Protein AF-0000000082831301 (afdb_homodimer)

Sequence (524 aa):
MPQLDLYQVDAFSAAPFGGNPAAVVPLDAWLPDATLQRIAEENNLSETAYVVRRGDLYDLRWFTPAVEVDLCGHATLATAWVLFEQLGARDEVLRFATRSGELQVRRAGDGLAMDFPAKQPVAEAVPPGLLQALGLAEARALYRTDDYLVVIDDEALIDGLKPDFAALAAFDVRGVAVTAPSARHDFVSRWFGPRVGVNEDPVTGSAHTSLAPYWAQRLGKTVLSAEQGGARKGQLRCEVRDNGRVIISGQAALYLRGAIFLMPQLDLYQVDAFSAAPFGGNPAAVVPLDAWLPDATLQRIAEENNLSETAYVVRRGDLYDLRWFTPAVEVDLCGHATLATAWVLFEQLGARDEVLRFATRSGELQVRRAGDGLAMDFPAKQPVAEAVPPGLLQALGLAEARALYRTDDYLVVIDDEALIDGLKPDFAALAAFDVRGVAVTAPSARHDFVSRWFGPRVGVNEDPVTGSAHTSLAPYWAQRLGKTVLSAEQGGARKGQLRCEVRDNGRVIISGQAALYLRGAIFL

Solvent-accessible surface area (backbone atoms only — not comparable to full-atom values): 26216 Å² total; per-residue (Å²): 114,61,71,41,54,36,34,32,22,11,16,21,12,82,42,53,84,24,13,26,55,19,36,31,33,66,37,90,61,90,70,59,67,70,56,56,40,48,52,15,38,66,54,41,40,72,29,28,27,39,37,29,73,52,90,87,32,27,41,46,50,40,22,26,47,86,45,75,53,60,76,58,51,39,42,47,52,31,42,50,48,41,37,44,77,73,67,62,53,79,65,69,59,48,41,30,46,38,84,74,42,79,42,47,39,28,76,46,91,89,25,36,30,33,66,40,68,44,43,76,60,39,78,46,82,77,57,89,62,53,44,63,21,41,67,41,94,74,63,79,47,28,28,37,70,67,33,37,38,39,32,35,77,58,49,81,54,60,65,69,55,64,56,39,52,74,61,49,40,70,49,97,44,56,30,41,32,42,33,19,51,38,93,91,34,57,28,36,32,39,39,34,19,41,64,75,76,33,63,63,48,34,43,56,52,70,57,46,27,35,50,44,50,52,48,24,64,74,68,73,41,47,68,42,41,35,37,25,29,60,97,35,41,16,42,38,38,35,35,54,46,95,84,48,33,25,37,45,27,31,28,62,13,65,29,34,47,34,37,33,39,90,114,61,72,39,53,36,33,32,23,12,14,21,13,83,41,53,83,23,13,27,54,19,34,33,32,67,37,89,62,87,69,59,67,70,57,55,41,48,51,14,37,67,53,41,40,72,29,28,27,38,38,29,74,51,90,88,33,27,41,44,50,40,20,26,48,86,46,76,52,60,76,60,50,38,42,48,52,31,42,49,47,42,38,44,75,73,68,63,52,78,64,71,60,48,42,30,46,37,86,72,43,76,43,46,38,29,77,46,91,90,24,36,31,33,66,41,69,46,44,76,62,39,81,46,81,78,58,88,63,52,44,63,20,41,66,41,93,74,64,78,45,29,29,37,69,68,31,36,38,39,32,35,78,56,49,82,54,62,66,67,54,65,56,39,51,75,61,50,38,71,49,99,44,55,29,41,31,41,32,17,50,38,94,90,33,58,28,37,32,39,40,32,19,43,63,72,75,33,63,62,48,35,43,54,52,70,56,45,26,34,50,42,49,53,47,24,64,74,69,74,43,47,69,43,42,35,37,26,29,59,98,37,41,19,43,38,40,33,34,53,46,93,84,48,34,26,37,46,27,29,27,62,13,66,31,33,48,34,36,34,40,90

pLDDT: mean 96.7, std 2.99, range [70.69, 98.94]

Foldseek 3Di:
DDKWKKFWKAFQDPAPPFHFIEIETEDQDDDDPVVLLCVQLVVQGQWYKYWHDDPQAIEIWIYHNVGTDQDADRNVQVNVCCCVPPVPDPDQKYWYQTSVGIWIWGDDVQWIKTKDFADEWAWDDDDPPQCVQFVHPDFPTWTDDLEIETEHADPVVAQVTDGNLVSNLPDPHQWYKYKYQDPVWRIEIWIAGVVVPGRTGQDGPVVCSHVVVVSCVVVVHQWTWYWYHHPHIGIWIWGHDPVRMIMIIRHMYTDDIDMDDD/DDKWKKFWKAFQDPAPPFHFIEIETEDQDDDPPVVLLCVQLVVQGQWYKYWHDDPQAIEIWIYHNVGTDQDADRNVQVNVCCCVPPVPDPDQKYWYQTSVGIKIWGDDVQWIKTKFFADEWAWDDDDPPQCVQFVHPDFPTWTDDLEIETEHADVVVAQVTDGNLVSNLPDPHQWYKYKYQDPVWRIEIWIAGVVVPGRTGQDGPVVCSHVQVVSCVVVVHQWTWYWYHHPHIGIWIWGHDPVRMIMIIRHMYTDDIDMDDD

InterPro domains:
  IPR003719 Phenazine biosynthesis PhzF-like [PF02567] (9-256)
  IPR003719 Phenazine biosynthesis PhzF-like [PIRSF016184] (2-261)
  IPR003719 Phenazine biosynthesis PhzF-like [PTHR13774] (6-260)
  IPR003719 Phenazine biosynthesis PhzF-like [TIGR00654] (5-258)

Nearest PDB structures (foldseek):
  1s7j-assembly2_B  TM=9.787E-01  e=2.850E-36  Enterococcus faecalis V583
  4dun-assembly1_A-2  TM=9.557E-01  e=3.043E-33  Clostridioides difficile 630
  5iwe-assembly1_A-2  TM=8.685E-01  e=7.719E-23  Pseudomonas fluorescens
  1xub-assembly1_A-2  TM=8.628E-01  e=3.159E-21  Pseudomonas fluorescens
  9f96-assembly1_A  TM=8.246E-01  e=1.904E-21  Pseudomonas fluorescens

Secondary structure (DSSP, 8-state):
--EEEEEEEEET-SSTTSSEEEEEEEESSPPPHHHHHHHHHHHTSSEEEEEEEETTEEEEEEE-SS-EES--HHHHHHHHHIIIIIS----SEEEEEETTEEEEEEEETTEEEEEEEPP--EEE---TTHHHHHT-S--SEEEESSEEEEE-S-GGGTTT----HHHHTTSSSSEEEEEEE-SSSSEEEEEEEGGGTEEEES--GGGHHHHHHHHHHHHT-SEEEEEEESSSEEEEEEEE-TTSEEEEEE-EEEEEEEEEE-/--EEEEEEEEET-SSTTSSEEEEEEEESSPPPHHHHHHHHHHHTSSEEEEEEEETTEEEEEEE-SS-EES--HHHHHHHHHIIIIIS----SEEEEEETTEEEEEEEETTEEEEEEEPP--EEE---TTHHHHHT-S--SEEEESSEEEEE-S-GGGTTT----HHHHTTSSSSEEEEEEE-SSSSEEEEEEEGGGTEEEES--GGGHHHHHHHHHHHHT-SEEEEEEESSSEEEEEEEE-TTSEEEEEE-EEEEEEEEEE-

Radius of gyration: 24.73 Å; Cα contacts (8 Å, |Δi|>4): 1357; chains: 2; bounding box: 54×76×59 Å

Structure (mmCIF, N/CA/C/O backbone):
data_AF-0000000082831301-model_v1
#
loop_
_entity.id
_entity.type
_entity.pdbx_description
1 polymer 'Putative isomerase YddE'
#
loop_
_atom_site.group_PDB
_atom_site.id
_atom_site.type_symbol
_atom_site.label_atom_id
_atom_site.label_alt_id
_atom_site.label_comp_id
_atom_site.label_asym_id
_atom_site.label_entity_id
_atom_site.label_seq_id
_atom_site.pdbx_PDB_ins_code
_atom_site.Cartn_x
_atom_site.Cartn_y
_atom_site.Cartn_z
_atom_site.occupancy
_atom_site.B_iso_or_equiv
_atom_site.auth_seq_id
_atom_site.auth_comp_id
_atom_site.auth_asym_id
_atom_site.auth_atom_id
_atom_site.pdbx_PDB_model_num
ATOM 1 N N . MET A 1 1 ? -5.406 16.125 -18.266 1 70.69 1 MET A N 1
ATOM 2 C CA . MET A 1 1 ? -4.508 15.164 -17.641 1 70.69 1 MET A CA 1
ATOM 3 C C . MET A 1 1 ? -4.75 13.766 -18.188 1 70.69 1 MET A C 1
ATOM 5 O O . MET A 1 1 ? -5.883 13.406 -18.5 1 70.69 1 MET A O 1
ATOM 9 N N . PRO A 1 2 ? -3.619 13.008 -18.516 1 88.81 2 PRO A N 1
ATOM 10 C CA . PRO A 1 2 ? -3.859 11.664 -19.031 1 88.81 2 PRO A CA 1
ATOM 11 C C . PRO A 1 2 ? -4.648 10.781 -18.062 1 88.81 2 PRO A C 1
ATOM 13 O O . PRO A 1 2 ? -4.473 10.883 -16.844 1 88.81 2 PRO A O 1
ATOM 16 N N . GLN A 1 3 ? -5.664 10.219 -18.656 1 96.44 3 GLN A N 1
ATOM 17 C CA . GLN A 1 3 ? -6.488 9.266 -17.906 1 96.44 3 GLN A CA 1
ATOM 18 C C . GLN A 1 3 ? -6.227 7.84 -18.375 1 96.44 3 GLN A C 1
ATOM 20 O O . GLN A 1 3 ? -6.152 7.57 -19.578 1 96.44 3 GLN A O 1
ATOM 25 N N . LEU A 1 4 ? -5.973 6.934 -17.422 1 98.5 4 LEU A N 1
ATOM 26 C CA . LEU A 1 4 ? -5.738 5.523 -17.719 1 98.5 4 LEU A CA 1
ATOM 27 C C . LEU A 1 4 ? -6.688 4.641 -16.922 1 98.5 4 LEU A C 1
ATOM 29 O O . LEU A 1 4 ? -6.961 4.91 -15.742 1 98.5 4 LEU A O 1
ATOM 33 N N . ASP A 1 5 ? -7.168 3.604 -17.562 1 98.69 5 ASP A N 1
ATOM 34 C CA . ASP A 1 5 ? -7.953 2.621 -16.812 1 98.69 5 ASP A CA 1
ATOM 35 C C . ASP A 1 5 ? -7.082 1.848 -15.828 1 98.69 5 ASP A C 1
ATOM 37 O O . ASP A 1 5 ? -5.914 1.569 -16.109 1 98.69 5 ASP A O 1
ATOM 41 N N . LEU A 1 6 ? -7.645 1.511 -14.703 1 98.88 6 LEU A N 1
ATOM 42 C CA . LEU A 1 6 ? -6.961 0.68 -13.719 1 98.88 6 LEU A CA 1
ATOM 43 C C . LEU A 1 6 ? -7.918 -0.342 -13.109 1 98.88 6 LEU A C 1
ATOM 45 O O . LEU A 1 6 ? -9.062 -0.013 -12.789 1 98.88 6 LEU A O 1
ATOM 49 N N . TYR A 1 7 ? -7.43 -1.555 -12.992 1 98.94 7 TYR A N 1
ATOM 50 C CA . TYR A 1 7 ? -8.102 -2.641 -12.289 1 98.94 7 TYR A CA 1
ATOM 51 C C . TYR A 1 7 ? -7.242 -3.166 -11.148 1 98.94 7 TYR A C 1
ATOM 53 O O . TYR A 1 7 ? -6.027 -3.326 -11.297 1 98.94 7 TYR A O 1
ATOM 61 N N . GLN A 1 8 ? -7.801 -3.334 -10.031 1 98.94 8 GLN A N 1
ATOM 62 C CA . GLN A 1 8 ? -7.145 -4.086 -8.961 1 98.94 8 GLN A CA 1
ATOM 63 C C . GLN A 1 8 ? -7.789 -5.457 -8.781 1 98.94 8 GLN A C 1
ATOM 65 O O . GLN A 1 8 ? -9 -5.555 -8.555 1 98.94 8 GLN A O 1
ATOM 70 N N . VAL A 1 9 ? -6.992 -6.492 -8.898 1 98.88 9 VAL A N 1
ATOM 71 C CA . VAL A 1 9 ? -7.469 -7.871 -8.93 1 98.88 9 VAL A CA 1
ATOM 72 C C . VAL A 1 9 ? -6.723 -8.703 -7.883 1 98.88 9 VAL A C 1
ATOM 74 O O . VAL A 1 9 ? -5.504 -8.578 -7.742 1 98.88 9 VAL A O 1
ATOM 77 N N . ASP A 1 10 ? -7.484 -9.461 -7.121 1 98.69 10 ASP A N 1
ATOM 78 C CA . ASP A 1 10 ? -6.898 -10.438 -6.211 1 98.69 10 ASP A CA 1
ATOM 79 C C . ASP A 1 10 ? -6.688 -11.781 -6.906 1 98.69 10 ASP A C 1
ATOM 81 O O . ASP A 1 10 ? -7.641 -12.547 -7.094 1 98.69 10 ASP A O 1
ATOM 85 N N . ALA A 1 11 ? -5.406 -12.047 -7.25 1 98.69 11 ALA A N 1
ATOM 86 C CA . ALA A 1 11 ? -5.055 -13.297 -7.918 1 98.69 11 ALA A CA 1
ATOM 87 C C . ALA A 1 11 ? -4.984 -14.453 -6.922 1 98.69 11 ALA A C 1
ATOM 89 O O . ALA A 1 11 ? -4.523 -14.273 -5.789 1 98.69 11 ALA A O 1
ATOM 90 N N . PHE A 1 12 ? -5.438 -15.641 -7.352 1 98.62 12 PHE A N 1
ATOM 91 C CA . PHE A 1 12 ? -5.441 -16.875 -6.574 1 98.62 12 PHE A CA 1
ATOM 92 C C . PHE A 1 12 ? -6.43 -16.781 -5.418 1 98.62 12 PHE A C 1
ATOM 94 O O . PHE A 1 12 ? -6.148 -17.25 -4.312 1 98.62 12 PHE A O 1
ATOM 101 N N . SER A 1 13 ? -7.531 -16.125 -5.66 1 98.31 13 SER A N 1
ATOM 102 C CA . SER A 1 13 ? -8.641 -16.062 -4.711 1 98.31 13 SER A CA 1
ATOM 103 C C . SER A 1 13 ? -9.984 -16 -5.43 1 98.31 13 SER A C 1
ATOM 105 O O . SER A 1 13 ? -10.117 -15.32 -6.449 1 98.31 13 SER A O 1
ATOM 107 N N . ALA A 1 14 ? -10.938 -16.688 -4.906 1 97.12 14 ALA A N 1
ATOM 108 C CA . ALA A 1 14 ? -12.266 -16.703 -5.508 1 97.12 14 ALA A CA 1
ATOM 109 C C . ALA A 1 14 ? -13.07 -15.469 -5.109 1 97.12 14 ALA A C 1
ATOM 111 O O . ALA A 1 14 ? -14.102 -15.172 -5.711 1 97.12 14 ALA A O 1
ATOM 112 N N . ALA A 1 15 ? -12.633 -14.781 -4.09 1 96.81 15 ALA A N 1
ATOM 113 C CA . ALA A 1 15 ? -13.312 -13.594 -3.576 1 96.81 15 ALA A CA 1
ATOM 114 C C . ALA A 1 15 ? -12.312 -12.5 -3.232 1 96.81 15 ALA A C 1
ATOM 116 O O . ALA A 1 15 ? -11.133 -12.773 -3.01 1 96.81 15 ALA A O 1
ATOM 117 N N . PRO A 1 16 ? -12.781 -11.219 -3.189 1 97.69 16 PRO A N 1
ATOM 118 C CA . PRO A 1 16 ? -11.875 -10.141 -2.787 1 97.69 16 PRO A CA 1
ATOM 119 C C . PRO A 1 16 ? -11.305 -10.336 -1.388 1 97.69 16 PRO A C 1
ATOM 121 O O . PRO A 1 16 ? -11.859 -11.094 -0.59 1 97.69 16 PRO A O 1
ATOM 124 N N . PHE A 1 17 ? -10.25 -9.695 -1.05 1 97.75 17 PHE A N 1
ATOM 125 C CA . PHE A 1 17 ? -9.586 -9.656 0.246 1 97.75 17 PHE A CA 1
ATOM 126 C C . PHE A 1 17 ? -8.75 -10.906 0.464 1 97.75 17 PHE A C 1
ATOM 128 O O . PHE A 1 17 ? -8.242 -11.141 1.563 1 97.75 17 PHE A O 1
ATOM 135 N N . GLY A 1 18 ? -8.648 -11.773 -0.544 1 97.88 18 GLY A N 1
ATOM 136 C CA . GLY A 1 18 ? -7.75 -12.914 -0.515 1 97.88 18 GLY A CA 1
ATOM 137 C C . GLY A 1 18 ? -6.68 -12.859 -1.59 1 97.88 18 GLY A C 1
ATOM 138 O O . GLY A 1 18 ? -6.52 -11.844 -2.264 1 97.88 18 GLY A O 1
ATOM 139 N N . GLY A 1 19 ? -5.922 -13.914 -1.668 1 98.25 19 GLY A N 1
ATOM 140 C CA . GLY A 1 19 ? -4.945 -14.031 -2.738 1 98.25 19 GLY A CA 1
ATOM 141 C C . GLY A 1 19 ? -3.871 -12.961 -2.686 1 98.25 19 GLY A C 1
ATOM 142 O O . GLY A 1 19 ? -3.441 -12.562 -1.602 1 98.25 19 GLY A O 1
ATOM 143 N N . ASN A 1 20 ? -3.359 -12.688 -3.814 1 98.44 20 ASN A N 1
ATOM 144 C CA . ASN A 1 20 ? -2.318 -11.68 -4 1 98.44 20 ASN A CA 1
ATOM 145 C C . ASN A 1 20 ? -2.791 -10.547 -4.902 1 98.44 20 ASN A C 1
ATOM 147 O O . ASN A 1 20 ? -3.076 -10.758 -6.082 1 98.44 20 ASN A O 1
ATOM 151 N N . PRO A 1 21 ? -2.898 -9.344 -4.336 1 98.44 21 PRO A N 1
ATOM 152 C CA . PRO A 1 21 ? -3.455 -8.234 -5.113 1 98.44 21 PRO A CA 1
ATOM 153 C C . PRO A 1 21 ? -2.473 -7.691 -6.152 1 98.44 21 PRO A C 1
ATOM 155 O O . PRO A 1 21 ? -1.268 -7.637 -5.898 1 98.44 21 PRO A O 1
ATOM 158 N N . ALA A 1 22 ? -2.994 -7.281 -7.273 1 98.62 22 ALA A N 1
ATOM 159 C CA . ALA A 1 22 ? -2.221 -6.609 -8.312 1 98.62 22 ALA A CA 1
ATOM 160 C C . ALA A 1 22 ? -3.057 -5.539 -9.016 1 98.62 22 ALA A C 1
ATOM 162 O O . ALA A 1 22 ? -4.242 -5.742 -9.281 1 98.62 22 ALA A O 1
ATOM 163 N N . ALA A 1 23 ? -2.434 -4.426 -9.258 1 98.88 23 ALA A N 1
ATOM 164 C CA . ALA A 1 23 ? -3.029 -3.451 -10.164 1 98.88 23 ALA A CA 1
ATOM 165 C C . ALA A 1 23 ? -2.686 -3.775 -11.617 1 98.88 23 ALA A C 1
ATOM 167 O O . ALA A 1 23 ? -1.561 -4.176 -11.922 1 98.88 23 ALA A O 1
ATOM 168 N N . VAL A 1 24 ? -3.637 -3.65 -12.453 1 98.94 24 VAL A N 1
ATOM 169 C CA . VAL A 1 24 ? -3.457 -3.859 -13.883 1 98.94 24 VAL A CA 1
ATOM 170 C C . VAL A 1 24 ? -3.855 -2.596 -14.641 1 98.94 24 VAL A C 1
ATOM 172 O O . VAL A 1 24 ? -4.98 -2.109 -14.508 1 98.94 24 VAL A O 1
ATOM 175 N N . VAL A 1 25 ? -2.947 -2.059 -15.414 1 98.94 25 VAL A N 1
ATOM 176 C CA . VAL A 1 25 ? -3.176 -0.859 -16.219 1 98.94 25 VAL A CA 1
ATOM 177 C C . VAL A 1 25 ? -2.971 -1.178 -17.703 1 98.94 25 VAL A C 1
ATOM 179 O O . VAL A 1 25 ? -1.838 -1.201 -18.188 1 98.94 25 VAL A O 1
ATOM 182 N N . PRO A 1 26 ? -4.051 -1.426 -18.422 1 98.81 26 PRO A N 1
ATOM 183 C CA . PRO A 1 26 ? -3.922 -1.562 -19.875 1 98.81 26 PRO A CA 1
ATOM 184 C C . PRO A 1 26 ? -3.52 -0.257 -20.562 1 98.81 26 PRO A C 1
ATOM 186 O O . PRO A 1 26 ? -4.039 0.808 -20.219 1 98.81 26 PRO A O 1
ATOM 189 N N . LEU A 1 27 ? -2.559 -0.349 -21.469 1 98.62 27 LEU A N 1
ATOM 190 C CA . LEU A 1 27 ? -2.051 0.821 -22.172 1 98.62 27 LEU A CA 1
ATOM 191 C C . LEU A 1 27 ? -2.176 0.639 -23.688 1 98.62 27 LEU A C 1
ATOM 193 O O . LEU A 1 27 ? -2.053 -0.478 -24.188 1 98.62 27 LEU A O 1
ATOM 197 N N . ASP A 1 28 ? -2.406 1.763 -24.391 1 97.25 28 ASP A N 1
ATOM 198 C CA . ASP A 1 28 ? -2.338 1.743 -25.844 1 97.25 28 ASP A CA 1
ATOM 199 C C . ASP A 1 28 ? -0.889 1.736 -26.328 1 97.25 28 ASP A C 1
ATOM 201 O O . ASP A 1 28 ? -0.577 1.149 -27.375 1 97.25 28 ASP A O 1
ATOM 205 N N . ALA A 1 29 ? -0.052 2.459 -25.641 1 97.5 29 ALA A N 1
ATOM 206 C CA . ALA A 1 29 ? 1.387 2.543 -25.875 1 97.5 29 ALA A CA 1
ATOM 207 C C . ALA A 1 29 ? 2.148 2.729 -24.562 1 97.5 29 ALA A C 1
ATOM 209 O O . ALA A 1 29 ? 1.577 3.172 -23.562 1 97.5 29 ALA A O 1
ATOM 210 N N . TRP A 1 30 ? 3.389 2.389 -24.641 1 98.06 30 TRP A N 1
ATOM 211 C CA . TRP A 1 30 ? 4.184 2.479 -23.406 1 98.06 30 TRP A CA 1
ATOM 212 C C . TRP A 1 30 ? 4.332 3.93 -22.969 1 98.06 30 TRP A C 1
ATOM 214 O O . TRP A 1 30 ? 4.5 4.828 -23.797 1 98.06 30 TRP A O 1
ATOM 224 N N . LEU A 1 31 ? 4.309 4.129 -21.672 1 98.19 31 LEU A N 1
ATOM 225 C CA . LEU A 1 31 ? 4.676 5.391 -21.047 1 98.19 31 LEU A CA 1
ATOM 226 C C . LEU A 1 31 ? 6.145 5.383 -20.625 1 98.19 31 LEU A C 1
ATOM 228 O O . LEU A 1 31 ? 6.773 4.324 -20.578 1 98.19 31 LEU A O 1
ATOM 232 N N . PRO A 1 32 ? 6.668 6.59 -20.359 1 97.94 32 PRO A N 1
ATOM 233 C CA . PRO A 1 32 ? 8.031 6.605 -19.828 1 97.94 32 PRO A CA 1
ATOM 234 C C . PRO A 1 32 ? 8.18 5.762 -18.562 1 97.94 32 PRO A C 1
ATOM 236 O O . PRO A 1 32 ? 7.277 5.734 -17.734 1 97.94 32 PRO A O 1
ATOM 239 N N . ASP A 1 33 ? 9.359 5.09 -18.438 1 98.38 33 ASP A N 1
ATOM 240 C CA . ASP A 1 33 ? 9.625 4.199 -17.297 1 98.38 33 ASP A CA 1
ATOM 241 C C . ASP A 1 33 ? 9.391 4.914 -15.977 1 98.38 33 ASP A C 1
ATOM 243 O O . ASP A 1 33 ? 8.867 4.328 -15.031 1 98.38 33 ASP A O 1
ATOM 247 N N . ALA A 1 34 ? 9.812 6.16 -15.914 1 97.5 34 ALA A N 1
ATOM 248 C CA . ALA A 1 34 ? 9.656 6.93 -14.68 1 97.5 34 ALA A CA 1
ATOM 249 C C . ALA A 1 34 ? 8.188 7.059 -14.297 1 97.5 34 ALA A C 1
ATOM 251 O O . ALA A 1 34 ? 7.836 7 -13.117 1 97.5 34 ALA A O 1
ATOM 252 N N . THR A 1 35 ? 7.332 7.223 -15.281 1 98 35 THR A N 1
ATOM 253 C CA . THR A 1 35 ? 5.898 7.336 -15.039 1 98 35 THR A CA 1
ATOM 254 C C . THR A 1 35 ? 5.324 6.004 -14.562 1 98 35 THR A C 1
ATOM 256 O O . THR A 1 35 ? 4.547 5.965 -13.609 1 98 35 THR A O 1
ATOM 259 N N . LEU A 1 36 ? 5.715 4.91 -15.211 1 98.75 36 LEU A N 1
ATOM 260 C CA . LEU A 1 36 ? 5.273 3.582 -14.805 1 98.75 36 LEU A CA 1
ATOM 261 C C . LEU A 1 36 ? 5.645 3.307 -13.352 1 98.75 36 LEU A C 1
ATOM 263 O O . LEU A 1 36 ? 4.828 2.795 -12.586 1 98.75 36 LEU A O 1
ATOM 267 N N . GLN A 1 37 ? 6.883 3.67 -13.008 1 98.25 37 GLN A N 1
ATOM 268 C CA . GLN A 1 37 ? 7.367 3.449 -11.648 1 98.25 37 GLN A CA 1
ATOM 269 C C . GLN A 1 37 ? 6.574 4.277 -10.641 1 98.25 37 GLN A C 1
ATOM 271 O O . GLN A 1 37 ? 6.234 3.795 -9.562 1 98.25 37 GLN A O 1
ATOM 276 N N . ARG A 1 38 ? 6.23 5.531 -10.969 1 97.62 38 ARG A N 1
ATOM 277 C CA . ARG A 1 38 ? 5.473 6.398 -10.07 1 97.62 38 ARG A CA 1
ATOM 278 C C . ARG A 1 38 ? 4.066 5.863 -9.844 1 97.62 38 ARG A C 1
ATOM 280 O O . ARG A 1 38 ? 3.535 5.938 -8.734 1 97.62 38 ARG A O 1
ATOM 287 N N . ILE A 1 39 ? 3.469 5.34 -10.875 1 98.56 39 ILE A N 1
ATOM 288 C CA . ILE A 1 39 ? 2.141 4.75 -10.758 1 98.56 39 ILE A CA 1
ATOM 289 C C . ILE A 1 39 ? 2.184 3.557 -9.812 1 98.56 39 ILE A C 1
ATOM 291 O O . ILE A 1 39 ? 1.323 3.418 -8.938 1 98.56 39 ILE A O 1
ATOM 295 N N . ALA A 1 40 ? 3.195 2.754 -9.961 1 98.44 40 ALA A N 1
ATOM 296 C CA . ALA A 1 40 ? 3.338 1.584 -9.102 1 98.44 40 ALA A CA 1
ATOM 297 C C . ALA A 1 40 ? 3.533 1.997 -7.645 1 98.44 40 ALA A C 1
ATOM 299 O O . ALA A 1 40 ? 2.945 1.401 -6.738 1 98.44 40 ALA A O 1
ATOM 300 N N . GLU A 1 41 ? 4.379 2.973 -7.426 1 96.88 41 GLU A N 1
ATOM 301 C CA . GLU A 1 41 ? 4.602 3.502 -6.082 1 96.88 41 GLU A CA 1
ATOM 302 C C . GLU A 1 41 ? 3.299 4.012 -5.469 1 96.88 41 GLU A C 1
ATOM 304 O O . GLU A 1 41 ? 3.004 3.727 -4.305 1 96.88 41 GLU A O 1
ATOM 309 N N . GLU A 1 42 ? 2.527 4.715 -6.277 1 98 42 GLU A N 1
ATOM 310 C CA . GLU A 1 42 ? 1.28 5.328 -5.828 1 98 42 GLU A CA 1
ATOM 311 C C . GLU A 1 42 ? 0.249 4.266 -5.453 1 98 42 GLU A C 1
ATOM 313 O O . GLU A 1 42 ? -0.486 4.426 -4.477 1 98 42 GLU A O 1
ATOM 318 N N . ASN A 1 43 ? 0.188 3.213 -6.234 1 98.25 43 ASN A N 1
ATOM 319 C CA . ASN A 1 43 ? -0.762 2.139 -5.969 1 98.25 43 ASN A CA 1
ATOM 320 C C . ASN A 1 43 ? -0.398 1.368 -4.703 1 98.25 43 ASN A C 1
ATOM 322 O O . ASN A 1 43 ? -1.277 0.855 -4.008 1 98.25 43 ASN A O 1
ATOM 326 N N . ASN A 1 44 ? 0.891 1.255 -4.488 1 95.88 44 ASN A N 1
ATOM 327 C CA . ASN A 1 44 ? 1.441 0.645 -3.283 1 95.88 44 ASN A CA 1
ATOM 328 C C . ASN A 1 44 ? 0.921 -0.776 -3.086 1 95.88 44 ASN A C 1
ATOM 330 O O . ASN A 1 44 ? 0.521 -1.148 -1.98 1 95.88 44 ASN A O 1
ATOM 334 N N . LEU A 1 45 ? 0.748 -1.532 -4.145 1 96.62 45 LEU A N 1
ATOM 335 C CA . LEU A 1 45 ? 0.453 -2.961 -4.129 1 96.62 45 LEU A CA 1
ATOM 336 C C . LEU A 1 45 ? 1.709 -3.779 -4.41 1 96.62 45 LEU A C 1
ATOM 338 O O . LEU A 1 45 ? 2.756 -3.219 -4.746 1 96.62 45 LEU A O 1
ATOM 342 N N . SER A 1 46 ? 1.651 -5.094 -4.23 1 93.94 46 SER A N 1
ATOM 343 C CA . SER A 1 46 ? 2.809 -5.938 -4.508 1 93.94 46 SER A CA 1
ATOM 344 C C . SER A 1 46 ? 3.373 -5.664 -5.898 1 93.94 46 SER A C 1
ATOM 346 O O . SER A 1 46 ? 4.578 -5.457 -6.055 1 93.94 46 SER A O 1
ATOM 348 N N . GLU A 1 47 ? 2.447 -5.648 -6.887 1 97.31 47 GLU A N 1
ATOM 349 C CA . GLU A 1 47 ? 2.871 -5.293 -8.234 1 97.31 47 GLU A CA 1
ATOM 350 C C . GLU A 1 47 ? 1.791 -4.496 -8.961 1 97.31 47 GLU A C 1
ATOM 352 O O . GLU A 1 47 ? 0.603 -4.645 -8.672 1 97.31 47 GLU A O 1
ATOM 357 N N . THR A 1 48 ? 2.207 -3.682 -9.797 1 98.81 48 THR A N 1
ATOM 358 C CA . THR A 1 48 ? 1.409 -3.104 -10.875 1 98.81 48 THR A CA 1
ATOM 359 C C . THR A 1 48 ? 1.857 -3.643 -12.227 1 98.81 48 THR A C 1
ATOM 361 O O . THR A 1 48 ? 3.045 -3.6 -12.555 1 98.81 48 THR A O 1
ATOM 364 N N . ALA A 1 49 ? 0.924 -4.184 -12.914 1 98.88 49 ALA A N 1
ATOM 365 C CA . ALA A 1 49 ? 1.198 -4.723 -14.242 1 98.88 49 ALA A CA 1
ATOM 366 C C . ALA A 1 49 ? 0.71 -3.773 -15.336 1 98.88 49 ALA A C 1
ATOM 368 O O . ALA A 1 49 ? -0.381 -3.209 -15.234 1 98.88 49 ALA A O 1
ATOM 369 N N . TYR A 1 50 ? 1.55 -3.564 -16.312 1 98.94 50 TYR A N 1
ATOM 370 C CA . TYR A 1 50 ? 1.202 -2.805 -17.516 1 98.94 50 TYR A CA 1
ATOM 371 C C . TYR A 1 50 ? 1.187 -3.701 -18.734 1 98.94 50 TYR A C 1
ATOM 373 O O . TYR A 1 50 ? 2.109 -4.492 -18.953 1 98.94 50 TYR A O 1
ATOM 381 N N . VAL A 1 51 ? 0.14 -3.545 -19.562 1 98.88 51 VAL A N 1
ATOM 382 C CA . VAL A 1 51 ? 0.007 -4.445 -20.703 1 98.88 51 VAL A CA 1
ATOM 383 C C . VAL A 1 51 ? -0.317 -3.641 -21.953 1 98.88 51 VAL A C 1
ATOM 385 O O . VAL A 1 51 ? -1.152 -2.734 -21.922 1 98.88 51 VAL A O 1
ATOM 388 N N . VAL A 1 52 ? 0.396 -3.891 -23.031 1 98.69 52 VAL A N 1
ATOM 389 C CA . VAL A 1 52 ? 0.188 -3.277 -24.344 1 98.69 52 VAL A CA 1
ATOM 390 C C . VAL A 1 52 ? -0.072 -4.359 -25.391 1 98.69 52 VAL A C 1
ATOM 392 O O . VAL A 1 52 ? 0.722 -5.293 -25.531 1 98.69 52 VAL A O 1
ATOM 395 N N . ARG A 1 53 ? -1.138 -4.254 -26.078 1 97.38 53 ARG A N 1
ATOM 396 C CA . ARG A 1 53 ? -1.434 -5.223 -27.125 1 97.38 53 ARG A CA 1
ATOM 397 C C . ARG A 1 53 ? -0.558 -4.988 -28.344 1 97.38 53 ARG A C 1
ATOM 399 O O . ARG A 1 53 ? -0.406 -3.85 -28.797 1 97.38 53 ARG A O 1
ATOM 406 N N . ARG A 1 54 ? 0.071 -5.98 -28.828 1 95.69 54 ARG A N 1
ATOM 407 C CA . ARG A 1 54 ? 0.857 -5.992 -30.047 1 95.69 54 ARG A CA 1
ATOM 408 C C . ARG A 1 54 ? 0.434 -7.145 -30.953 1 95.69 54 ARG A C 1
ATOM 410 O O . ARG A 1 54 ? 1.038 -8.219 -30.938 1 95.69 54 ARG A O 1
ATOM 417 N N . GLY A 1 55 ? -0.525 -6.871 -31.875 1 92.5 55 GLY A N 1
ATOM 418 C CA . GLY A 1 55 ? -1.062 -7.949 -32.688 1 92.5 55 GLY A CA 1
ATOM 419 C C . GLY A 1 55 ? -1.699 -9.055 -31.875 1 92.5 55 GLY A C 1
ATOM 420 O O . GLY A 1 55 ? -2.631 -8.805 -31.094 1 92.5 55 GLY A O 1
ATOM 421 N N . ASP A 1 56 ? -1.104 -10.211 -31.984 1 91.88 56 ASP A N 1
ATOM 422 C CA . ASP A 1 56 ? -1.642 -11.367 -31.266 1 91.88 56 ASP A CA 1
ATOM 423 C C . ASP A 1 56 ? -0.893 -11.594 -29.953 1 91.88 56 ASP A C 1
ATOM 425 O O . ASP A 1 56 ? -1.156 -12.562 -29.25 1 91.88 56 ASP A O 1
ATOM 429 N N . LEU A 1 57 ? -0.036 -10.719 -29.688 1 95.69 57 LEU A N 1
ATOM 430 C CA . LEU A 1 57 ? 0.781 -10.773 -28.484 1 95.69 57 LEU A CA 1
ATOM 431 C C . LEU A 1 57 ? 0.522 -9.57 -27.594 1 95.69 57 LEU A C 1
ATOM 433 O O . LEU A 1 57 ? 0.087 -8.516 -28.062 1 95.69 57 LEU A O 1
ATOM 437 N N . TYR A 1 58 ? 0.721 -9.82 -26.375 1 98.19 58 TYR A N 1
ATOM 438 C CA . TYR A 1 58 ? 0.701 -8.719 -25.422 1 98.19 58 TYR A CA 1
ATOM 439 C C . TYR A 1 58 ? 2.084 -8.492 -24.812 1 98.19 58 TYR A C 1
ATOM 441 O O . TYR A 1 58 ? 2.727 -9.438 -24.344 1 98.19 58 TYR A O 1
ATOM 449 N N . ASP A 1 59 ? 2.555 -7.258 -24.828 1 98.69 59 ASP A N 1
ATOM 450 C CA . ASP A 1 59 ? 3.705 -6.902 -24 1 98.69 59 ASP A CA 1
ATOM 451 C C . ASP A 1 59 ? 3.295 -6.699 -22.547 1 98.69 59 ASP A C 1
ATOM 453 O O . ASP A 1 59 ? 2.285 -6.051 -22.266 1 98.69 59 ASP A O 1
ATOM 457 N N . LEU A 1 60 ? 4.07 -7.305 -21.656 1 98.75 60 LEU A N 1
ATOM 458 C CA . LEU A 1 60 ? 3.705 -7.254 -20.25 1 98.75 60 LEU A CA 1
ATOM 459 C C . LEU A 1 60 ? 4.914 -6.898 -19.391 1 98.75 60 LEU A C 1
ATOM 461 O O . LEU A 1 60 ? 5.98 -7.496 -19.531 1 98.75 60 LEU A O 1
ATOM 465 N N . ARG A 1 61 ? 4.77 -5.855 -18.547 1 98.75 61 ARG A N 1
ATOM 466 C CA . ARG A 1 61 ? 5.789 -5.426 -17.594 1 98.75 61 ARG A CA 1
ATOM 467 C C . ARG A 1 61 ? 5.207 -5.312 -16.188 1 98.75 61 ARG A C 1
ATOM 469 O O . ARG A 1 61 ? 4.031 -4.984 -16.031 1 98.75 61 ARG A O 1
ATOM 476 N N . TRP A 1 62 ? 6.012 -5.602 -15.203 1 98.44 62 TRP A N 1
ATOM 477 C CA . TRP A 1 62 ? 5.582 -5.523 -13.805 1 98.44 62 TRP A CA 1
ATOM 478 C C . TRP A 1 62 ? 6.5 -4.605 -13.008 1 98.44 62 TRP A C 1
ATOM 480 O O . TRP A 1 62 ? 7.723 -4.633 -13.18 1 98.44 62 TRP A O 1
ATOM 490 N N . PHE A 1 63 ? 5.895 -3.82 -12.125 1 98.31 63 PHE A N 1
ATOM 491 C CA . PHE A 1 63 ? 6.625 -2.926 -11.234 1 98.31 63 PHE A CA 1
ATOM 492 C C . PHE A 1 63 ? 6.16 -3.098 -9.797 1 98.31 63 PHE A C 1
ATOM 494 O O . PHE A 1 63 ? 4.957 -3.092 -9.523 1 98.31 63 PHE A O 1
ATOM 501 N N . THR A 1 64 ? 7.113 -3.371 -8.844 1 96.31 64 THR A N 1
ATOM 502 C CA . THR A 1 64 ? 6.852 -3.107 -7.43 1 96.31 64 THR A CA 1
ATOM 503 C C . THR A 1 64 ? 6.875 -1.607 -7.148 1 96.31 64 THR A C 1
ATOM 505 O O . THR A 1 64 ? 7.199 -0.809 -8.031 1 96.31 64 THR A O 1
ATOM 508 N N . PRO A 1 65 ? 6.496 -1.184 -5.91 1 95.19 65 PRO A N 1
ATOM 509 C CA . PRO A 1 65 ? 6.609 0.244 -5.602 1 95.19 65 PRO A CA 1
ATOM 510 C C . PRO A 1 65 ? 8.039 0.765 -5.738 1 95.19 65 PRO A C 1
ATOM 512 O O . PRO A 1 65 ? 8.242 1.964 -5.941 1 95.19 65 PRO A O 1
ATOM 515 N N . ALA A 1 66 ? 9.047 -0.187 -5.793 1 93 66 ALA A N 1
ATOM 516 C CA . ALA A 1 66 ? 10.438 0.253 -5.746 1 93 66 ALA A CA 1
ATOM 517 C C . ALA A 1 66 ? 11.117 0.09 -7.105 1 93 66 ALA A C 1
ATOM 519 O O . ALA A 1 66 ? 12 0.867 -7.461 1 93 66 ALA A O 1
ATOM 520 N N . VAL A 1 67 ? 10.688 -0.96 -7.871 1 95.38 67 VAL A N 1
ATOM 521 C CA . VAL A 1 67 ? 11.469 -1.254 -9.07 1 95.38 67 VAL A CA 1
ATOM 522 C C . VAL A 1 67 ? 10.648 -2.137 -10.016 1 95.38 67 VAL A C 1
ATOM 524 O O . VAL A 1 67 ? 9.688 -2.779 -9.594 1 95.38 67 VAL A O 1
ATOM 527 N N . GLU A 1 68 ? 11.109 -2.17 -11.297 1 97.44 68 GLU A N 1
ATOM 528 C CA . GLU A 1 68 ? 10.602 -3.15 -12.25 1 97.44 68 GLU A CA 1
ATOM 529 C C . GLU A 1 68 ? 11.18 -4.535 -11.984 1 97.44 68 GLU A C 1
ATOM 531 O O . GLU A 1 68 ? 12.367 -4.668 -11.656 1 97.44 68 GLU A O 1
ATOM 536 N N . VAL A 1 69 ? 10.375 -5.562 -12.117 1 95 69 VAL A N 1
ATOM 537 C CA . VAL A 1 69 ? 10.852 -6.926 -11.914 1 95 69 VAL A CA 1
ATOM 538 C C . VAL A 1 69 ? 10.727 -7.719 -13.211 1 95 69 VAL A C 1
ATOM 540 O O . VAL A 1 69 ? 9.945 -7.352 -14.094 1 95 69 VAL A O 1
ATOM 543 N N . ASP A 1 70 ? 11.422 -8.789 -13.336 1 93.69 70 ASP A N 1
ATOM 544 C CA . ASP A 1 70 ? 11.523 -9.523 -14.586 1 93.69 70 ASP A CA 1
ATOM 545 C C . ASP A 1 70 ? 10.391 -10.547 -14.727 1 93.69 70 ASP A C 1
ATOM 547 O O . ASP A 1 70 ? 10.039 -10.938 -15.836 1 93.69 70 ASP A O 1
ATOM 551 N N . LEU A 1 71 ? 9.883 -10.992 -13.633 1 92.94 71 LEU A N 1
ATOM 552 C CA . LEU A 1 71 ? 8.859 -12.031 -13.625 1 92.94 71 LEU A CA 1
ATOM 553 C C . LEU A 1 71 ? 7.934 -11.875 -12.422 1 92.94 71 LEU A C 1
ATOM 555 O O . LEU A 1 71 ? 8.398 -11.641 -11.305 1 92.94 71 LEU A O 1
ATOM 559 N N . CYS A 1 72 ? 6.691 -12 -12.719 1 94.94 72 CYS A N 1
ATOM 560 C CA . CYS A 1 72 ? 5.684 -11.984 -11.664 1 94.94 72 CYS A CA 1
ATOM 561 C C . CYS A 1 72 ? 4.477 -12.836 -12.047 1 94.94 72 CYS A C 1
ATOM 563 O O . CYS A 1 72 ? 3.701 -12.453 -12.93 1 94.94 72 CYS A O 1
ATOM 565 N N . GLY A 1 73 ? 4.254 -13.906 -11.375 1 95.81 73 GLY A N 1
ATOM 566 C CA . GLY A 1 73 ? 3.191 -14.852 -11.703 1 95.81 73 GLY A CA 1
ATOM 567 C C . GLY A 1 73 ? 1.808 -14.32 -11.367 1 95.81 73 GLY A C 1
ATOM 568 O O . GLY A 1 73 ? 0.934 -14.273 -12.242 1 95.81 73 GLY A O 1
ATOM 569 N N . HIS A 1 74 ? 1.636 -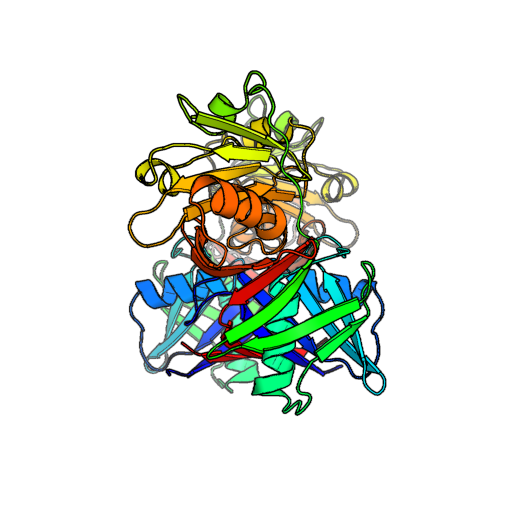13.82 -10.148 1 97.44 74 HIS A N 1
ATOM 570 C CA . HIS A 1 74 ? 0.296 -13.445 -9.719 1 97.44 74 HIS A CA 1
ATOM 571 C C . HIS A 1 74 ? -0.226 -12.258 -10.523 1 97.44 74 HIS A C 1
ATOM 573 O O . HIS A 1 74 ? -1.406 -12.211 -10.883 1 97.44 74 HIS A O 1
ATOM 579 N N . ALA A 1 75 ? 0.628 -11.312 -10.852 1 98.31 75 ALA A N 1
ATOM 580 C CA . ALA A 1 75 ? 0.183 -10.148 -11.625 1 98.31 75 ALA A CA 1
ATOM 581 C C . ALA A 1 75 ? -0.07 -10.523 -13.078 1 98.31 75 ALA A C 1
ATOM 583 O O . ALA A 1 75 ? -0.84 -9.859 -13.773 1 98.31 75 ALA A O 1
ATOM 584 N N . THR A 1 76 ? 0.647 -11.578 -13.57 1 98.38 76 THR A N 1
ATOM 585 C CA . THR A 1 76 ? 0.33 -12.117 -14.891 1 98.38 76 THR A CA 1
ATOM 586 C C . THR A 1 76 ? -1.074 -12.711 -14.906 1 98.38 76 THR A C 1
ATOM 588 O O . THR A 1 76 ? -1.856 -12.445 -15.82 1 98.38 76 THR A O 1
ATOM 591 N N . LEU A 1 77 ? -1.36 -13.484 -13.883 1 98.5 77 LEU A N 1
ATOM 592 C CA . LEU A 1 77 ? -2.691 -14.07 -13.773 1 98.5 77 LEU A CA 1
ATOM 593 C C . LEU A 1 77 ? -3.758 -12.977 -13.688 1 98.5 77 LEU A C 1
ATOM 595 O O . LEU A 1 77 ? -4.785 -13.055 -14.367 1 98.5 77 LEU A O 1
ATOM 599 N N . ALA A 1 78 ? -3.543 -11.984 -12.891 1 98.81 78 ALA A N 1
ATOM 600 C CA . ALA A 1 78 ? -4.461 -10.859 -12.758 1 98.81 78 ALA A CA 1
ATOM 601 C C . ALA A 1 78 ? -4.668 -10.156 -14.094 1 98.81 78 ALA A C 1
ATOM 603 O O . ALA A 1 78 ? -5.797 -9.82 -14.461 1 98.81 78 ALA A O 1
ATOM 604 N N . THR A 1 79 ? -3.551 -9.93 -14.828 1 98.88 79 THR A N 1
ATOM 605 C CA . THR A 1 79 ? -3.625 -9.273 -16.125 1 98.88 79 THR A CA 1
ATOM 606 C C . THR A 1 79 ? -4.469 -10.094 -17.094 1 98.88 79 THR A C 1
ATOM 608 O O . THR A 1 79 ? -5.332 -9.547 -17.797 1 98.88 79 THR A O 1
ATOM 611 N N . ALA A 1 80 ? -4.195 -11.383 -17.109 1 98.75 80 ALA A N 1
ATOM 612 C CA . ALA A 1 80 ? -4.973 -12.258 -17.969 1 98.75 80 ALA A CA 1
ATOM 613 C C . ALA A 1 80 ? -6.457 -12.195 -17.625 1 98.75 80 ALA A C 1
ATOM 615 O O . ALA A 1 80 ? -7.309 -12.141 -18.516 1 98.75 80 ALA A O 1
ATOM 616 N N . TRP A 1 81 ? -6.727 -12.227 -16.375 1 98.62 81 TRP A N 1
ATOM 617 C CA . TRP A 1 81 ? -8.117 -12.148 -15.945 1 98.62 81 TRP A CA 1
ATOM 618 C C . TRP A 1 81 ? -8.773 -10.867 -16.453 1 98.62 81 TRP A C 1
ATOM 620 O O . TRP A 1 81 ? -9.898 -10.891 -16.969 1 98.62 81 TRP A O 1
ATOM 630 N N . VAL A 1 82 ? -8.109 -9.742 -16.328 1 98.81 82 VAL A N 1
ATOM 631 C CA . VAL A 1 82 ? -8.641 -8.461 -16.781 1 98.81 82 VAL A CA 1
ATOM 632 C C . VAL A 1 82 ? -8.914 -8.523 -18.281 1 98.81 82 VAL A C 1
ATOM 634 O O . VAL A 1 82 ? -9.961 -8.078 -18.75 1 98.81 82 VAL A O 1
ATOM 637 N N . LEU A 1 83 ? -7.922 -9.039 -19.031 1 98.56 83 LEU A N 1
ATOM 638 C CA . LEU A 1 83 ? -8.078 -9.125 -20.469 1 98.56 83 LEU A CA 1
ATOM 639 C C . LEU A 1 83 ? -9.281 -9.977 -20.844 1 98.56 83 LEU A C 1
ATOM 641 O O . LEU A 1 83 ? -10.086 -9.586 -21.703 1 98.56 83 LEU A O 1
ATOM 645 N N . PHE A 1 84 ? -9.438 -11.109 -20.188 1 98 84 PHE A N 1
ATOM 646 C CA . PHE A 1 84 ? -10.531 -12.023 -20.5 1 98 84 PHE A CA 1
ATOM 647 C C . PHE A 1 84 ? -11.859 -11.453 -20.047 1 98 84 PHE A C 1
ATOM 649 O O . PHE A 1 84 ? -12.82 -11.398 -20.812 1 98 84 PHE A O 1
ATOM 656 N N . GLU A 1 85 ? -11.945 -10.977 -18.812 1 97.31 85 GLU A N 1
ATOM 657 C CA . GLU A 1 85 ? -13.227 -10.758 -18.141 1 97.31 85 GLU A CA 1
ATOM 658 C C . GLU A 1 85 ? -13.664 -9.297 -18.25 1 97.31 85 GLU A C 1
ATOM 660 O O . GLU A 1 85 ? -14.852 -8.992 -18.172 1 97.31 85 GLU A O 1
ATOM 665 N N . GLN A 1 86 ? -12.711 -8.422 -18.359 1 97.75 86 GLN A N 1
ATOM 666 C CA . GLN A 1 86 ? -13.062 -7.004 -18.344 1 97.75 86 GLN A CA 1
ATOM 667 C C . GLN A 1 86 ? -12.914 -6.391 -19.734 1 97.75 86 GLN A C 1
ATOM 669 O O . GLN A 1 86 ? -13.656 -5.477 -20.094 1 97.75 86 GLN A O 1
ATOM 674 N N . LEU A 1 87 ? -11.922 -6.883 -20.531 1 97.5 87 LEU A N 1
ATOM 675 C CA . LEU A 1 87 ? -11.617 -6.223 -21.797 1 97.5 87 LEU A CA 1
ATOM 676 C C . LEU A 1 87 ? -12.055 -7.082 -22.969 1 97.5 87 LEU A C 1
ATOM 678 O O . LEU A 1 87 ? -11.859 -6.695 -24.125 1 97.5 87 LEU A O 1
ATOM 682 N N . GLY A 1 88 ? -12.555 -8.297 -22.75 1 95.19 88 GLY A N 1
ATOM 683 C CA . GLY A 1 88 ? -13.266 -9.086 -23.734 1 95.19 88 GLY A CA 1
ATOM 684 C C . GLY A 1 88 ? -12.352 -9.844 -24.672 1 95.19 88 GLY A C 1
ATOM 685 O O . GLY A 1 88 ? -12.695 -10.094 -25.828 1 95.19 88 GLY A O 1
ATOM 686 N N . ALA A 1 89 ? -11.141 -10.133 -24.219 1 95.25 89 ALA A N 1
ATOM 687 C CA . ALA A 1 89 ? -10.258 -10.969 -25.031 1 95.25 89 ALA A CA 1
ATOM 688 C C . ALA A 1 89 ? -10.914 -12.312 -25.344 1 95.25 89 ALA A C 1
ATOM 690 O O . ALA A 1 89 ? -11.492 -12.945 -24.453 1 95.25 89 ALA A O 1
ATOM 691 N N . ARG A 1 90 ? -10.82 -12.836 -26.625 1 92.75 90 ARG A N 1
ATOM 692 C CA . ARG A 1 90 ? -11.492 -14.062 -27.047 1 92.75 90 ARG A CA 1
ATOM 693 C C . ARG A 1 90 ? -10.492 -15.172 -27.344 1 92.75 90 ARG A C 1
ATOM 695 O O . ARG A 1 90 ? -10.875 -16.297 -27.656 1 92.75 90 ARG A O 1
ATOM 702 N N . ASP A 1 91 ? -9.258 -14.797 -27.203 1 90.62 91 ASP A N 1
ATOM 703 C CA . ASP A 1 91 ? -8.211 -15.789 -27.438 1 90.62 91 ASP A CA 1
ATOM 704 C C . ASP A 1 91 ? -8.375 -16.984 -26.484 1 90.62 91 ASP A C 1
ATOM 706 O O . ASP A 1 91 ? -8.828 -16.828 -25.359 1 90.62 91 ASP A O 1
ATOM 710 N N . GLU A 1 92 ? -8.117 -18.094 -27 1 91.19 92 GLU A N 1
ATOM 711 C CA . GLU A 1 92 ? -8.078 -19.281 -26.141 1 91.19 92 GLU A CA 1
ATOM 712 C C . GLU A 1 92 ? -6.902 -19.203 -25.172 1 91.19 92 GLU A C 1
ATOM 714 O O . GLU A 1 92 ? -7.027 -19.594 -24 1 91.19 92 GLU A O 1
ATOM 719 N N . VAL A 1 93 ? -5.785 -18.797 -25.719 1 95.94 93 VAL A N 1
ATOM 720 C CA . VAL A 1 93 ? -4.555 -18.625 -24.969 1 95.94 93 VAL A CA 1
ATOM 721 C C . VAL A 1 93 ? -4.031 -17.203 -25.141 1 95.94 93 VAL A C 1
ATOM 723 O O . VAL A 1 93 ? -3.938 -16.703 -26.266 1 95.94 93 VAL A O 1
ATOM 726 N N . LEU A 1 94 ? -3.816 -16.578 -24.016 1 97.75 94 LEU A N 1
ATOM 727 C CA . LEU A 1 94 ? -3.117 -15.305 -24.047 1 97.75 94 LEU A CA 1
ATOM 728 C C . LEU A 1 94 ? -1.606 -15.508 -24.016 1 97.75 94 LEU A C 1
ATOM 730 O O . LEU A 1 94 ? -1.096 -16.281 -23.188 1 97.75 94 LEU A O 1
ATOM 734 N N . ARG A 1 95 ? -0.921 -14.852 -24.906 1 97.44 95 ARG A N 1
ATOM 735 C CA . ARG A 1 95 ? 0.536 -14.898 -24.953 1 97.44 95 ARG A CA 1
ATOM 736 C C . ARG A 1 95 ? 1.147 -13.555 -24.578 1 97.44 95 ARG A C 1
ATOM 738 O O . ARG A 1 95 ? 0.822 -12.531 -25.188 1 97.44 95 ARG A O 1
ATOM 745 N N . PHE A 1 96 ? 2.066 -13.609 -23.609 1 98 96 PHE A N 1
ATOM 746 C CA . PHE A 1 96 ? 2.686 -12.398 -23.094 1 98 96 PHE A CA 1
ATOM 747 C C . PHE A 1 96 ? 4.18 -12.383 -23.391 1 98 96 PHE A C 1
ATOM 749 O O . PHE A 1 96 ? 4.895 -13.328 -23.031 1 98 96 PHE A O 1
ATOM 756 N N . ALA A 1 97 ? 4.629 -11.336 -24.047 1 97.81 97 ALA A N 1
ATOM 757 C CA . ALA A 1 97 ? 6.059 -11.078 -24.172 1 97.81 97 ALA A CA 1
ATOM 758 C C . ALA A 1 97 ? 6.594 -10.328 -22.953 1 97.81 97 ALA A C 1
ATOM 760 O O . ALA A 1 97 ? 6.121 -9.242 -22.641 1 97.81 97 ALA A O 1
ATOM 761 N N . THR A 1 98 ? 7.57 -10.945 -22.266 1 96.69 98 THR A N 1
ATOM 762 C CA . THR A 1 98 ? 8.117 -10.359 -21.047 1 96.69 98 THR A CA 1
ATOM 763 C C . THR A 1 98 ? 9.648 -10.414 -21.062 1 96.69 98 THR A C 1
ATOM 765 O O . THR A 1 98 ? 10.242 -10.984 -21.969 1 96.69 98 THR A O 1
ATOM 768 N N . ARG A 1 99 ? 10.312 -9.766 -20.047 1 94.88 99 ARG A N 1
ATOM 769 C CA . ARG A 1 99 ? 11.766 -9.805 -19.922 1 94.88 99 ARG A CA 1
ATOM 770 C C . ARG A 1 99 ? 12.258 -11.219 -19.609 1 94.88 99 ARG A C 1
ATOM 772 O O . ARG A 1 99 ? 13.422 -11.539 -19.844 1 94.88 99 ARG A O 1
ATOM 779 N N . SER A 1 100 ? 11.352 -12.07 -19.141 1 92.44 100 SER A N 1
ATOM 780 C CA . SER A 1 100 ? 11.719 -13.445 -18.797 1 92.44 100 SER A CA 1
ATOM 781 C C . SER A 1 100 ? 11.266 -14.422 -19.875 1 92.44 100 SER A C 1
ATOM 783 O O . SER A 1 100 ? 11.258 -15.633 -19.656 1 92.44 100 SER A O 1
ATOM 785 N N . GLY A 1 101 ? 10.898 -13.883 -21.047 1 94.06 101 GLY A N 1
ATOM 786 C CA . GLY A 1 101 ? 10.406 -14.719 -22.125 1 94.06 101 GLY A CA 1
ATOM 787 C C . GLY A 1 101 ? 8.898 -14.719 -22.25 1 94.06 101 GLY A C 1
ATOM 788 O O . GLY A 1 101 ? 8.219 -13.906 -21.609 1 94.06 101 GLY A O 1
ATOM 789 N N . GLU A 1 102 ? 8.414 -15.586 -23.078 1 95.5 102 GLU A N 1
ATOM 790 C CA . GLU A 1 102 ? 6.977 -15.656 -23.312 1 95.5 102 GLU A CA 1
ATOM 791 C C . GLU A 1 102 ? 6.273 -16.406 -22.188 1 95.5 102 GLU A C 1
ATOM 793 O O . GLU A 1 102 ? 6.742 -17.469 -21.766 1 95.5 102 GLU A O 1
ATOM 798 N N . LEU A 1 103 ? 5.227 -15.898 -21.719 1 95.56 103 LEU A N 1
ATOM 799 C CA . LEU A 1 103 ? 4.324 -16.562 -20.781 1 95.56 103 LEU A CA 1
ATOM 800 C C . LEU A 1 103 ? 2.955 -16.781 -21.406 1 95.56 103 LEU A C 1
ATOM 802 O O . LEU A 1 103 ? 2.475 -15.953 -22.188 1 95.56 103 LEU A O 1
ATOM 806 N N . GLN A 1 104 ? 2.365 -17.891 -21.047 1 96.19 104 GLN A N 1
ATOM 807 C CA . GLN A 1 104 ? 1.046 -18.219 -21.578 1 96.19 104 GLN A CA 1
ATOM 808 C C . GLN A 1 104 ? 0.04 -18.438 -20.453 1 96.19 104 GLN A C 1
ATOM 810 O O . GLN A 1 104 ? 0.374 -19.031 -19.422 1 96.19 104 GLN A O 1
ATOM 815 N N . VAL A 1 105 ? -1.09 -17.922 -20.688 1 97.94 105 VAL A N 1
ATOM 816 C CA . VAL A 1 105 ? -2.191 -18.125 -19.766 1 97.94 105 VAL A CA 1
ATOM 817 C C . VAL A 1 105 ? -3.432 -18.594 -20.516 1 97.94 105 VAL A C 1
ATOM 819 O O . VAL A 1 105 ? -3.773 -18.031 -21.562 1 97.94 105 VAL A O 1
ATOM 822 N N . ARG A 1 106 ? -4.082 -19.547 -20.031 1 97.5 106 ARG A N 1
ATOM 823 C CA . ARG A 1 106 ? -5.324 -20.031 -20.625 1 97.5 106 ARG A CA 1
ATOM 824 C C . ARG A 1 106 ? -6.414 -20.188 -19.578 1 97.5 106 ARG A C 1
ATOM 826 O O . ARG A 1 106 ? -6.125 -20.219 -18.375 1 97.5 106 ARG A O 1
ATOM 833 N N . ARG A 1 107 ? -7.633 -20.234 -20.078 1 96 107 ARG A N 1
ATOM 834 C CA . ARG A 1 107 ? -8.742 -20.547 -19.188 1 96 107 ARG A CA 1
ATOM 835 C C . ARG A 1 107 ? -8.664 -22 -18.719 1 96 107 ARG A C 1
ATOM 837 O O . ARG A 1 107 ? -8.289 -22.891 -19.484 1 96 107 ARG A O 1
ATOM 844 N N . ALA A 1 108 ? -8.953 -22.234 -17.469 1 93.62 108 ALA A N 1
ATOM 845 C CA . ALA A 1 108 ? -8.953 -23.562 -16.844 1 93.62 108 ALA A CA 1
ATOM 846 C C . ALA A 1 108 ? -10.078 -23.688 -15.82 1 93.62 108 ALA A C 1
ATOM 848 O O . ALA A 1 108 ? -9.891 -23.359 -14.648 1 93.62 108 ALA A O 1
ATOM 849 N N . GLY A 1 109 ? -11.234 -24.297 -16.266 1 91 109 GLY A N 1
ATOM 850 C CA . GLY A 1 109 ? -12.383 -24.344 -15.375 1 91 109 GLY A CA 1
ATOM 851 C C . GLY A 1 109 ? -12.891 -22.969 -14.969 1 91 109 GLY A C 1
ATOM 852 O O . GLY A 1 109 ? -13.188 -22.141 -15.828 1 91 109 GLY A O 1
ATOM 853 N N . ASP A 1 110 ? -12.844 -22.812 -13.586 1 92 110 ASP A N 1
ATOM 854 C CA . ASP A 1 110 ? -13.344 -21.547 -13.062 1 92 110 ASP A CA 1
ATOM 855 C C . ASP A 1 110 ? -12.203 -20.547 -12.867 1 92 110 ASP A C 1
ATOM 857 O O . ASP A 1 110 ? -12.414 -19.469 -12.32 1 92 110 ASP A O 1
ATOM 861 N N . GLY A 1 111 ? -11.062 -21 -13.359 1 96.62 111 GLY A N 1
ATOM 862 C CA . GLY A 1 111 ? -9.922 -20.109 -13.172 1 96.62 111 GLY A CA 1
ATOM 863 C C . GLY A 1 111 ? -9.031 -20.016 -14.398 1 96.62 111 GLY A C 1
ATOM 864 O O . GLY A 1 111 ? -9.508 -20.141 -15.523 1 96.62 111 GLY A O 1
ATOM 865 N N . LEU A 1 112 ? -7.797 -19.578 -14.172 1 98.38 112 LEU A N 1
ATOM 866 C CA . LEU A 1 112 ? -6.785 -19.438 -15.211 1 98.38 112 LEU A CA 1
ATOM 867 C C . LEU A 1 112 ? -5.562 -20.297 -14.906 1 98.38 112 LEU A C 1
ATOM 869 O O . LEU A 1 112 ? -5.234 -20.516 -13.742 1 98.38 112 LEU A O 1
ATOM 873 N N . ALA A 1 113 ? -4.941 -20.719 -15.961 1 98.44 113 ALA A N 1
ATOM 874 C CA . ALA A 1 113 ? -3.771 -21.578 -15.82 1 98.44 113 ALA A CA 1
ATOM 875 C C . ALA A 1 113 ? -2.549 -20.953 -16.5 1 98.44 113 ALA A C 1
ATOM 877 O O . ALA A 1 113 ? -2.648 -20.422 -17.594 1 98.44 113 ALA A O 1
ATOM 878 N N . MET A 1 114 ? -1.471 -21.062 -15.781 1 97.81 114 MET A N 1
ATOM 879 C CA . MET A 1 114 ? -0.172 -20.641 -16.297 1 97.81 114 MET A CA 1
ATOM 880 C C . MET A 1 114 ? 0.784 -21.812 -16.406 1 97.81 114 MET A C 1
ATOM 882 O O . MET A 1 114 ? 0.694 -22.766 -15.633 1 97.81 114 MET A O 1
ATOM 886 N N . ASP A 1 115 ? 1.657 -21.672 -17.375 1 95 115 ASP A N 1
ATOM 887 C CA . ASP A 1 115 ? 2.596 -22.75 -17.688 1 95 115 ASP A CA 1
ATOM 888 C C . ASP A 1 115 ? 4.035 -22.312 -17.406 1 95 115 ASP A C 1
ATOM 890 O O . ASP A 1 115 ? 4.559 -21.406 -18.047 1 95 115 ASP A O 1
ATOM 894 N N . PHE A 1 116 ? 4.703 -23.047 -16.453 1 94.75 116 PHE A N 1
ATOM 895 C CA . PHE A 1 116 ? 6.055 -22.688 -16.047 1 94.75 116 PHE A CA 1
ATOM 896 C C . PHE A 1 116 ? 6.977 -23.891 -16.094 1 94.75 116 PHE A C 1
ATOM 898 O O . PHE A 1 116 ? 6.516 -25.031 -16 1 94.75 116 PHE A O 1
ATOM 905 N N . PRO A 1 117 ? 8.242 -23.625 -16.281 1 94.69 117 PRO A N 1
ATOM 906 C CA . PRO A 1 117 ? 9.18 -24.734 -16.062 1 94.69 117 PRO A CA 1
ATOM 907 C C . PRO A 1 117 ? 9.242 -25.172 -14.602 1 94.69 117 PRO A C 1
ATOM 909 O O . PRO A 1 117 ? 9.258 -24.344 -13.695 1 94.69 117 PRO A O 1
ATOM 912 N N . ALA A 1 118 ? 9.227 -26.484 -14.438 1 96.94 118 ALA A N 1
ATOM 913 C CA . ALA A 1 118 ? 9.406 -27.031 -13.094 1 96.94 118 ALA A CA 1
ATOM 914 C C . ALA A 1 118 ? 10.852 -26.875 -12.625 1 96.94 118 ALA A C 1
ATOM 916 O O . ALA A 1 118 ? 11.781 -27.031 -13.414 1 96.94 118 ALA A O 1
ATOM 917 N N . LYS A 1 119 ? 10.945 -26.562 -11.398 1 96.62 119 LYS A N 1
ATOM 918 C CA . LYS A 1 119 ? 12.266 -26.594 -10.773 1 96.62 119 LYS A CA 1
ATOM 919 C C . LYS A 1 119 ? 12.477 -27.891 -9.992 1 96.62 119 LYS A C 1
ATOM 921 O O . LYS A 1 119 ? 11.508 -28.562 -9.625 1 96.62 119 LYS A O 1
ATOM 926 N N . GLN A 1 120 ? 13.719 -28.203 -9.82 1 95.25 120 GLN A N 1
ATOM 927 C CA . GLN A 1 120 ? 14.07 -29.422 -9.102 1 95.25 120 GLN A CA 1
ATOM 928 C C . GLN A 1 120 ? 14.75 -29.109 -7.773 1 95.25 120 GLN A C 1
ATOM 930 O O . GLN A 1 120 ? 15.961 -28.875 -7.727 1 95.25 120 GLN A O 1
ATOM 935 N N . PRO A 1 121 ? 13.922 -29.188 -6.699 1 97.38 121 PRO A N 1
ATOM 936 C CA . PRO A 1 121 ? 14.539 -28.906 -5.402 1 97.38 121 PRO A CA 1
ATOM 937 C C . PRO A 1 121 ? 15.602 -29.922 -5.008 1 97.38 121 PRO A C 1
ATOM 939 O O . PRO A 1 121 ? 15.414 -31.125 -5.215 1 97.38 121 PRO A O 1
ATOM 942 N N . VAL A 1 122 ? 16.703 -29.422 -4.445 1 97.88 122 VAL A N 1
ATOM 943 C CA . VAL A 1 122 ? 17.797 -30.281 -4.008 1 97.88 122 VAL A CA 1
ATOM 944 C C . VAL A 1 122 ? 17.922 -30.219 -2.488 1 97.88 122 VAL A C 1
ATOM 946 O O . VAL A 1 122 ? 17.953 -29.125 -1.902 1 97.88 122 VAL A O 1
ATOM 949 N N . ALA A 1 123 ? 18.047 -31.391 -1.889 1 98 123 ALA A N 1
ATOM 950 C CA . ALA A 1 123 ? 18.156 -31.453 -0.433 1 98 123 ALA A CA 1
ATOM 951 C C . ALA A 1 123 ? 19.453 -30.828 0.055 1 98 123 ALA A C 1
ATOM 953 O O . ALA A 1 123 ? 20.5 -30.984 -0.564 1 98 123 ALA A O 1
ATOM 954 N N . GLU A 1 124 ? 19.281 -30.094 1.104 1 97.31 124 GLU A N 1
ATOM 955 C CA . GLU A 1 124 ? 20.422 -29.469 1.757 1 97.31 124 GLU A CA 1
ATOM 956 C C . GLU A 1 124 ? 20.297 -29.547 3.275 1 97.31 124 GLU A C 1
ATOM 958 O O . GLU A 1 124 ? 19.203 -29.703 3.809 1 97.31 124 GLU A O 1
ATOM 963 N N . ALA A 1 125 ? 21.516 -29.484 3.922 1 97.56 125 ALA A N 1
ATOM 964 C CA . ALA A 1 125 ? 21.5 -29.375 5.379 1 97.56 125 ALA A CA 1
ATOM 965 C C . ALA A 1 125 ? 20.953 -28.031 5.82 1 97.56 125 ALA A C 1
ATOM 967 O O . ALA A 1 125 ? 21.203 -27 5.188 1 97.56 125 ALA A O 1
ATOM 968 N N . VAL A 1 126 ? 20.219 -28.047 6.887 1 97.88 126 VAL A N 1
ATOM 969 C CA . VAL A 1 126 ? 19.688 -26.812 7.434 1 97.88 126 VAL A CA 1
ATOM 970 C C . VAL A 1 126 ? 20.828 -25.953 7.984 1 97.88 126 VAL A C 1
ATOM 972 O O . VAL A 1 126 ? 21.5 -26.344 8.938 1 97.88 126 VAL A O 1
ATOM 975 N N . PRO A 1 127 ? 21.062 -24.828 7.406 1 97.44 127 PRO A N 1
ATOM 976 C CA . PRO A 1 127 ? 22.156 -24 7.922 1 97.44 127 PRO A CA 1
ATOM 977 C C . PRO A 1 127 ? 21.875 -23.453 9.312 1 97.44 127 PRO A C 1
ATOM 979 O O . PRO A 1 127 ? 20.703 -23.203 9.664 1 97.44 127 PRO A O 1
ATOM 982 N N . PRO A 1 128 ? 22.953 -23.172 10.031 1 97.06 128 PRO A N 1
ATOM 983 C CA . PRO A 1 128 ? 22.766 -22.609 11.367 1 97.06 128 PRO A CA 1
ATOM 984 C C . PRO A 1 128 ? 22.016 -21.281 11.352 1 97.06 128 PRO A C 1
ATOM 986 O O . PRO A 1 128 ? 22.25 -20.453 10.469 1 97.06 128 PRO A O 1
ATOM 989 N N . GLY A 1 129 ? 21.047 -21.188 12.242 1 97.94 129 GLY A N 1
ATOM 990 C CA . GLY A 1 129 ? 20.375 -19.922 12.422 1 97.94 129 GLY A CA 1
ATOM 991 C C . GLY A 1 129 ? 19.078 -19.812 11.641 1 97.94 129 GLY A C 1
ATOM 992 O O . GLY A 1 129 ? 18.234 -18.953 11.914 1 97.94 129 GLY A O 1
ATOM 993 N N . LEU A 1 130 ? 18.875 -20.656 10.633 1 98.25 130 LEU A N 1
ATOM 994 C CA . LEU A 1 130 ? 17.703 -20.547 9.773 1 98.25 130 LEU A CA 1
ATOM 995 C C . LEU A 1 130 ? 16.422 -20.812 10.555 1 98.25 130 LEU A C 1
ATOM 997 O O . LEU A 1 130 ? 15.469 -20.031 10.484 1 98.25 130 LEU A O 1
ATOM 1001 N N . LEU A 1 131 ? 16.422 -21.891 11.289 1 98.5 131 LEU A N 1
ATOM 1002 C CA . LEU A 1 131 ? 15.219 -22.25 12.031 1 98.5 131 LEU A CA 1
ATOM 1003 C C . LEU A 1 131 ? 14.93 -21.234 13.125 1 98.5 131 LEU A C 1
ATOM 1005 O O . LEU A 1 131 ? 13.773 -20.906 13.383 1 98.5 131 LEU A O 1
ATOM 1009 N N . GLN A 1 132 ? 15.961 -20.75 13.734 1 97.88 132 GLN A N 1
ATOM 1010 C CA . GLN A 1 132 ? 15.797 -19.688 14.727 1 97.88 132 GLN A CA 1
ATOM 1011 C C . GLN A 1 132 ? 15.18 -18.438 14.102 1 97.88 132 GLN A C 1
ATOM 1013 O O . GLN A 1 132 ? 14.281 -17.828 14.688 1 97.88 132 GLN A O 1
ATOM 1018 N N . ALA A 1 133 ? 15.625 -18.094 12.93 1 97.88 133 ALA A N 1
ATOM 1019 C CA . ALA A 1 133 ? 15.094 -16.938 12.219 1 97.88 133 ALA A CA 1
ATOM 1020 C C . ALA A 1 133 ? 13.617 -17.125 11.883 1 97.88 133 ALA A C 1
ATOM 1022 O O . ALA A 1 133 ? 12.859 -16.156 11.82 1 97.88 133 ALA A O 1
ATOM 1023 N N . LEU A 1 134 ? 13.227 -18.344 11.75 1 98.31 134 LEU A N 1
ATOM 1024 C CA . LEU A 1 134 ? 11.859 -18.656 11.367 1 98.31 134 LEU A CA 1
ATOM 1025 C C . LEU A 1 134 ? 10.984 -18.859 12.594 1 98.31 134 LEU A C 1
ATOM 1027 O O . LEU A 1 134 ? 9.758 -18.969 12.484 1 98.31 134 LEU A O 1
ATOM 1031 N N . GLY A 1 135 ? 11.586 -18.984 13.766 1 97.56 135 GLY A N 1
ATOM 1032 C CA . GLY A 1 135 ? 10.859 -19.312 14.977 1 97.56 135 GLY A CA 1
ATOM 1033 C C . GLY A 1 135 ? 10.453 -20.766 15.047 1 97.56 135 GLY A C 1
ATOM 1034 O O . GLY A 1 135 ? 9.398 -21.109 15.586 1 97.56 135 GLY A O 1
ATOM 1035 N N . LEU A 1 136 ? 11.203 -21.625 14.406 1 98.06 136 LEU A N 1
ATOM 1036 C CA . LEU A 1 136 ? 10.906 -23.047 14.375 1 98.06 136 LEU A CA 1
ATOM 1037 C C . LEU A 1 136 ? 11.898 -23.828 15.219 1 98.06 136 LEU A C 1
ATOM 1039 O O . LEU A 1 136 ? 13.094 -23.531 15.219 1 98.06 136 LEU A O 1
ATOM 1043 N N . ALA A 1 137 ? 11.438 -24.812 15.883 1 96.56 137 ALA A N 1
ATOM 1044 C CA . ALA A 1 137 ? 12.297 -25.672 16.688 1 96.56 137 ALA A CA 1
ATOM 1045 C C . ALA A 1 137 ? 12.969 -26.734 15.836 1 96.56 137 ALA A C 1
ATOM 1047 O O . ALA A 1 137 ? 14.109 -27.125 16.109 1 96.56 137 ALA A O 1
ATOM 1048 N N . GLU A 1 138 ? 12.281 -27.297 14.852 1 96.38 138 GLU A N 1
ATOM 1049 C CA . GLU A 1 138 ? 12.773 -28.375 14 1 96.38 138 GLU A CA 1
ATOM 1050 C C . GLU A 1 138 ? 12.148 -28.297 12.609 1 96.38 138 GLU A C 1
ATOM 1052 O O . GLU A 1 138 ? 11.133 -27.641 12.414 1 96.38 138 GLU A O 1
ATOM 1057 N N . ALA A 1 139 ? 12.805 -28.859 11.711 1 98.06 139 ALA A N 1
ATOM 1058 C CA . ALA A 1 139 ? 12.312 -29.078 10.352 1 98.06 139 ALA A CA 1
ATOM 1059 C C . ALA A 1 139 ? 12.586 -30.516 9.898 1 98.06 139 ALA A C 1
ATOM 1061 O O . ALA A 1 139 ? 13.562 -31.125 10.328 1 98.06 139 ALA A O 1
ATOM 1062 N N . ARG A 1 140 ? 11.719 -31.031 9.148 1 97.88 140 ARG A N 1
ATOM 1063 C CA . ARG A 1 140 ? 11.914 -32.375 8.594 1 97.88 140 ARG A CA 1
ATOM 1064 C C . ARG A 1 140 ? 13.07 -32.375 7.594 1 97.88 140 ARG A C 1
ATOM 1066 O O . ARG A 1 140 ? 13.867 -33.312 7.562 1 97.88 140 ARG A O 1
ATOM 1073 N N . ALA A 1 141 ? 13.109 -31.359 6.723 1 98.31 141 ALA A N 1
ATOM 1074 C CA . ALA A 1 141 ? 14.117 -31.281 5.668 1 98.31 141 ALA A CA 1
ATOM 1075 C C . ALA A 1 141 ? 14.211 -29.875 5.098 1 98.31 141 ALA A C 1
ATOM 1077 O O . ALA A 1 141 ? 13.328 -29.047 5.328 1 98.31 141 ALA A O 1
ATOM 1078 N N . LEU A 1 142 ? 15.25 -29.641 4.453 1 98.62 142 LEU A N 1
ATOM 1079 C CA . LEU A 1 142 ? 15.469 -28.422 3.686 1 98.62 142 LEU A CA 1
ATOM 1080 C C . LEU A 1 142 ? 15.844 -28.734 2.244 1 98.62 142 LEU A C 1
ATOM 1082 O O . LEU A 1 142 ? 16.672 -29.625 1.997 1 98.62 142 LEU A O 1
ATOM 1086 N N . TYR A 1 143 ? 15.195 -28.094 1.354 1 98.56 143 TYR A N 1
ATOM 1087 C CA . TYR A 1 143 ? 15.555 -28.172 -0.059 1 98.56 143 TYR A CA 1
ATOM 1088 C C . TYR A 1 143 ? 15.883 -26.781 -0.604 1 98.56 143 TYR A C 1
ATOM 1090 O O . TYR A 1 143 ? 15.586 -25.766 0.039 1 98.56 143 TYR A O 1
ATOM 1098 N N . ARG A 1 144 ? 16.531 -26.734 -1.764 1 97.75 144 ARG A N 1
ATOM 1099 C CA . ARG A 1 144 ? 16.906 -25.438 -2.332 1 97.75 144 ARG A CA 1
ATOM 1100 C C . ARG A 1 144 ? 16.688 -25.422 -3.842 1 97.75 144 ARG A C 1
ATOM 1102 O O . ARG A 1 144 ? 16.984 -26.406 -4.527 1 97.75 144 ARG A O 1
ATOM 1109 N N . THR A 1 145 ? 16.125 -24.391 -4.359 1 96.06 145 THR A N 1
ATOM 1110 C CA . THR A 1 145 ? 16.172 -23.891 -5.727 1 96.06 145 THR A CA 1
ATOM 1111 C C . THR A 1 145 ? 16.625 -22.438 -5.754 1 96.06 145 THR A C 1
ATOM 1113 O O . THR A 1 145 ? 17.766 -22.125 -5.418 1 96.06 145 THR A O 1
ATOM 1116 N N . ASP A 1 146 ? 15.758 -21.484 -6.207 1 92.56 146 ASP A N 1
ATOM 1117 C CA . ASP A 1 146 ? 15.961 -20.047 -5.996 1 92.56 146 ASP A CA 1
ATOM 1118 C C . ASP A 1 146 ? 15.562 -19.641 -4.578 1 92.56 146 ASP A C 1
ATOM 1120 O O . ASP A 1 146 ? 16.094 -18.672 -4.039 1 92.56 146 ASP A O 1
ATOM 1124 N N . ASP A 1 147 ? 14.711 -20.547 -4.062 1 96.44 147 ASP A N 1
ATOM 1125 C CA . ASP A 1 147 ? 14.219 -20.391 -2.695 1 96.44 147 ASP A CA 1
ATOM 1126 C C . ASP A 1 147 ? 14.672 -21.547 -1.812 1 96.44 147 ASP A C 1
ATOM 1128 O O . ASP A 1 147 ? 14.984 -22.641 -2.311 1 96.44 147 ASP A O 1
ATOM 1132 N N . TYR A 1 148 ? 14.75 -21.266 -0.551 1 98.25 148 TYR A N 1
ATOM 1133 C CA . TYR A 1 148 ? 14.719 -22.375 0.414 1 98.25 148 TYR A CA 1
ATOM 1134 C C . TYR A 1 148 ? 13.312 -22.906 0.583 1 98.25 148 TYR A C 1
ATOM 1136 O O . TYR A 1 148 ? 12.344 -22.141 0.648 1 98.25 148 TYR A O 1
ATOM 1144 N N . LEU A 1 149 ? 13.211 -24.203 0.576 1 98.62 149 LEU A N 1
ATOM 1145 C CA . LEU A 1 149 ? 12 -24.906 0.996 1 98.62 149 LEU A CA 1
ATOM 1146 C C . LEU A 1 149 ? 12.211 -25.594 2.338 1 98.62 149 LEU A C 1
ATOM 1148 O O . LEU A 1 149 ? 12.836 -26.641 2.406 1 98.62 149 LEU A O 1
ATOM 1152 N N . VAL A 1 150 ? 11.711 -25.016 3.352 1 98.88 150 VAL A N 1
ATOM 1153 C CA . VAL A 1 150 ? 11.773 -25.594 4.684 1 98.88 150 VAL A CA 1
ATOM 1154 C C . VAL A 1 150 ? 10.531 -26.469 4.93 1 98.88 150 VAL A C 1
ATOM 1156 O O . VAL A 1 150 ? 9.43 -25.938 5.078 1 98.88 150 VAL A O 1
ATOM 1159 N N . VAL A 1 151 ? 10.734 -27.75 5.008 1 98.81 151 VAL A N 1
ATOM 1160 C CA . VAL A 1 151 ? 9.625 -28.688 5.145 1 98.81 151 VAL A CA 1
ATOM 1161 C C . VAL A 1 151 ? 9.414 -29.031 6.617 1 98.81 151 VAL A C 1
ATOM 1163 O O . VAL A 1 151 ? 10.344 -29.484 7.293 1 98.81 151 VAL A O 1
ATOM 1166 N N . ILE A 1 152 ? 8.25 -28.766 7.07 1 98.62 152 ILE A N 1
ATOM 1167 C CA . ILE A 1 152 ? 7.898 -29.172 8.43 1 98.62 152 ILE A CA 1
ATOM 1168 C C . ILE A 1 152 ? 6.719 -30.141 8.383 1 98.62 152 ILE A C 1
ATOM 1170 O O . ILE A 1 152 ? 6.086 -30.312 7.336 1 98.62 152 ILE A O 1
ATOM 1174 N N . ASP A 1 153 ? 6.387 -30.781 9.508 1 96.94 153 ASP A N 1
ATOM 1175 C CA . ASP A 1 153 ? 5.395 -31.859 9.492 1 96.94 153 ASP A CA 1
ATOM 1176 C C . ASP A 1 153 ? 4.023 -31.344 9.914 1 96.94 153 ASP A C 1
ATOM 1178 O O . ASP A 1 153 ? 2.994 -31.844 9.461 1 96.94 153 ASP A O 1
ATOM 1182 N N . ASP A 1 154 ? 4.055 -30.281 10.719 1 97.06 154 ASP A N 1
ATOM 1183 C CA . ASP A 1 154 ? 2.82 -29.844 11.367 1 97.06 154 ASP A CA 1
ATOM 1184 C C . ASP A 1 154 ? 2.289 -28.562 10.734 1 97.06 154 ASP A C 1
ATOM 1186 O O . ASP A 1 154 ? 2.846 -27.484 10.953 1 97.06 154 ASP A O 1
ATOM 1190 N N . GLU A 1 155 ? 1.128 -28.672 10.047 1 97.12 155 GLU A N 1
ATOM 1191 C CA . GLU A 1 155 ? 0.557 -27.5 9.391 1 97.12 155 GLU A CA 1
ATOM 1192 C C . GLU A 1 155 ? 0.098 -26.453 10.406 1 97.12 155 GLU A C 1
ATOM 1194 O O . GLU A 1 155 ? -0.048 -25.281 10.07 1 97.12 155 GLU A O 1
ATOM 1199 N N . ALA A 1 156 ? -0.083 -26.797 11.656 1 96.25 156 ALA A N 1
ATOM 1200 C CA . ALA A 1 156 ? -0.572 -25.891 12.688 1 96.25 156 ALA A CA 1
ATOM 1201 C C . ALA A 1 156 ? 0.466 -24.828 13.016 1 96.25 156 ALA A C 1
ATOM 1203 O O . ALA A 1 156 ? 0.136 -23.781 13.586 1 96.25 156 ALA A O 1
ATOM 1204 N N . LEU A 1 157 ? 1.717 -25.094 12.625 1 96.94 157 LEU A N 1
ATOM 1205 C CA . LEU A 1 157 ? 2.799 -24.172 12.922 1 96.94 157 LEU A CA 1
ATOM 1206 C C . LEU A 1 157 ? 2.902 -23.094 11.844 1 96.94 157 LEU A C 1
ATOM 1208 O O . LEU A 1 157 ? 3.539 -22.047 12.055 1 96.94 157 LEU A O 1
ATOM 1212 N N . ILE A 1 158 ? 2.279 -23.312 10.695 1 97.31 158 ILE A N 1
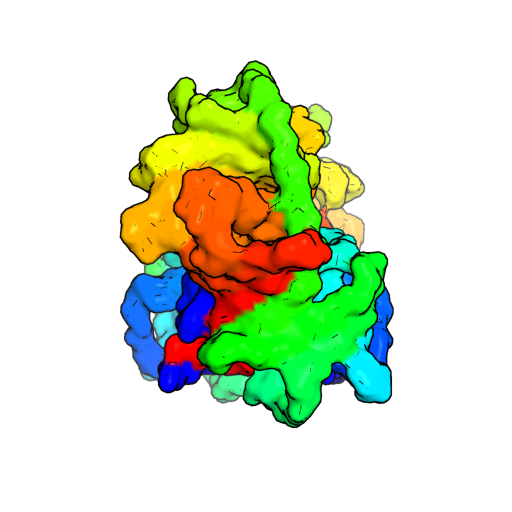ATOM 1213 C CA . ILE A 1 158 ? 2.439 -22.438 9.531 1 97.31 158 ILE A CA 1
ATOM 1214 C C . ILE A 1 158 ? 1.842 -21.062 9.828 1 97.31 158 ILE A C 1
ATOM 1216 O O . ILE A 1 158 ? 2.498 -20.047 9.633 1 97.31 158 ILE A O 1
ATOM 1220 N N . ASP A 1 159 ? 0.639 -20.953 10.391 1 94 159 ASP A N 1
ATOM 1221 C CA . ASP A 1 159 ? -0.082 -19.703 10.617 1 94 159 ASP A CA 1
ATOM 1222 C C . ASP A 1 159 ? 0.622 -18.844 11.664 1 94 159 ASP A C 1
ATOM 1224 O O . ASP A 1 159 ? 0.609 -17.625 11.578 1 94 159 ASP A O 1
ATOM 1228 N N . GLY A 1 160 ? 1.287 -19.5 12.562 1 93.81 160 GLY A N 1
ATOM 1229 C CA . GLY A 1 160 ? 1.829 -18.781 13.711 1 93.81 160 GLY A CA 1
ATOM 1230 C C . GLY A 1 160 ? 3.262 -18.328 13.508 1 93.81 160 GLY A C 1
ATOM 1231 O O . GLY A 1 160 ? 3.863 -17.734 14.406 1 93.81 160 GLY A O 1
ATOM 1232 N N . LEU A 1 161 ? 3.799 -18.609 12.344 1 96.88 161 LEU A N 1
ATOM 1233 C CA . LEU A 1 161 ? 5.184 -18.234 12.094 1 96.88 161 LEU A CA 1
ATOM 1234 C C . LEU A 1 161 ? 5.363 -16.719 12.25 1 96.88 161 LEU A C 1
ATOM 1236 O O . LEU A 1 161 ? 4.543 -15.938 11.766 1 96.88 161 LEU A O 1
ATOM 1240 N N . LYS A 1 162 ? 6.371 -16.297 13.008 1 94.31 162 LYS A N 1
ATOM 1241 C CA . LYS A 1 162 ? 6.781 -14.914 13.195 1 94.31 162 LYS A CA 1
ATOM 1242 C C . LYS A 1 162 ? 8.273 -14.734 12.922 1 94.31 162 LYS A C 1
ATOM 1244 O O . LYS A 1 162 ? 9.055 -14.508 13.844 1 94.31 162 LYS A O 1
ATOM 1249 N N . PRO A 1 163 ? 8.625 -14.812 11.672 1 97.12 163 PRO A N 1
ATOM 1250 C CA . PRO A 1 163 ? 10.047 -14.773 11.32 1 97.12 163 PRO A CA 1
ATOM 1251 C C . PRO A 1 163 ? 10.727 -13.469 11.742 1 97.12 163 PRO A C 1
ATOM 1253 O O . PRO A 1 163 ? 10.086 -12.414 11.758 1 97.12 163 PRO A O 1
ATOM 1256 N N . ASP A 1 164 ? 11.945 -13.586 12.172 1 94.94 164 ASP A N 1
ATOM 1257 C CA . ASP A 1 164 ? 12.844 -12.438 12.258 1 94.94 164 ASP A CA 1
ATOM 1258 C C . ASP A 1 164 ? 13.383 -12.062 10.875 1 94.94 164 ASP A C 1
ATOM 1260 O O . ASP A 1 164 ? 14.375 -12.625 10.422 1 94.94 164 ASP A O 1
ATOM 1264 N N . PHE A 1 165 ? 12.781 -11.078 10.266 1 94.12 165 PHE A N 1
ATOM 1265 C CA . PHE A 1 165 ? 13.062 -10.766 8.875 1 94.12 165 PHE A CA 1
ATOM 1266 C C . PHE A 1 165 ? 14.492 -10.266 8.703 1 94.12 165 PHE A C 1
ATOM 1268 O O . PHE A 1 165 ? 15.133 -10.508 7.68 1 94.12 165 PHE A O 1
ATOM 1275 N N . ALA A 1 166 ? 14.945 -9.547 9.656 1 88.94 166 ALA A N 1
ATOM 1276 C CA . ALA A 1 166 ? 16.328 -9.094 9.594 1 88.94 166 ALA A CA 1
ATOM 1277 C C . ALA A 1 166 ? 17.297 -10.281 9.578 1 88.94 166 ALA A C 1
ATOM 1279 O O . ALA A 1 166 ? 18.219 -10.328 8.773 1 88.94 166 ALA A O 1
ATOM 1280 N N . ALA A 1 167 ? 17.047 -11.242 10.469 1 94.75 167 ALA A N 1
ATOM 1281 C CA . ALA A 1 167 ? 17.875 -12.445 10.516 1 94.75 167 ALA A CA 1
ATOM 1282 C C . ALA A 1 167 ? 17.734 -13.266 9.234 1 94.75 167 ALA A C 1
ATOM 1284 O O . ALA A 1 167 ? 18.703 -13.82 8.727 1 94.75 167 ALA A O 1
ATOM 1285 N N . LEU A 1 168 ? 16.547 -13.32 8.758 1 96.19 168 LEU A N 1
ATOM 1286 C CA . LEU A 1 168 ? 16.25 -14.117 7.578 1 96.19 168 LEU A CA 1
ATOM 1287 C C . LEU A 1 168 ? 16.953 -13.547 6.348 1 96.19 168 LEU A C 1
ATOM 1289 O O . LEU A 1 168 ? 17.344 -14.289 5.441 1 96.19 168 LEU A O 1
ATOM 1293 N N . ALA A 1 169 ? 17.125 -12.25 6.332 1 94.25 169 ALA A N 1
ATOM 1294 C CA . ALA A 1 169 ? 17.734 -11.555 5.203 1 94.25 169 ALA A CA 1
ATOM 1295 C C . ALA A 1 169 ? 19.203 -11.93 5.059 1 94.25 169 ALA A C 1
ATOM 1297 O O . ALA A 1 169 ? 19.828 -11.664 4.023 1 94.25 169 ALA A O 1
ATOM 1298 N N . ALA A 1 170 ? 19.766 -12.531 6.027 1 93.88 170 ALA A N 1
ATOM 1299 C CA . ALA A 1 170 ? 21.188 -12.883 6.027 1 93.88 170 ALA A CA 1
ATOM 1300 C C . ALA A 1 170 ? 21.453 -14.094 5.141 1 93.88 170 ALA A C 1
ATOM 1302 O O . ALA A 1 170 ? 22.594 -14.367 4.777 1 93.88 170 ALA A O 1
ATOM 1303 N N . PHE A 1 171 ? 20.438 -14.828 4.836 1 95.81 171 PHE A N 1
ATOM 1304 C CA . PHE A 1 171 ? 20.609 -16.031 4.027 1 95.81 171 PHE A CA 1
ATOM 1305 C C . PHE A 1 171 ? 20.594 -15.688 2.543 1 95.81 171 PHE A C 1
ATOM 1307 O O . PHE A 1 171 ? 19.766 -14.906 2.086 1 95.81 171 PHE A O 1
ATOM 1314 N N . ASP A 1 172 ? 21.531 -16.266 1.775 1 93.25 172 ASP A N 1
ATOM 1315 C CA . ASP A 1 172 ? 21.734 -15.922 0.374 1 93.25 172 ASP A CA 1
ATOM 1316 C C . ASP A 1 172 ? 20.781 -16.688 -0.537 1 93.25 172 ASP A C 1
ATOM 1318 O O . ASP A 1 172 ? 21.219 -17.5 -1.36 1 93.25 172 ASP A O 1
ATOM 1322 N N . VAL A 1 173 ? 19.516 -16.469 -0.428 1 94.69 173 VAL A N 1
ATOM 1323 C CA . VAL A 1 173 ? 18.438 -17.016 -1.257 1 94.69 173 VAL A CA 1
ATOM 1324 C C . VAL A 1 173 ? 17.438 -15.906 -1.576 1 94.69 173 VAL A C 1
ATOM 1326 O O . VAL A 1 173 ? 17.391 -14.883 -0.897 1 94.69 173 VAL A O 1
ATOM 1329 N N . ARG A 1 174 ? 16.719 -16.109 -2.67 1 92.94 174 ARG A N 1
ATOM 1330 C CA . ARG A 1 174 ? 15.648 -15.172 -3.025 1 92.94 174 ARG A CA 1
ATOM 1331 C C . ARG A 1 174 ? 14.617 -15.078 -1.91 1 92.94 174 ARG A C 1
ATOM 1333 O O . ARG A 1 174 ? 14.258 -13.977 -1.485 1 92.94 174 ARG A O 1
ATOM 1340 N N . GLY A 1 175 ? 14.172 -16.266 -1.477 1 96.62 175 GLY A N 1
ATOM 1341 C CA . GLY A 1 175 ? 13.164 -16.344 -0.428 1 96.62 175 GLY A CA 1
ATOM 1342 C C . GLY A 1 175 ? 13.172 -17.672 0.305 1 96.62 175 GLY A C 1
ATOM 1343 O O . GLY A 1 175 ? 13.969 -18.547 -0.009 1 96.62 175 GLY A O 1
ATOM 1344 N N . VAL A 1 176 ? 12.398 -17.719 1.357 1 98.25 176 VAL A N 1
ATOM 1345 C CA . VAL A 1 176 ? 12.266 -18.906 2.178 1 98.25 176 VAL A CA 1
ATOM 1346 C C . VAL A 1 176 ? 10.789 -19.328 2.252 1 98.25 176 VAL A C 1
ATOM 1348 O O . VAL A 1 176 ? 9.961 -18.578 2.783 1 98.25 176 VAL A O 1
ATOM 1351 N N . ALA A 1 177 ? 10.5 -20.453 1.69 1 98.5 177 ALA A N 1
ATOM 1352 C CA . ALA A 1 177 ? 9.172 -21.047 1.816 1 98.5 177 ALA A CA 1
ATOM 1353 C C . ALA A 1 177 ? 9.125 -22.078 2.943 1 98.5 177 ALA A C 1
ATOM 1355 O O . ALA A 1 177 ? 9.945 -22.984 2.986 1 98.5 177 ALA A O 1
ATOM 1356 N N . VAL A 1 178 ? 8.234 -21.891 3.865 1 98.88 178 VAL A N 1
ATOM 1357 C CA . VAL A 1 178 ? 7.949 -22.922 4.867 1 98.88 178 VAL A CA 1
ATOM 1358 C C . VAL A 1 178 ? 6.676 -23.672 4.484 1 98.88 178 VAL A C 1
ATOM 1360 O O . VAL A 1 178 ? 5.645 -23.062 4.207 1 98.88 178 VAL A O 1
ATOM 1363 N N . THR A 1 179 ? 6.785 -24.984 4.441 1 98.88 179 THR A N 1
ATOM 1364 C CA . THR A 1 179 ? 5.672 -25.766 3.902 1 98.88 179 THR A CA 1
ATOM 1365 C C . THR A 1 179 ? 5.418 -27.016 4.742 1 98.88 179 THR A C 1
ATOM 1367 O O . THR A 1 179 ? 6.332 -27.516 5.402 1 98.88 179 THR A O 1
ATOM 1370 N N . ALA A 1 180 ? 4.188 -27.469 4.727 1 98.81 180 ALA A N 1
ATOM 1371 C CA . ALA A 1 180 ? 3.742 -28.641 5.473 1 98.81 180 ALA A CA 1
ATOM 1372 C C . ALA A 1 180 ? 2.611 -29.359 4.738 1 98.81 180 ALA A C 1
ATOM 1374 O O . ALA A 1 180 ? 1.895 -28.75 3.941 1 98.81 180 ALA A O 1
ATOM 1375 N N . PRO A 1 181 ? 2.504 -30.688 4.934 1 98.44 181 PRO A N 1
ATOM 1376 C CA . PRO A 1 181 ? 1.281 -31.328 4.457 1 98.44 181 PRO A CA 1
ATOM 1377 C C . PRO A 1 181 ? 0.022 -30.781 5.121 1 98.44 181 PRO A C 1
ATOM 1379 O O . PRO A 1 181 ? 0.092 -30.234 6.227 1 98.44 181 PRO A O 1
ATOM 1382 N N . SER A 1 182 ? -1.026 -30.875 4.449 1 98.12 182 SER A N 1
ATOM 1383 C CA . SER A 1 182 ? -2.262 -30.297 4.961 1 98.12 182 SER A CA 1
ATOM 1384 C C . SER A 1 182 ? -3.42 -31.281 4.863 1 98.12 182 SER A C 1
ATOM 1386 O O . SER A 1 182 ? -3.5 -32.062 3.914 1 98.12 182 SER A O 1
ATOM 1388 N N . ALA A 1 183 ? -4.324 -31.188 5.805 1 95.56 183 ALA A N 1
ATOM 1389 C CA . ALA A 1 183 ? -5.539 -32 5.793 1 95.56 183 ALA A CA 1
ATOM 1390 C C . ALA A 1 183 ? -6.555 -31.453 4.793 1 95.56 183 ALA A C 1
ATOM 1392 O O . ALA A 1 183 ? -7.32 -32.219 4.199 1 95.56 183 ALA A O 1
ATOM 1393 N N . ARG A 1 184 ? -6.672 -30.234 4.586 1 96.56 184 ARG A N 1
ATOM 1394 C CA . ARG A 1 184 ? -7.676 -29.594 3.738 1 96.56 184 ARG A CA 1
ATOM 1395 C C . ARG A 1 184 ? -7.184 -29.469 2.301 1 96.56 184 ARG A C 1
ATOM 1397 O O . ARG A 1 184 ? -7.984 -29.422 1.366 1 96.56 184 ARG A O 1
ATOM 1404 N N . HIS A 1 185 ? -5.898 -29.297 2.195 1 98.31 185 HIS A N 1
ATOM 1405 C CA . HIS A 1 185 ? -5.188 -29.266 0.923 1 98.31 185 HIS A CA 1
ATOM 1406 C C . HIS A 1 185 ? -4.102 -30.328 0.864 1 98.31 185 HIS A C 1
ATOM 1408 O O . HIS A 1 185 ? -3.904 -31.078 1.826 1 98.31 185 HIS A O 1
ATOM 1414 N N . ASP A 1 186 ? -3.479 -30.453 -0.324 1 98.69 186 ASP A N 1
ATOM 1415 C CA . ASP A 1 186 ? -2.322 -31.359 -0.333 1 98.69 186 ASP A CA 1
ATOM 1416 C C . ASP A 1 186 ? -1.178 -30.781 0.497 1 98.69 186 ASP A C 1
ATOM 1418 O O . ASP A 1 186 ? -0.515 -31.5 1.24 1 98.69 186 ASP A O 1
ATOM 1422 N N . PHE A 1 187 ? -0.945 -29.438 0.408 1 98.81 187 PHE A N 1
ATOM 1423 C CA . PHE A 1 187 ? 0.061 -28.781 1.244 1 98.81 187 PHE A CA 1
ATOM 1424 C C . PHE A 1 187 ? -0.26 -27.312 1.437 1 98.81 187 PHE A C 1
ATOM 1426 O O . PHE A 1 187 ? -1.066 -26.734 0.697 1 98.81 187 PHE A O 1
ATOM 1433 N N . VAL A 1 188 ? 0.324 -26.688 2.469 1 98.81 188 VAL A N 1
ATOM 1434 C CA . VAL A 1 188 ? 0.235 -25.25 2.766 1 98.81 188 VAL A CA 1
ATOM 1435 C C . VAL A 1 188 ? 1.637 -24.672 2.889 1 98.81 188 VAL A C 1
ATOM 1437 O O . VAL A 1 188 ? 2.604 -25.391 3.143 1 98.81 188 VAL A O 1
ATOM 1440 N N . SER A 1 189 ? 1.742 -23.438 2.627 1 98.81 189 SER A N 1
ATOM 1441 C CA . SER A 1 189 ? 3.045 -22.781 2.721 1 98.81 189 SER A CA 1
ATOM 1442 C C . SER A 1 189 ? 2.9 -21.312 3.068 1 98.81 189 SER A C 1
ATOM 1444 O O . SER A 1 189 ? 1.811 -20.734 2.961 1 98.81 189 SER A O 1
ATOM 1446 N N . ARG A 1 190 ? 3.871 -20.719 3.572 1 98.62 190 ARG A N 1
ATOM 1447 C CA . ARG A 1 190 ? 4.145 -19.281 3.604 1 98.62 190 ARG A CA 1
ATOM 1448 C C . ARG A 1 190 ? 5.496 -18.969 2.969 1 98.62 190 ARG A C 1
ATOM 1450 O O . ARG A 1 190 ? 6.414 -19.797 3.014 1 98.62 190 ARG A O 1
ATOM 1457 N N . TRP A 1 191 ? 5.609 -17.891 2.367 1 98 191 TRP A N 1
ATOM 1458 C CA . TRP A 1 191 ? 6.828 -17.5 1.666 1 98 191 TRP A CA 1
ATOM 1459 C C . TRP A 1 191 ? 7.332 -16.141 2.16 1 98 191 TRP A C 1
ATOM 1461 O O . TRP A 1 191 ? 6.578 -15.172 2.203 1 98 191 TRP A O 1
ATOM 1471 N N . PHE A 1 192 ? 8.625 -16.062 2.547 1 97.44 192 PHE A N 1
ATOM 1472 C CA . PHE A 1 192 ? 9.258 -14.859 3.09 1 97.44 192 PHE A CA 1
ATOM 1473 C C . PHE A 1 192 ? 10.469 -14.461 2.252 1 97.44 192 PHE A C 1
ATOM 1475 O O . PHE A 1 192 ? 11.328 -15.297 1.957 1 97.44 192 PHE A O 1
ATOM 1482 N N . GLY A 1 193 ? 10.5 -13.18 1.795 1 94.88 193 GLY A N 1
ATOM 1483 C CA . GLY A 1 193 ? 11.602 -12.711 0.967 1 94.88 193 GLY A CA 1
ATOM 1484 C C . GLY A 1 193 ? 12.141 -11.359 1.394 1 94.88 193 GLY A C 1
ATOM 1485 O O . GLY A 1 193 ? 12.156 -10.414 0.604 1 94.88 193 GLY A O 1
ATOM 1486 N N . PRO A 1 194 ? 12.625 -11.25 2.617 1 91.44 194 PRO A N 1
ATOM 1487 C CA . PRO A 1 194 ? 13.141 -9.953 3.059 1 91.44 194 PRO A CA 1
ATOM 1488 C C . PRO A 1 194 ? 14.312 -9.469 2.213 1 91.44 194 PRO A C 1
ATOM 1490 O O . PRO A 1 194 ? 14.516 -8.258 2.064 1 91.44 194 PRO A O 1
ATOM 1493 N N . ARG A 1 195 ? 15.039 -10.336 1.571 1 88.06 195 ARG A N 1
ATOM 1494 C CA . ARG A 1 195 ? 16.203 -9.961 0.774 1 88.06 195 ARG A CA 1
ATOM 1495 C C . ARG A 1 195 ? 15.789 -9.234 -0.499 1 88.06 195 ARG A C 1
ATOM 1497 O O . ARG A 1 195 ? 16.562 -8.461 -1.064 1 88.06 195 ARG A O 1
ATOM 1504 N N . VAL A 1 196 ? 14.617 -9.477 -0.916 1 85.88 196 VAL A N 1
ATOM 1505 C CA . VAL A 1 196 ? 14.148 -8.828 -2.133 1 85.88 196 VAL A CA 1
ATOM 1506 C C . VAL A 1 196 ? 13.141 -7.734 -1.778 1 85.88 196 VAL A C 1
ATOM 1508 O O . VAL A 1 196 ? 12.336 -7.328 -2.617 1 85.88 196 VAL A O 1
ATOM 1511 N N . GLY A 1 197 ? 13.109 -7.395 -0.538 1 81.31 197 GLY A N 1
ATOM 1512 C CA . GLY A 1 197 ? 12.344 -6.238 -0.108 1 81.31 197 GLY A CA 1
ATOM 1513 C C . GLY A 1 197 ? 10.906 -6.574 0.256 1 81.31 197 GLY A C 1
ATOM 1514 O O . GLY A 1 197 ? 10.078 -5.68 0.416 1 81.31 197 GLY A O 1
ATOM 1515 N N . VAL A 1 198 ? 10.547 -7.836 0.316 1 87.44 198 VAL A N 1
ATOM 1516 C CA . VAL A 1 198 ? 9.203 -8.297 0.638 1 87.44 198 VAL A CA 1
ATOM 1517 C C . VAL A 1 198 ? 9.25 -9.227 1.847 1 87.44 198 VAL A C 1
ATOM 1519 O O . VAL A 1 198 ? 9.703 -10.367 1.739 1 87.44 198 VAL A O 1
ATOM 1522 N N . ASN A 1 199 ? 8.82 -8.695 2.918 1 90.62 199 ASN A N 1
ATOM 1523 C CA . ASN A 1 199 ? 8.844 -9.562 4.09 1 90.62 199 ASN A CA 1
ATOM 1524 C C . ASN A 1 199 ? 8.055 -10.852 3.846 1 90.62 199 ASN A C 1
ATOM 1526 O O . ASN A 1 199 ? 8.578 -11.945 4.051 1 90.62 199 ASN A O 1
ATOM 1530 N N . GLU A 1 200 ? 6.824 -10.68 3.328 1 95.38 200 GLU A N 1
ATOM 1531 C CA . GLU A 1 200 ? 5.992 -11.836 3 1 95.38 200 GLU A CA 1
ATOM 1532 C C . GLU A 1 200 ? 5.172 -11.586 1.737 1 95.38 200 GLU A C 1
ATOM 1534 O O . GLU A 1 200 ? 4.59 -10.516 1.571 1 95.38 200 GLU A O 1
ATOM 1539 N N . ASP A 1 201 ? 5.227 -12.492 0.878 1 95.62 201 ASP A N 1
ATOM 1540 C CA . ASP A 1 201 ? 4.336 -12.516 -0.277 1 95.62 201 ASP A CA 1
ATOM 1541 C C . ASP A 1 201 ? 3.143 -13.445 -0.031 1 95.62 201 ASP A C 1
ATOM 1543 O O . ASP A 1 201 ? 3.318 -14.617 0.3 1 95.62 201 ASP A O 1
ATOM 1547 N N . PRO A 1 202 ? 1.944 -12.953 -0.163 1 96.25 202 PRO A N 1
ATOM 1548 C CA . PRO A 1 202 ? 0.777 -13.758 0.206 1 96.25 202 PRO A CA 1
ATOM 1549 C C . PRO A 1 202 ? 0.644 -15.023 -0.638 1 96.25 202 PRO A C 1
ATOM 1551 O O . PRO A 1 202 ? 0.273 -16.078 -0.118 1 96.25 202 PRO A O 1
ATOM 1554 N N . VAL A 1 203 ? 0.825 -14.883 -1.91 1 97.81 203 VAL A N 1
ATOM 1555 C CA . VAL A 1 203 ? 0.813 -16.016 -2.826 1 97.81 203 VAL A CA 1
ATOM 1556 C C . VAL A 1 203 ? 1.897 -15.844 -3.887 1 97.81 203 VAL A C 1
ATOM 1558 O O . VAL A 1 203 ? 1.909 -14.844 -4.609 1 97.81 203 VAL A O 1
ATOM 1561 N N . THR A 1 204 ? 2.732 -16.781 -3.975 1 96.19 204 THR A N 1
ATOM 1562 C CA . THR A 1 204 ? 3.898 -16.703 -4.848 1 96.19 204 THR A CA 1
ATOM 1563 C C . THR A 1 204 ? 3.846 -17.781 -5.922 1 96.19 204 THR A C 1
ATOM 1565 O O . THR A 1 204 ? 4.293 -18.906 -5.691 1 96.19 204 THR A O 1
ATOM 1568 N N . GLY A 1 205 ? 3.473 -17.406 -7.09 1 93.75 205 GLY A N 1
ATOM 1569 C CA . GLY A 1 205 ? 3.422 -18.375 -8.18 1 93.75 205 GLY A CA 1
ATOM 1570 C C . GLY A 1 205 ? 4.742 -19.078 -8.414 1 93.75 205 GLY A C 1
ATOM 1571 O O . GLY A 1 205 ? 4.793 -20.312 -8.492 1 93.75 205 GLY A O 1
ATOM 1572 N N . SER A 1 206 ? 5.797 -18.328 -8.477 1 92.81 206 SER A N 1
ATOM 1573 C CA . SER A 1 206 ? 7.117 -18.875 -8.781 1 92.81 206 SER A CA 1
ATOM 1574 C C . SER A 1 206 ? 7.559 -19.875 -7.719 1 92.81 206 SER A C 1
ATOM 1576 O O . SER A 1 206 ? 8.273 -20.828 -8.023 1 92.81 206 SER A O 1
ATOM 1578 N N . ALA A 1 207 ? 7.164 -19.688 -6.5 1 96.5 207 ALA A N 1
ATOM 1579 C CA . ALA A 1 207 ? 7.52 -20.625 -5.434 1 96.5 207 ALA A CA 1
ATOM 1580 C C . ALA A 1 207 ? 6.914 -22 -5.684 1 96.5 207 ALA A C 1
ATOM 1582 O O . ALA A 1 207 ? 7.488 -23.016 -5.293 1 96.5 207 ALA A O 1
ATOM 1583 N N . HIS A 1 208 ? 5.812 -22 -6.363 1 97.94 208 HIS A N 1
ATOM 1584 C CA . HIS A 1 208 ? 5.098 -23.266 -6.574 1 97.94 208 HIS A CA 1
ATOM 1585 C C . HIS A 1 208 ? 5.707 -24.062 -7.723 1 97.94 208 HIS A C 1
ATOM 1587 O O . HIS A 1 208 ? 5.344 -25.219 -7.941 1 97.94 208 HIS A O 1
ATOM 1593 N N . THR A 1 209 ? 6.613 -23.406 -8.438 1 97.25 209 THR A N 1
ATOM 1594 C CA . THR A 1 209 ? 7.387 -24.188 -9.406 1 97.25 209 THR A CA 1
ATOM 1595 C C . THR A 1 209 ? 8.383 -25.094 -8.695 1 97.25 209 THR A C 1
ATOM 1597 O O . THR A 1 209 ? 8.93 -26.016 -9.297 1 97.25 209 THR A O 1
ATOM 1600 N N . SER A 1 210 ? 8.664 -24.844 -7.457 1 98 210 SER A N 1
ATOM 1601 C CA . SER A 1 210 ? 9.523 -25.672 -6.613 1 98 210 SER A CA 1
ATOM 1602 C C . SER A 1 210 ? 8.703 -26.516 -5.652 1 98 210 SER A C 1
ATOM 1604 O O . SER A 1 210 ? 8.961 -27.719 -5.492 1 98 210 SER A O 1
ATOM 1606 N N . LEU A 1 211 ? 7.711 -25.938 -5.066 1 98.69 211 LEU A N 1
ATOM 1607 C CA . LEU A 1 211 ? 6.887 -26.594 -4.059 1 98.69 211 LEU A CA 1
ATOM 1608 C C . LEU A 1 211 ? 6.109 -27.75 -4.668 1 98.69 211 LEU A C 1
ATOM 1610 O O . LEU A 1 211 ? 6.039 -28.828 -4.082 1 98.69 211 LEU A O 1
ATOM 1614 N N . ALA A 1 212 ? 5.551 -27.531 -5.852 1 98.62 212 ALA A N 1
ATOM 1615 C CA . ALA A 1 212 ? 4.691 -28.547 -6.469 1 98.62 212 ALA A CA 1
ATOM 1616 C C . ALA A 1 212 ? 5.48 -29.797 -6.805 1 98.62 212 ALA A C 1
ATOM 1618 O O . ALA A 1 212 ? 5.066 -30.906 -6.453 1 98.62 212 ALA A O 1
ATOM 1619 N N . PRO A 1 213 ? 6.645 -29.656 -7.477 1 98.25 213 PRO A N 1
ATOM 1620 C CA . PRO A 1 213 ? 7.43 -30.859 -7.746 1 98.25 213 PRO A CA 1
ATOM 1621 C C . PRO A 1 213 ? 7.816 -31.609 -6.473 1 98.25 213 PRO A C 1
ATOM 1623 O O . PRO A 1 213 ? 7.758 -32.844 -6.438 1 98.25 213 PRO A O 1
ATOM 1626 N N . TYR A 1 214 ? 8.188 -30.953 -5.434 1 98.56 214 TYR A N 1
ATOM 1627 C CA . TYR A 1 214 ? 8.539 -31.609 -4.176 1 98.56 214 TYR A CA 1
ATOM 1628 C C . TYR A 1 214 ? 7.363 -32.406 -3.637 1 98.56 214 TYR A C 1
ATOM 1630 O O . TYR A 1 214 ? 7.504 -33.594 -3.338 1 98.56 214 TYR A O 1
ATOM 1638 N N . TRP A 1 215 ? 6.234 -31.797 -3.527 1 98.56 215 TRP A N 1
ATOM 1639 C CA . TRP A 1 215 ? 5.086 -32.438 -2.898 1 98.56 215 TRP A CA 1
ATOM 1640 C C . TRP A 1 215 ? 4.508 -33.531 -3.801 1 98.56 215 TRP A C 1
ATOM 1642 O O . TRP A 1 215 ? 3.979 -34.531 -3.314 1 98.56 215 TRP A O 1
ATOM 1652 N N . ALA A 1 216 ? 4.562 -33.281 -5.129 1 98.38 216 ALA A N 1
ATOM 1653 C CA . ALA A 1 216 ? 4.145 -34.312 -6.059 1 98.38 216 ALA A CA 1
ATOM 1654 C C . ALA A 1 216 ? 4.922 -35.594 -5.816 1 98.38 216 ALA A C 1
ATOM 1656 O O . ALA A 1 216 ? 4.332 -36.688 -5.734 1 98.38 216 ALA A O 1
ATOM 1657 N N . GLN A 1 217 ? 6.18 -35.5 -5.691 1 97.25 217 GLN A N 1
ATOM 1658 C CA . GLN A 1 217 ? 7.039 -36.656 -5.434 1 97.25 217 GLN A CA 1
ATOM 1659 C C . GLN A 1 217 ? 6.727 -37.281 -4.078 1 97.25 217 GLN A C 1
ATOM 1661 O O . GLN A 1 217 ? 6.562 -38.5 -3.971 1 97.25 217 GLN A O 1
ATOM 1666 N N . ARG A 1 218 ? 6.617 -36.5 -3.076 1 97.25 218 ARG A N 1
ATOM 1667 C CA . ARG A 1 218 ? 6.41 -37 -1.716 1 97.25 218 ARG A CA 1
ATOM 1668 C C . ARG A 1 218 ? 5.07 -37.688 -1.584 1 97.25 218 ARG A C 1
ATOM 1670 O O . ARG A 1 218 ? 4.965 -38.719 -0.902 1 97.25 218 ARG A O 1
ATOM 1677 N N . LEU A 1 219 ? 4.07 -37.156 -2.238 1 97.69 219 LEU A N 1
ATOM 1678 C CA . LEU A 1 219 ? 2.713 -37.656 -2.041 1 97.69 219 LEU A CA 1
ATOM 1679 C C . LEU A 1 219 ? 2.338 -38.656 -3.121 1 97.69 219 LEU A C 1
ATOM 1681 O O . LEU A 1 219 ? 1.295 -39.312 -3.033 1 97.69 219 LEU A O 1
ATOM 1685 N N . GLY A 1 220 ? 3.129 -38.781 -4.145 1 97.62 220 GLY A N 1
ATOM 1686 C CA . GLY A 1 220 ? 2.807 -39.656 -5.258 1 97.62 220 GLY A CA 1
ATOM 1687 C C . GLY A 1 220 ? 1.637 -39.156 -6.086 1 97.62 220 GLY A C 1
ATOM 1688 O O . GLY A 1 220 ? 0.769 -39.938 -6.477 1 97.62 220 GLY A O 1
ATOM 1689 N N . LYS A 1 221 ? 1.508 -37.844 -6.203 1 97.44 221 LYS A N 1
ATOM 1690 C CA . LYS A 1 221 ? 0.447 -37.188 -6.965 1 97.44 221 LYS A CA 1
ATOM 1691 C C . LYS A 1 221 ? 1.022 -36.344 -8.102 1 97.44 221 LYS A C 1
ATOM 1693 O O . LYS A 1 221 ? 2.193 -35.969 -8.062 1 97.44 221 LYS A O 1
ATOM 1698 N N . THR A 1 222 ? 0.243 -36.094 -9.102 1 97.94 222 THR A N 1
ATOM 1699 C CA . THR A 1 222 ? 0.657 -35.188 -10.172 1 97.94 222 THR A CA 1
ATOM 1700 C C . THR A 1 222 ? -0.178 -33.906 -10.148 1 97.94 222 THR A C 1
ATOM 1702 O O . THR A 1 222 ? 0.208 -32.906 -10.75 1 97.94 222 THR A O 1
ATOM 1705 N N . VAL A 1 223 ? -1.367 -33.969 -9.609 1 98.25 223 VAL A N 1
ATOM 1706 C CA . VAL A 1 223 ? -2.234 -32.812 -9.414 1 98.25 223 VAL A CA 1
ATOM 1707 C C . VAL A 1 223 ? -2.387 -32.531 -7.922 1 98.25 223 VAL A C 1
ATOM 1709 O O . VAL A 1 223 ? -2.734 -33.438 -7.145 1 98.25 223 VAL A O 1
ATOM 1712 N N . LEU A 1 224 ? -2.098 -31.297 -7.547 1 98.62 224 LEU A N 1
ATOM 1713 C CA . LEU A 1 224 ? -2.045 -30.953 -6.133 1 98.62 224 LEU A CA 1
ATOM 1714 C C . LEU A 1 224 ? -2.85 -29.688 -5.855 1 98.62 224 LEU A C 1
ATOM 1716 O O . LEU A 1 224 ? -2.824 -28.734 -6.648 1 98.62 224 LEU A O 1
ATOM 1720 N N . SER A 1 225 ? -3.594 -29.672 -4.746 1 98.62 225 SER A N 1
ATOM 1721 C CA . SER A 1 225 ? -4.184 -28.453 -4.203 1 98.62 225 SER A CA 1
ATOM 1722 C C . SER A 1 225 ? -3.283 -27.828 -3.139 1 98.62 225 SER A C 1
ATOM 1724 O O . SER A 1 225 ? -2.686 -28.547 -2.33 1 98.62 225 SER A O 1
ATOM 1726 N N . ALA A 1 226 ? -3.166 -26.516 -3.182 1 98.69 226 ALA A N 1
ATOM 1727 C CA . ALA A 1 226 ? -2.283 -25.828 -2.244 1 98.69 226 ALA A CA 1
ATOM 1728 C C . ALA A 1 226 ? -2.934 -24.547 -1.723 1 98.69 226 ALA A C 1
ATOM 1730 O O . ALA A 1 226 ? -3.803 -23.969 -2.381 1 98.69 226 ALA A O 1
ATOM 1731 N N . GLU A 1 227 ? -2.578 -24.125 -0.537 1 98.69 227 GLU A N 1
ATOM 1732 C CA . GLU A 1 227 ? -2.883 -22.812 0.029 1 98.69 227 GLU A CA 1
ATOM 1733 C C . GLU A 1 227 ? -1.621 -22.125 0.554 1 98.69 227 GLU A C 1
ATOM 1735 O O . GLU A 1 227 ? -0.796 -22.766 1.215 1 98.69 227 GLU A O 1
ATOM 1740 N N . GLN A 1 228 ? -1.42 -20.906 0.165 1 98.56 228 GLN A N 1
ATOM 1741 C CA . GLN A 1 228 ? -0.298 -20.125 0.679 1 98.56 228 GLN A CA 1
ATOM 1742 C C . GLN A 1 228 ? -0.785 -18.906 1.437 1 98.56 228 GLN A C 1
ATOM 1744 O O . GLN A 1 228 ? -1.747 -18.25 1.021 1 98.56 228 GLN A O 1
ATOM 1749 N N . GLY A 1 229 ? -0.122 -18.609 2.482 1 97.19 229 GLY A N 1
ATOM 1750 C CA . GLY A 1 229 ? -0.34 -17.312 3.107 1 97.19 229 GLY A CA 1
ATOM 1751 C C . GLY A 1 229 ? -0.469 -17.391 4.617 1 97.19 229 GLY A C 1
ATOM 1752 O O . GLY A 1 229 ? -0.55 -18.484 5.18 1 97.19 229 GLY A O 1
ATOM 1753 N N . GLY A 1 230 ? -0.423 -16.234 5.273 1 93.12 230 GLY A N 1
ATOM 1754 C CA . GLY A 1 230 ? -0.701 -16.062 6.688 1 93.12 230 GLY A CA 1
ATOM 1755 C C . GLY A 1 230 ? -2.035 -15.391 6.953 1 93.12 230 GLY A C 1
ATOM 1756 O O . GLY A 1 230 ? -3.088 -16.016 6.812 1 93.12 230 GLY A O 1
ATOM 1757 N N . ALA A 1 231 ? -1.961 -14.047 7.195 1 87.06 231 ALA A N 1
ATOM 1758 C CA . ALA A 1 231 ? -3.184 -13.281 7.414 1 87.06 231 ALA A CA 1
ATOM 1759 C C . ALA A 1 231 ? -4.047 -13.25 6.152 1 87.06 231 ALA A C 1
ATOM 1761 O O . ALA A 1 231 ? -5.277 -13.242 6.234 1 87.06 231 ALA A O 1
ATOM 1762 N N . ARG A 1 232 ? -3.424 -13.141 5.062 1 93.81 232 ARG A N 1
ATOM 1763 C CA . ARG A 1 232 ? -4.027 -13.195 3.736 1 93.81 232 ARG A CA 1
ATOM 1764 C C . ARG A 1 232 ? -3.617 -14.469 3.006 1 93.81 232 ARG A C 1
ATOM 1766 O O . ARG A 1 232 ? -2.428 -14.773 2.898 1 93.81 232 ARG A O 1
ATOM 1773 N N . LYS A 1 233 ? -4.664 -15.227 2.523 1 97.44 233 LYS A N 1
ATOM 1774 C CA . LYS A 1 233 ? -4.375 -16.531 1.946 1 97.44 233 LYS A CA 1
ATOM 1775 C C . LYS A 1 233 ? -4.91 -16.641 0.521 1 97.44 233 LYS A C 1
ATOM 1777 O O . LYS A 1 233 ? -5.848 -15.93 0.151 1 97.44 233 LYS A O 1
ATOM 1782 N N . GLY A 1 234 ? -4.266 -17.438 -0.235 1 98.38 234 GLY A N 1
ATOM 1783 C CA . GLY A 1 234 ? -4.703 -17.766 -1.581 1 98.38 234 GLY A CA 1
ATOM 1784 C C . GLY A 1 234 ? -4.578 -19.25 -1.9 1 98.38 234 GLY A C 1
ATOM 1785 O O . GLY A 1 234 ? -3.832 -19.969 -1.239 1 98.38 234 GLY A O 1
ATOM 1786 N N . GLN A 1 235 ? -5.344 -19.703 -2.852 1 98.38 235 GLN A N 1
ATOM 1787 C CA . GLN A 1 235 ? -5.398 -21.109 -3.232 1 98.38 235 GLN A CA 1
ATOM 1788 C C . GLN A 1 235 ? -4.938 -21.312 -4.672 1 98.38 235 GLN A C 1
ATOM 1790 O O . GLN A 1 235 ? -5.266 -20.5 -5.551 1 98.38 235 GLN A O 1
ATOM 1795 N N . LEU A 1 236 ? -4.195 -22.391 -4.805 1 98.25 236 LEU A N 1
ATOM 1796 C CA . LEU A 1 236 ? -3.668 -22.766 -6.117 1 98.25 236 LEU A CA 1
ATOM 1797 C C . LEU A 1 236 ? -3.916 -24.234 -6.41 1 98.25 236 LEU A C 1
ATOM 1799 O O . LEU A 1 236 ? -4.027 -25.047 -5.484 1 98.25 236 LEU A O 1
ATOM 1803 N N . ARG A 1 237 ? -4.059 -24.562 -7.645 1 98.31 237 ARG A N 1
ATOM 1804 C CA . ARG A 1 237 ? -3.963 -25.922 -8.156 1 98.31 237 ARG A CA 1
ATOM 1805 C C . ARG A 1 237 ? -2.715 -26.094 -9.023 1 98.31 237 ARG A C 1
ATOM 1807 O O . ARG A 1 237 ? -2.473 -25.297 -9.938 1 98.31 237 ARG A O 1
ATOM 1814 N N . CYS A 1 238 ? -1.93 -27.094 -8.711 1 98.38 238 CYS A N 1
ATOM 1815 C CA . CYS A 1 238 ? -0.689 -27.344 -9.438 1 98.38 238 CYS A CA 1
ATOM 1816 C C . CYS A 1 238 ? -0.718 -28.703 -10.117 1 98.38 238 CYS A C 1
ATOM 1818 O O . CYS A 1 238 ? -1.156 -29.688 -9.523 1 98.38 238 CYS A O 1
ATOM 1820 N N . GLU A 1 239 ? -0.336 -28.75 -11.312 1 98.38 239 GLU A N 1
ATOM 1821 C CA . GLU A 1 239 ? -0.158 -29.984 -12.047 1 98.38 239 GLU A CA 1
ATOM 1822 C C . GLU A 1 239 ? 1.285 -30.156 -12.516 1 98.38 239 GLU A C 1
ATOM 1824 O O . GLU A 1 239 ? 1.776 -29.359 -13.32 1 98.38 239 GLU A O 1
ATOM 1829 N N . VAL A 1 240 ? 1.93 -31.141 -12 1 98.38 240 VAL A N 1
ATOM 1830 C CA . VAL A 1 240 ? 3.295 -31.453 -12.414 1 98.38 240 VAL A CA 1
ATOM 1831 C C . VAL A 1 240 ? 3.273 -32.438 -13.586 1 98.38 240 VAL A C 1
ATOM 1833 O O . VAL A 1 240 ? 2.734 -33.531 -13.469 1 98.38 240 VAL A O 1
ATOM 1836 N N . ARG A 1 241 ? 3.885 -32 -14.625 1 97.38 241 ARG A N 1
ATOM 1837 C CA . ARG A 1 241 ? 3.85 -32.812 -15.836 1 97.38 241 ARG A CA 1
ATOM 1838 C C . ARG A 1 241 ? 5.188 -33.5 -16.078 1 97.38 241 ARG A C 1
ATOM 1840 O O . ARG A 1 241 ? 6.227 -33.031 -15.609 1 97.38 241 ARG A O 1
ATOM 1847 N N . ASP A 1 242 ? 5.145 -34.562 -16.891 1 95.06 242 ASP A N 1
ATOM 1848 C CA . ASP A 1 242 ? 6.32 -35.375 -17.172 1 95.06 242 ASP A CA 1
ATOM 1849 C C . ASP A 1 242 ? 7.316 -34.625 -18.047 1 95.06 242 ASP A C 1
ATOM 1851 O O . ASP A 1 242 ? 8.508 -34.969 -18.062 1 95.06 242 ASP A O 1
ATOM 1855 N N . ASN A 1 243 ? 6.879 -33.625 -18.688 1 95.81 243 ASN A N 1
ATOM 1856 C CA . ASN A 1 243 ? 7.738 -32.906 -19.625 1 95.81 243 ASN A CA 1
ATOM 1857 C C . ASN A 1 243 ? 8.516 -31.797 -18.922 1 95.81 243 ASN A C 1
ATOM 1859 O O . ASN A 1 243 ? 9.031 -30.906 -19.578 1 95.81 243 ASN A O 1
ATOM 1863 N N . GLY A 1 244 ? 8.516 -31.75 -17.672 1 95.38 244 GLY A N 1
ATOM 1864 C CA . GLY A 1 244 ? 9.297 -30.781 -16.922 1 95.38 244 GLY A CA 1
ATOM 1865 C C . GLY A 1 244 ? 8.578 -29.453 -16.734 1 95.38 244 GLY A C 1
ATOM 1866 O O . GLY A 1 244 ? 9.211 -28.438 -16.453 1 95.38 244 GLY A O 1
ATOM 1867 N N . ARG A 1 245 ? 7.25 -29.547 -16.906 1 96.12 245 ARG A N 1
ATOM 1868 C CA . ARG A 1 245 ? 6.449 -28.328 -16.734 1 96.12 245 ARG A CA 1
ATOM 1869 C C . ARG A 1 245 ? 5.562 -28.438 -15.5 1 96.12 245 ARG A C 1
ATOM 1871 O O . ARG A 1 245 ? 5.234 -29.531 -15.047 1 96.12 245 ARG A O 1
ATOM 1878 N N . VAL A 1 246 ? 5.246 -27.375 -14.93 1 97.25 246 VAL A N 1
ATOM 1879 C CA . VAL A 1 246 ? 4.238 -27.25 -13.883 1 97.25 246 VAL A CA 1
ATOM 1880 C C . VAL A 1 246 ? 3.158 -26.266 -14.312 1 97.25 246 VAL A C 1
ATOM 1882 O O . VAL A 1 246 ? 3.463 -25.125 -14.68 1 97.25 246 VAL A O 1
ATOM 1885 N N . ILE A 1 247 ? 1.925 -26.719 -14.375 1 97.69 247 ILE A N 1
ATOM 1886 C CA . ILE A 1 247 ? 0.775 -25.859 -14.617 1 97.69 247 ILE A CA 1
ATOM 1887 C C . ILE A 1 247 ? 0.23 -25.328 -13.289 1 97.69 247 ILE A C 1
ATOM 1889 O O . ILE A 1 247 ? -0.115 -26.125 -12.398 1 97.69 247 ILE A O 1
ATOM 1893 N N . ILE A 1 248 ? 0.244 -24.047 -13.102 1 98.12 248 ILE A N 1
ATOM 1894 C CA . ILE A 1 248 ? -0.266 -23.391 -11.898 1 98.12 248 ILE A CA 1
ATOM 1895 C C . ILE A 1 248 ? -1.56 -22.656 -12.227 1 98.12 248 ILE A C 1
ATOM 1897 O O . ILE A 1 248 ? -1.578 -21.781 -13.094 1 98.12 248 ILE A O 1
ATOM 1901 N N . SER A 1 249 ? -2.611 -23.016 -11.547 1 98.31 249 SER A N 1
ATOM 1902 C CA . SER A 1 249 ? -3.924 -22.438 -11.82 1 98.31 249 SER A CA 1
ATOM 1903 C C . SER A 1 249 ? -4.523 -21.797 -10.57 1 98.31 249 SER A C 1
ATOM 1905 O O . SER A 1 249 ? -4.211 -22.219 -9.445 1 98.31 249 SER A O 1
ATOM 1907 N N . GLY A 1 250 ? -5.34 -20.859 -10.734 1 98.19 250 GLY A N 1
ATOM 1908 C CA . GLY A 1 250 ? -6.07 -20.219 -9.656 1 98.19 250 GLY A CA 1
ATOM 1909 C C . GLY A 1 250 ? -7.164 -19.281 -10.156 1 98.19 250 GLY A C 1
ATOM 1910 O O . GLY A 1 250 ? -7.227 -18.969 -11.344 1 98.19 250 GLY A O 1
ATOM 1911 N N . GLN A 1 251 ? -8.062 -18.938 -9.312 1 98.44 251 GLN A N 1
ATOM 1912 C CA . GLN A 1 251 ? -9.109 -17.953 -9.602 1 98.44 251 GLN A CA 1
ATOM 1913 C C . GLN A 1 251 ? -8.609 -16.531 -9.391 1 98.44 251 GLN A C 1
ATOM 1915 O O . GLN A 1 251 ? -7.465 -16.328 -8.977 1 98.44 251 GLN A O 1
ATOM 1920 N N . ALA A 1 252 ? -9.352 -15.594 -9.805 1 98.38 252 ALA A N 1
ATOM 1921 C CA . ALA A 1 252 ? -9.094 -14.172 -9.578 1 98.38 252 ALA A CA 1
ATOM 1922 C C . ALA A 1 252 ? -10.391 -13.43 -9.258 1 98.38 252 ALA A C 1
ATOM 1924 O O . ALA A 1 252 ? -11.445 -13.75 -9.797 1 98.38 252 ALA A O 1
ATOM 1925 N N . ALA A 1 253 ? -10.312 -12.461 -8.422 1 98.25 253 ALA A N 1
ATOM 1926 C CA . ALA A 1 253 ? -11.477 -11.672 -8.008 1 98.25 253 ALA A CA 1
ATOM 1927 C C . ALA A 1 253 ? -11.227 -10.18 -8.203 1 98.25 253 ALA A C 1
ATOM 1929 O O . ALA A 1 253 ? -10.203 -9.656 -7.758 1 98.25 253 ALA A O 1
ATOM 1930 N N . LEU A 1 254 ? -12.133 -9.492 -8.844 1 98.69 254 LEU A N 1
ATOM 1931 C CA . LEU A 1 254 ? -12.047 -8.047 -9.031 1 98.69 254 LEU A CA 1
ATOM 1932 C C . LEU A 1 254 ? -12.352 -7.312 -7.73 1 98.69 254 LEU A C 1
ATOM 1934 O O . LEU A 1 254 ? -13.406 -7.527 -7.125 1 98.69 254 LEU A O 1
ATOM 1938 N N . TYR A 1 255 ? -11.477 -6.461 -7.336 1 98.75 255 TYR A N 1
ATOM 1939 C CA . TYR A 1 255 ? -11.711 -5.637 -6.16 1 98.75 255 TYR A CA 1
ATOM 1940 C C . TYR A 1 255 ? -12.055 -4.203 -6.559 1 98.75 255 TYR A C 1
ATOM 1942 O O . TYR A 1 255 ? -12.984 -3.605 -6.016 1 98.75 255 TYR A O 1
ATOM 1950 N N . LEU A 1 256 ? -11.281 -3.662 -7.488 1 98.88 256 LEU A N 1
ATOM 1951 C CA . LEU A 1 256 ? -11.43 -2.258 -7.855 1 98.88 256 LEU A CA 1
ATOM 1952 C C . LEU A 1 256 ? -11.383 -2.086 -9.375 1 98.88 256 LEU A C 1
ATOM 1954 O O . LEU A 1 256 ? -10.555 -2.709 -10.047 1 98.88 256 LEU A O 1
ATOM 1958 N N . ARG A 1 257 ? -12.273 -1.344 -9.922 1 98.81 257 ARG A N 1
ATOM 1959 C CA . ARG A 1 257 ? -12.258 -0.862 -11.305 1 98.81 257 ARG A CA 1
ATOM 1960 C C . ARG A 1 257 ? -12.383 0.657 -11.352 1 98.81 257 ARG A C 1
ATOM 1962 O O . ARG A 1 257 ? -13.289 1.233 -10.75 1 98.81 257 ARG A O 1
ATOM 1969 N N . GLY A 1 258 ? -11.438 1.334 -11.992 1 98.44 258 GLY A N 1
ATOM 1970 C CA . GLY A 1 258 ? -11.516 2.785 -12.062 1 98.44 258 GLY A CA 1
ATOM 1971 C C . GLY A 1 258 ? -10.523 3.389 -13.039 1 98.44 258 GLY A C 1
ATOM 1972 O O . GLY A 1 258 ? -10.062 2.715 -13.961 1 98.44 258 GLY A O 1
ATOM 1973 N N . ALA A 1 259 ? -10.344 4.695 -12.93 1 98.62 259 ALA A N 1
ATOM 1974 C CA . ALA A 1 259 ? -9.391 5.453 -13.742 1 98.62 259 ALA A CA 1
ATOM 1975 C C . ALA A 1 259 ? -8.398 6.199 -12.859 1 98.62 259 ALA A C 1
ATOM 1977 O O . ALA A 1 259 ? -8.758 6.691 -11.781 1 98.62 259 ALA A O 1
ATOM 1978 N N . ILE A 1 260 ? -7.215 6.207 -13.359 1 98.69 260 ILE A N 1
ATOM 1979 C CA . ILE A 1 260 ? -6.219 7.027 -12.68 1 98.69 260 ILE A CA 1
ATOM 1980 C C . ILE A 1 260 ? -5.93 8.273 -13.508 1 98.69 260 ILE A C 1
ATOM 1982 O O . ILE A 1 260 ? -6.027 8.25 -14.734 1 98.69 260 ILE A O 1
ATOM 1986 N N . PHE A 1 261 ? -5.617 9.375 -12.789 1 98.19 261 PHE A N 1
ATOM 1987 C CA . PHE A 1 261 ? -5.383 10.695 -13.367 1 98.19 261 PHE A CA 1
ATOM 1988 C C . PHE A 1 261 ? -3.959 11.164 -13.094 1 98.19 261 PHE A C 1
ATOM 1990 O O . PHE A 1 261 ? -3.541 11.25 -11.938 1 98.19 261 PHE A O 1
ATOM 1997 N N . LEU A 1 262 ? -3.262 11.414 -14.203 1 95 26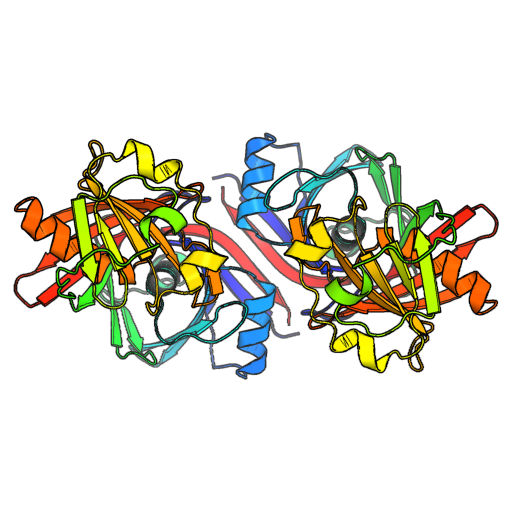2 LEU A N 1
ATOM 1998 C CA . LEU A 1 262 ? -1.847 11.734 -14.047 1 95 262 LEU A CA 1
ATOM 1999 C C . LEU A 1 262 ? -1.59 13.211 -14.328 1 95 262 LEU A C 1
ATOM 2001 O O . LEU A 1 262 ? -2.295 13.82 -15.133 1 95 262 LEU A O 1
ATOM 2005 N N . MET B 1 1 ? -22.875 -8.188 -5.836 1 71.19 1 MET B N 1
ATOM 2006 C CA . MET B 1 1 ? -21.844 -7.785 -4.883 1 71.19 1 MET B CA 1
ATOM 2007 C C . MET B 1 1 ? -21.922 -6.289 -4.598 1 71.19 1 MET B C 1
ATOM 2009 O O . MET B 1 1 ? -22.25 -5.5 -5.484 1 71.19 1 MET B O 1
ATOM 2013 N N . PRO B 1 2 ? -21.812 -5.891 -3.248 1 88.81 2 PRO B N 1
ATOM 2014 C CA . PRO B 1 2 ? -21.891 -4.449 -2.979 1 88.81 2 PRO B CA 1
ATOM 2015 C C . PRO B 1 2 ? -20.797 -3.66 -3.693 1 88.81 2 PRO B C 1
ATOM 2017 O O . PRO B 1 2 ? -19.672 -4.145 -3.836 1 88.81 2 PRO B O 1
ATOM 2020 N N . GLN B 1 3 ? -21.281 -2.65 -4.359 1 96.38 3 GLN B N 1
ATOM 2021 C CA . GLN B 1 3 ? -20.375 -1.723 -5.035 1 96.38 3 GLN B CA 1
ATOM 2022 C C . GLN B 1 3 ? -20.297 -0.392 -4.293 1 96.38 3 GLN B C 1
ATOM 2024 O O . GLN B 1 3 ? -21.328 0.145 -3.863 1 96.38 3 GLN B O 1
ATOM 2029 N N . LEU B 1 4 ? -19.078 0.081 -4.016 1 98.5 4 LEU B N 1
ATOM 2030 C CA . LEU B 1 4 ? -18.859 1.355 -3.344 1 98.5 4 LEU B CA 1
ATOM 2031 C C . LEU B 1 4 ? -17.938 2.25 -4.172 1 98.5 4 LEU B C 1
ATOM 2033 O O . LEU B 1 4 ? -16.969 1.772 -4.766 1 98.5 4 LEU B O 1
ATOM 2037 N N . ASP B 1 5 ? -18.25 3.518 -4.176 1 98.69 5 ASP B N 1
ATOM 2038 C CA . ASP B 1 5 ? -17.328 4.461 -4.812 1 98.69 5 ASP B CA 1
ATOM 2039 C C . ASP B 1 5 ? -16.047 4.594 -4.008 1 98.69 5 ASP B C 1
ATOM 2041 O O . ASP B 1 5 ? -16.062 4.527 -2.777 1 98.69 5 ASP B O 1
ATOM 2045 N N . LEU B 1 6 ? -14.945 4.766 -4.688 1 98.88 6 LEU B N 1
ATOM 2046 C CA . LEU B 1 6 ? -13.656 5.016 -4.047 1 98.88 6 LEU B CA 1
ATOM 2047 C C . LEU B 1 6 ? -12.875 6.09 -4.797 1 98.88 6 LEU B C 1
ATOM 2049 O O . LEU B 1 6 ? -12.836 6.09 -6.031 1 98.88 6 LEU B O 1
ATOM 2053 N N . TYR B 1 7 ? -12.305 7.004 -4.039 1 98.94 7 TYR B N 1
ATOM 2054 C CA . TYR B 1 7 ? -11.375 8.016 -4.527 1 98.94 7 TYR B CA 1
ATOM 2055 C C . TYR B 1 7 ? -10.016 7.895 -3.838 1 98.94 7 TYR B C 1
ATOM 2057 O O . TYR B 1 7 ? -9.953 7.684 -2.625 1 98.94 7 TYR B O 1
ATOM 2065 N N . GLN B 1 8 ? -8.992 7.918 -4.574 1 98.94 8 GLN B N 1
ATOM 2066 C CA . GLN B 1 8 ? -7.66 8.086 -3.992 1 98.94 8 GLN B CA 1
ATOM 2067 C C . GLN B 1 8 ? -7.121 9.492 -4.258 1 98.94 8 GLN B C 1
ATOM 2069 O O . GLN B 1 8 ? -7.027 9.914 -5.41 1 98.94 8 GLN B O 1
ATOM 2074 N N . VAL B 1 9 ? -6.789 10.195 -3.203 1 98.88 9 VAL B N 1
ATOM 2075 C CA . VAL B 1 9 ? -6.422 11.602 -3.256 1 98.88 9 VAL B CA 1
ATOM 2076 C C . VAL B 1 9 ? -5.074 11.812 -2.572 1 98.88 9 VAL B C 1
ATOM 2078 O O . VAL B 1 9 ? -4.82 11.258 -1.5 1 98.88 9 VAL B O 1
ATOM 2081 N N . ASP B 1 10 ? -4.207 12.531 -3.25 1 98.69 10 ASP B N 1
ATOM 2082 C CA . ASP B 1 10 ? -2.955 12.969 -2.639 1 98.69 10 ASP B CA 1
ATOM 2083 C C . ASP B 1 10 ? -3.135 14.305 -1.918 1 98.69 10 ASP B C 1
ATOM 2085 O O . ASP B 1 10 ? -3.172 15.359 -2.555 1 98.69 10 ASP B O 1
ATOM 2089 N N . ALA B 1 11 ? -3.199 14.203 -0.573 1 98.69 11 ALA B N 1
ATOM 2090 C CA . ALA B 1 11 ? -3.363 15.406 0.248 1 98.69 11 ALA B CA 1
ATOM 2091 C C . ALA B 1 11 ? -2.039 16.141 0.406 1 98.69 11 ALA B C 1
ATOM 2093 O O . ALA B 1 11 ? -0.982 15.523 0.529 1 98.69 11 ALA B O 1
ATOM 2094 N N . PHE B 1 12 ? -2.1 17.484 0.408 1 98.62 12 PHE B N 1
ATOM 2095 C CA . PHE B 1 12 ? -0.965 18.391 0.568 1 98.62 12 PHE B CA 1
ATOM 2096 C C . PHE B 1 12 ? -0.044 18.312 -0.643 1 98.62 12 PHE B C 1
ATOM 2098 O O . PHE B 1 12 ? 1.181 18.359 -0.501 1 98.62 12 PHE B O 1
ATOM 2105 N N . SER B 1 13 ? -0.635 18.141 -1.805 1 98.31 13 SER B N 1
ATOM 2106 C CA . SER B 1 13 ? 0.085 18.203 -3.074 1 98.31 13 SER B CA 1
ATOM 2107 C C . SER B 1 13 ? -0.783 18.781 -4.18 1 98.31 13 SER B C 1
ATOM 2109 O O . SER B 1 13 ? -1.977 18.484 -4.266 1 98.31 13 SER B O 1
ATOM 2111 N N . ALA B 1 14 ? -0.189 19.594 -5.004 1 97.06 14 ALA B N 1
ATOM 2112 C CA . ALA B 1 14 ? -0.917 20.219 -6.105 1 97.06 14 ALA B CA 1
ATOM 2113 C C . ALA B 1 14 ? -1.053 19.25 -7.285 1 97.06 14 ALA B C 1
ATOM 2115 O O . ALA B 1 14 ? -1.846 19.5 -8.195 1 97.06 14 ALA B O 1
ATOM 2116 N N . ALA B 1 15 ? -0.272 18.203 -7.281 1 96.81 15 ALA B N 1
ATOM 2117 C CA . ALA B 1 15 ? -0.271 17.219 -8.359 1 96.81 15 ALA B CA 1
ATOM 2118 C C . ALA B 1 15 ? -0.188 15.805 -7.805 1 96.81 15 ALA B C 1
ATOM 2120 O O . ALA B 1 15 ? 0.26 15.594 -6.676 1 96.81 15 ALA B O 1
ATOM 2121 N N . PRO B 1 16 ? -0.63 14.797 -8.609 1 97.62 16 PRO B N 1
ATOM 2122 C CA . PRO B 1 16 ? -0.498 13.414 -8.156 1 97.62 16 PRO B CA 1
ATOM 2123 C C . PRO B 1 16 ? 0.951 13.016 -7.879 1 97.62 16 PRO B C 1
ATOM 2125 O O . PRO B 1 16 ? 1.877 13.664 -8.367 1 97.62 16 PRO B O 1
ATOM 2128 N N . PHE B 1 17 ? 1.188 11.992 -7.152 1 97.75 17 PHE B N 1
ATOM 2129 C CA . PHE B 1 17 ? 2.473 11.383 -6.832 1 97.75 17 PHE B CA 1
ATOM 2130 C C . PHE B 1 17 ? 3.203 12.18 -5.758 1 97.75 17 PHE B C 1
ATOM 2132 O O . PHE B 1 17 ? 4.371 11.922 -5.469 1 97.75 17 PHE B O 1
ATOM 2139 N N . GLY B 1 18 ? 2.564 13.203 -5.191 1 97.88 18 GLY B N 1
ATOM 2140 C CA . GLY B 1 18 ? 3.084 13.93 -4.043 1 97.88 18 GLY B CA 1
ATOM 2141 C C . GLY B 1 18 ? 2.197 13.828 -2.818 1 97.88 18 GLY B C 1
ATOM 2142 O O . GLY B 1 18 ? 1.237 13.055 -2.807 1 97.88 18 GLY B O 1
ATOM 2143 N N . GLY B 1 19 ? 2.578 14.547 -1.807 1 98.31 19 GLY B N 1
ATOM 2144 C CA . GLY B 1 19 ? 1.741 14.617 -0.62 1 98.31 19 GLY B CA 1
ATOM 2145 C C . GLY B 1 19 ? 1.57 13.281 0.075 1 98.31 19 GLY B C 1
ATOM 2146 O O . GLY B 1 19 ? 2.504 12.477 0.123 1 98.31 19 GLY B O 1
ATOM 2147 N N . ASN B 1 20 ? 0.488 13.164 0.737 1 98.44 20 ASN B N 1
ATOM 2148 C CA . ASN B 1 20 ? 0.115 11.969 1.476 1 98.44 20 ASN B CA 1
ATOM 2149 C C . ASN B 1 20 ? -1.166 11.344 0.925 1 98.44 20 ASN B C 1
ATOM 2151 O O . ASN B 1 20 ? -2.234 11.953 0.988 1 98.44 20 ASN B O 1
ATOM 2155 N N . PRO B 1 21 ? -1.048 10.141 0.36 1 98.44 21 PRO B N 1
ATOM 2156 C CA . PRO B 1 21 ? -2.215 9.539 -0.286 1 98.44 21 PRO B CA 1
ATOM 2157 C C . PRO B 1 21 ? -3.236 9.008 0.717 1 98.44 21 PRO B C 1
ATOM 2159 O O . PRO B 1 21 ? -2.859 8.484 1.77 1 98.44 21 PRO B O 1
ATOM 2162 N N . ALA B 1 22 ? -4.492 9.117 0.377 1 98.62 22 ALA B N 1
ATOM 2163 C CA . ALA B 1 22 ? -5.59 8.539 1.149 1 98.62 22 ALA B CA 1
ATOM 2164 C C . ALA B 1 22 ? -6.707 8.047 0.234 1 98.62 22 ALA B C 1
ATOM 2166 O O . ALA B 1 22 ? -7.035 8.703 -0.759 1 98.62 22 ALA B O 1
ATOM 2167 N N . ALA B 1 23 ? -7.219 6.906 0.572 1 98.88 23 ALA B N 1
ATOM 2168 C CA . ALA B 1 23 ? -8.469 6.473 -0.048 1 98.88 23 ALA B CA 1
ATOM 2169 C C . ALA B 1 23 ? -9.672 7.047 0.691 1 98.88 23 ALA B C 1
ATOM 2171 O O . ALA B 1 23 ? -9.68 7.113 1.923 1 98.88 23 ALA B O 1
ATOM 2172 N N . VAL B 1 24 ? -10.617 7.488 -0.048 1 98.94 24 VAL B N 1
ATOM 2173 C CA . VAL B 1 24 ? -11.867 8.008 0.504 1 98.94 24 VAL B CA 1
ATOM 2174 C C . VAL B 1 24 ? -13.047 7.207 -0.046 1 98.94 24 VAL B C 1
ATOM 2176 O O . VAL B 1 24 ? -13.227 7.109 -1.263 1 98.94 24 VAL B O 1
ATOM 2179 N N . VAL B 1 25 ? -13.828 6.633 0.835 1 98.94 25 VAL B N 1
ATOM 2180 C CA . VAL B 1 25 ? -15 5.844 0.473 1 98.94 25 VAL B CA 1
ATOM 2181 C C . VAL B 1 25 ? -16.25 6.469 1.089 1 98.94 25 VAL B C 1
ATOM 2183 O O . VAL B 1 25 ? -16.562 6.238 2.264 1 98.94 25 VAL B O 1
ATOM 2186 N N . PRO B 1 26 ? -17 7.254 0.317 1 98.81 26 PRO B N 1
ATOM 2187 C CA . PRO B 1 26 ? -18.297 7.73 0.809 1 98.81 26 PRO B CA 1
ATOM 2188 C C . PRO B 1 26 ? -19.312 6.605 0.979 1 98.81 26 PRO B C 1
ATOM 2190 O O . PRO B 1 26 ? -19.406 5.715 0.127 1 98.81 26 PRO B O 1
ATOM 2193 N N . LEU B 1 27 ? -20.016 6.621 2.1 1 98.62 27 LEU B N 1
ATOM 2194 C CA . LEU B 1 27 ? -21 5.59 2.412 1 98.62 27 LEU B CA 1
ATOM 2195 C C . LEU B 1 27 ? -22.359 6.211 2.689 1 98.62 27 LEU B C 1
ATOM 2197 O O . LEU B 1 27 ? -22.438 7.316 3.227 1 98.62 27 LEU B O 1
ATOM 2201 N N . ASP B 1 28 ? -23.422 5.473 2.33 1 97.25 28 ASP B N 1
ATOM 2202 C CA . ASP B 1 28 ? -24.766 5.867 2.732 1 97.25 28 ASP B CA 1
ATOM 2203 C C . ASP B 1 28 ? -25.031 5.527 4.199 1 97.25 28 ASP B C 1
ATOM 2205 O O . ASP B 1 28 ? -25.766 6.238 4.887 1 97.25 28 ASP B O 1
ATOM 2209 N N . ALA B 1 29 ? -24.5 4.41 4.621 1 97.5 29 ALA B N 1
ATOM 2210 C CA . ALA B 1 29 ? -24.562 3.924 5.996 1 97.5 29 ALA B CA 1
ATOM 2211 C C . ALA B 1 29 ? -23.312 3.141 6.355 1 97.5 29 ALA B C 1
ATOM 2213 O O . ALA B 1 29 ? -22.594 2.656 5.473 1 97.5 29 ALA B O 1
ATOM 2214 N N . TRP B 1 30 ? -23.094 3.041 7.629 1 98.06 30 TRP B N 1
ATOM 2215 C CA . TRP B 1 30 ? -21.891 2.357 8.062 1 98.06 30 TRP B CA 1
ATOM 2216 C C . TRP B 1 30 ? -21.938 0.877 7.707 1 98.06 30 TRP B C 1
ATOM 2218 O O . TRP B 1 30 ? -22.984 0.243 7.805 1 98.06 30 TRP B O 1
ATOM 2228 N N . LEU B 1 31 ? -20.797 0.356 7.324 1 98.19 31 LEU B N 1
ATOM 2229 C CA . LEU B 1 31 ? -20.578 -1.078 7.176 1 98.19 31 LEU B CA 1
ATOM 2230 C C . LEU B 1 31 ? -20 -1.678 8.453 1 98.19 31 LEU B C 1
ATOM 2232 O O . LEU B 1 31 ? -19.516 -0.949 9.328 1 98.19 31 LEU B O 1
ATOM 2236 N N . PRO B 1 32 ? -20.078 -3.021 8.547 1 98 32 PRO B N 1
ATOM 2237 C CA . PRO B 1 32 ? -19.406 -3.639 9.695 1 98 32 PRO B CA 1
ATOM 2238 C C . PRO B 1 32 ? -17.938 -3.273 9.781 1 98 32 PRO B C 1
ATOM 2240 O O . PRO B 1 32 ? -17.25 -3.182 8.75 1 98 32 PRO B O 1
ATOM 2243 N N . ASP B 1 33 ? -17.438 -3.09 11.039 1 98.38 33 ASP B N 1
ATOM 2244 C CA . ASP B 1 33 ? -16.062 -2.682 11.273 1 98.38 33 ASP B CA 1
ATOM 2245 C C . ASP B 1 33 ? -15.078 -3.617 10.562 1 98.38 33 ASP B C 1
ATOM 2247 O O . ASP B 1 33 ? -14.07 -3.172 10.016 1 98.38 33 ASP B O 1
ATOM 2251 N N . ALA B 1 34 ? -15.383 -4.902 10.609 1 97.5 34 ALA B N 1
ATOM 2252 C CA . ALA B 1 34 ? -14.508 -5.883 9.969 1 97.5 34 ALA B CA 1
ATOM 2253 C C . ALA B 1 34 ? -14.383 -5.613 8.469 1 97.5 34 ALA B C 1
ATOM 2255 O O . ALA B 1 34 ? -13.305 -5.77 7.895 1 97.5 34 ALA B O 1
ATOM 2256 N N . THR B 1 35 ? -15.469 -5.211 7.844 1 98 35 THR B N 1
ATOM 2257 C CA . THR B 1 35 ? -15.461 -4.902 6.422 1 98 35 THR B CA 1
ATOM 2258 C C . THR B 1 35 ? -14.648 -3.641 6.145 1 98 35 THR B C 1
ATOM 2260 O O . THR B 1 35 ? -13.836 -3.607 5.211 1 98 35 THR B O 1
ATOM 2263 N N . LEU B 1 36 ? -14.844 -2.602 6.953 1 98.75 36 LEU B N 1
ATOM 2264 C CA . LEU B 1 36 ? -14.078 -1.368 6.816 1 98.75 36 LEU B CA 1
ATOM 2265 C C . LEU B 1 36 ? -12.586 -1.644 6.91 1 98.75 36 LEU B C 1
ATOM 2267 O O . LEU B 1 36 ? -11.797 -1.122 6.113 1 98.75 36 LEU B O 1
ATOM 2271 N N . GLN B 1 37 ? -12.211 -2.479 7.891 1 98.25 37 GLN B N 1
ATOM 2272 C CA . GLN B 1 37 ? -10.805 -2.814 8.094 1 98.25 37 GLN B CA 1
ATOM 2273 C C . GLN B 1 37 ? -10.242 -3.576 6.898 1 98.25 37 GLN B C 1
ATOM 2275 O O . GLN B 1 37 ? -9.117 -3.322 6.469 1 98.25 37 GLN B O 1
ATOM 2280 N N . ARG B 1 38 ? -11.008 -4.5 6.305 1 97.62 38 ARG B N 1
ATOM 2281 C CA . ARG B 1 38 ? -10.562 -5.277 5.156 1 97.62 38 ARG B CA 1
ATOM 2282 C C . ARG B 1 38 ? -10.352 -4.383 3.938 1 97.62 38 ARG B C 1
ATOM 2284 O O . ARG B 1 38 ? -9.414 -4.578 3.17 1 97.62 38 ARG B O 1
ATOM 2291 N N . ILE B 1 39 ? -11.227 -3.43 3.756 1 98.56 39 ILE B N 1
ATOM 2292 C CA . ILE B 1 39 ? -11.094 -2.484 2.65 1 98.56 39 ILE B CA 1
ATOM 2293 C C . ILE B 1 39 ? -9.805 -1.686 2.807 1 98.56 39 ILE B C 1
ATOM 2295 O O . ILE B 1 39 ? -9.055 -1.514 1.844 1 98.56 39 ILE B O 1
ATOM 2299 N N . ALA B 1 40 ? -9.547 -1.251 4.004 1 98.44 40 ALA B N 1
ATOM 2300 C CA . ALA B 1 40 ? -8.336 -0.482 4.27 1 98.44 40 ALA B CA 1
ATOM 2301 C C . ALA B 1 40 ? -7.086 -1.32 4.008 1 98.44 40 ALA B C 1
ATOM 2303 O O . ALA B 1 40 ? -6.117 -0.835 3.416 1 98.44 40 ALA B O 1
ATOM 2304 N N . GLU B 1 41 ? -7.094 -2.543 4.48 1 96.88 41 GLU B N 1
ATOM 2305 C CA . GLU B 1 41 ? -5.988 -3.465 4.234 1 96.88 41 GLU B CA 1
ATOM 2306 C C . GLU B 1 41 ? -5.75 -3.656 2.74 1 96.88 41 GLU B C 1
ATOM 2308 O O . GLU B 1 41 ? -4.605 -3.619 2.279 1 96.88 41 GLU B O 1
ATOM 2313 N N . GLU B 1 42 ? -6.844 -3.811 2.008 1 98 42 GLU B N 1
ATOM 2314 C CA . GLU B 1 42 ? -6.789 -4.07 0.572 1 98 42 GLU B CA 1
ATOM 2315 C C . GLU B 1 42 ? -6.215 -2.873 -0.184 1 98 42 GLU B C 1
ATOM 2317 O O . GLU B 1 42 ? -5.457 -3.041 -1.139 1 98 42 GLU B O 1
ATOM 2322 N N . ASN B 1 43 ? -6.598 -1.689 0.23 1 98.25 43 ASN B N 1
ATOM 2323 C CA . ASN B 1 43 ? -6.117 -0.476 -0.423 1 98.25 43 ASN B CA 1
ATOM 2324 C C . ASN B 1 43 ? -4.629 -0.249 -0.157 1 98.25 43 ASN B C 1
ATOM 2326 O O . ASN B 1 43 ? -3.924 0.317 -0.993 1 98.25 43 ASN B O 1
ATOM 2330 N N . ASN B 1 44 ? -4.227 -0.64 1.034 1 95.88 44 ASN B N 1
ATOM 2331 C CA . ASN B 1 44 ? -2.824 -0.602 1.442 1 95.88 44 ASN B CA 1
ATOM 2332 C C . ASN B 1 44 ? -2.238 0.8 1.308 1 95.88 44 ASN B C 1
ATOM 2334 O O . ASN B 1 44 ? -1.131 0.968 0.794 1 95.88 44 ASN B O 1
ATOM 2338 N N . LEU B 1 45 ? -2.992 1.835 1.586 1 96.62 45 LEU B N 1
ATOM 2339 C CA . LEU B 1 45 ? -2.545 3.219 1.701 1 96.62 45 LEU B CA 1
ATOM 2340 C C . LEU B 1 45 ? -2.377 3.617 3.164 1 96.62 45 LEU B C 1
ATOM 2342 O O . LEU B 1 45 ? -2.738 2.854 4.062 1 96.62 45 LEU B O 1
ATOM 2346 N N . SER B 1 46 ? -1.792 4.773 3.426 1 94 46 SER B N 1
ATOM 2347 C CA . SER B 1 46 ? -1.62 5.227 4.801 1 94 46 SER B CA 1
ATOM 2348 C C . SER B 1 46 ? -2.936 5.168 5.57 1 94 46 SER B C 1
ATOM 2350 O O . SER B 1 46 ? -2.992 4.617 6.672 1 94 46 SER B O 1
ATOM 2352 N N . GLU B 1 47 ? -3.979 5.738 4.934 1 97.31 47 GLU B N 1
ATOM 2353 C CA . GLU B 1 47 ? -5.305 5.637 5.535 1 97.31 47 GLU B CA 1
ATOM 2354 C C . GLU B 1 47 ? -6.387 5.477 4.473 1 97.31 47 GLU B C 1
ATOM 2356 O O . GLU B 1 47 ? -6.219 5.93 3.338 1 97.31 47 GLU B O 1
ATOM 2361 N N . THR B 1 48 ? -7.383 4.832 4.824 1 98.81 48 THR B N 1
ATOM 2362 C CA . THR B 1 48 ? -8.68 4.867 4.16 1 98.81 48 THR B CA 1
ATOM 2363 C C . THR B 1 48 ? -9.711 5.574 5.035 1 98.81 48 THR B C 1
ATOM 2365 O O . THR B 1 48 ? -9.883 5.227 6.207 1 98.81 48 THR B O 1
ATOM 2368 N N . ALA B 1 49 ? -10.297 6.562 4.469 1 98.88 49 ALA B N 1
ATOM 2369 C CA . ALA B 1 49 ? -11.32 7.32 5.176 1 98.88 49 ALA B CA 1
ATOM 2370 C C . ALA B 1 49 ? -12.719 6.926 4.703 1 98.88 49 ALA B C 1
ATOM 2372 O O . ALA B 1 49 ? -12.945 6.75 3.504 1 98.88 49 ALA B O 1
ATOM 2373 N N . TYR B 1 50 ? -13.586 6.73 5.652 1 98.94 50 TYR B N 1
ATOM 2374 C CA . TYR B 1 50 ? -15.008 6.492 5.391 1 98.94 50 TYR B CA 1
ATOM 2375 C C . TYR B 1 50 ? -15.859 7.645 5.906 1 98.94 50 TYR B C 1
ATOM 2377 O O . TYR B 1 50 ? -15.672 8.109 7.035 1 98.94 50 TYR B O 1
ATOM 2385 N N . VAL B 1 51 ? -16.812 8.086 5.066 1 98.88 51 VAL B N 1
ATOM 2386 C CA . VAL B 1 51 ? -17.594 9.258 5.453 1 98.88 51 VAL B CA 1
ATOM 2387 C C . VAL B 1 51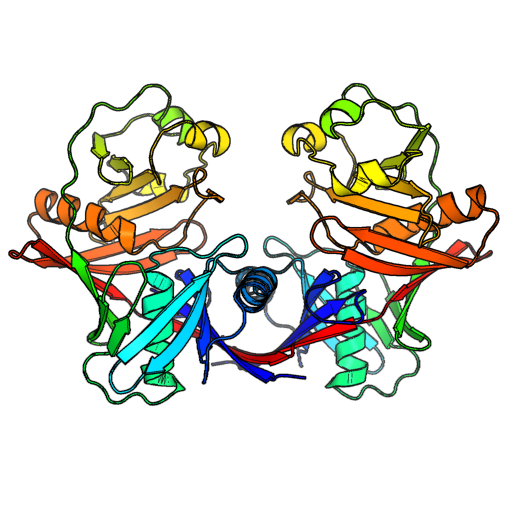 ? -19.078 8.984 5.215 1 98.88 51 VAL B C 1
ATOM 2389 O O . VAL B 1 51 ? -19.453 8.438 4.176 1 98.88 51 VAL B O 1
ATOM 2392 N N . VAL B 1 52 ? -19.906 9.266 6.191 1 98.69 52 VAL B N 1
ATOM 2393 C CA . VAL B 1 52 ? -21.359 9.141 6.125 1 98.69 52 VAL B CA 1
ATOM 2394 C C . VAL B 1 52 ? -22.016 10.484 6.418 1 98.69 52 VAL B C 1
ATOM 2396 O O . VAL B 1 52 ? -21.734 11.102 7.449 1 98.69 52 VAL B O 1
ATOM 2399 N N . ARG B 1 53 ? -22.828 10.938 5.551 1 97.31 53 ARG B N 1
ATOM 2400 C CA . ARG B 1 53 ? -23.531 12.195 5.781 1 97.31 53 ARG B CA 1
ATOM 2401 C C . ARG B 1 53 ? -24.641 12.031 6.816 1 97.31 53 ARG B C 1
ATOM 2403 O O . ARG B 1 53 ? -25.422 11.078 6.746 1 97.31 53 ARG B O 1
ATOM 2410 N N . ARG B 1 54 ? -24.656 12.844 7.781 1 95.69 54 ARG B N 1
ATOM 2411 C CA . ARG B 1 54 ? -25.703 12.93 8.805 1 95.69 54 ARG B CA 1
ATOM 2412 C C . ARG B 1 54 ? -26.234 14.359 8.93 1 95.69 54 ARG B C 1
ATOM 2414 O O . ARG B 1 54 ? -25.766 15.125 9.781 1 95.69 54 ARG B O 1
ATOM 2421 N N . GLY B 1 55 ? -27.297 14.688 8.164 1 92.56 55 GLY B N 1
ATOM 2422 C CA . GLY B 1 55 ? -27.766 16.062 8.141 1 92.56 55 GLY B CA 1
ATOM 2423 C C . GLY B 1 55 ? -26.719 17.047 7.668 1 92.56 55 GLY B C 1
ATOM 2424 O O . GLY B 1 55 ? -26.203 16.922 6.555 1 92.56 55 GLY B O 1
ATOM 2425 N N . ASP B 1 56 ? -26.359 17.922 8.562 1 92 56 ASP B N 1
ATOM 2426 C CA . ASP B 1 56 ? -25.375 18.938 8.211 1 92 56 ASP B CA 1
ATOM 2427 C C . ASP B 1 56 ? -23.984 18.531 8.68 1 92 56 ASP B C 1
ATOM 2429 O O . ASP B 1 56 ? -23.031 19.312 8.539 1 92 56 ASP B O 1
ATOM 2433 N N . LEU B 1 57 ? -23.906 17.391 9.18 1 95.69 57 LEU B N 1
ATOM 2434 C CA . LEU B 1 57 ? -22.656 16.844 9.688 1 95.69 57 LEU B CA 1
ATOM 2435 C C . LEU B 1 57 ? -22.266 15.594 8.914 1 95.69 57 LEU B C 1
ATOM 2437 O O . LEU B 1 57 ? -23.109 14.922 8.336 1 95.69 57 LEU B O 1
ATOM 2441 N N . TYR B 1 58 ? -21 15.422 8.891 1 98.19 58 TYR B N 1
ATOM 2442 C CA . TYR B 1 58 ? -20.484 14.172 8.352 1 98.19 58 TYR B CA 1
ATOM 2443 C C . TYR B 1 58 ? -19.812 13.336 9.438 1 98.19 58 TYR B C 1
ATOM 2445 O O . TYR B 1 58 ? -18.984 13.844 10.195 1 98.19 58 TYR B O 1
ATOM 2453 N N . ASP B 1 59 ? -20.188 12.078 9.547 1 98.69 59 ASP B N 1
ATOM 2454 C CA . ASP B 1 59 ? -19.375 11.148 10.336 1 98.69 59 ASP B CA 1
ATOM 2455 C C . ASP B 1 59 ? -18.141 10.695 9.57 1 98.69 59 ASP B C 1
ATOM 2457 O O . ASP B 1 59 ? -18.219 10.367 8.383 1 98.69 59 ASP B O 1
ATOM 2461 N N . LEU B 1 60 ? -17.016 10.734 10.258 1 98.75 60 LEU B N 1
ATOM 2462 C CA . LEU B 1 60 ? -15.758 10.422 9.578 1 98.75 60 LEU B CA 1
ATOM 2463 C C . LEU B 1 60 ? -14.914 9.461 10.414 1 98.75 60 LEU B C 1
ATOM 2465 O O . LEU B 1 60 ? -14.719 9.68 11.609 1 98.75 60 LEU B O 1
ATOM 2469 N N . ARG B 1 61 ? -14.5 8.344 9.805 1 98.75 61 ARG B N 1
ATOM 2470 C CA . ARG B 1 61 ? -13.617 7.355 10.414 1 98.75 61 ARG B CA 1
ATOM 2471 C C . ARG B 1 61 ? -12.414 7.062 9.523 1 98.75 61 ARG B C 1
ATOM 2473 O O . ARG B 1 61 ? -12.523 7.109 8.297 1 98.75 61 ARG B O 1
ATOM 2480 N N . TRP B 1 62 ? -11.297 6.781 10.117 1 98.44 62 TRP B N 1
ATOM 2481 C CA . TRP B 1 62 ? -10.078 6.469 9.383 1 98.44 62 TRP B CA 1
ATOM 2482 C C . TRP B 1 62 ? -9.508 5.117 9.805 1 98.44 62 TRP B C 1
ATOM 2484 O O . TRP B 1 62 ? -9.5 4.785 10.992 1 98.44 62 TRP B O 1
ATOM 2494 N N . PHE B 1 63 ? -9.031 4.375 8.82 1 98.31 63 PHE B N 1
ATOM 2495 C CA . PHE B 1 63 ? -8.398 3.08 9.062 1 98.31 63 PHE B CA 1
ATOM 2496 C C . PHE B 1 63 ? -7.059 2.994 8.344 1 98.31 63 PHE B C 1
ATOM 2498 O O . PHE B 1 63 ? -6.957 3.312 7.156 1 98.31 63 PHE B O 1
ATOM 2505 N N . THR B 1 64 ? -5.945 2.658 9.094 1 96.25 64 THR B N 1
ATOM 2506 C CA . THR B 1 64 ? -4.75 2.119 8.453 1 96.25 64 THR B CA 1
ATOM 2507 C C . THR B 1 64 ? -4.98 0.683 7.996 1 96.25 64 THR B C 1
ATOM 2509 O O . THR B 1 64 ? -6.031 0.098 8.273 1 96.25 64 THR B O 1
ATOM 2512 N N . PRO B 1 65 ? -4.016 0.088 7.25 1 95.19 65 PRO B N 1
ATOM 2513 C CA . PRO B 1 65 ? -4.191 -1.321 6.887 1 95.19 65 PRO B CA 1
ATOM 2514 C C . PRO B 1 65 ? -4.309 -2.232 8.109 1 95.19 65 PRO B C 1
ATOM 2516 O O . PRO B 1 65 ? -4.867 -3.328 8.008 1 95.19 65 PRO B O 1
ATOM 2519 N N . ALA B 1 66 ? -3.922 -1.696 9.336 1 93.06 66 ALA B N 1
ATOM 2520 C CA . ALA B 1 66 ? -3.846 -2.572 10.5 1 93.06 66 ALA B CA 1
ATOM 2521 C C . ALA B 1 66 ? -4.973 -2.271 11.484 1 93.06 66 ALA B C 1
ATOM 2523 O O . ALA B 1 66 ? -5.453 -3.17 12.18 1 93.06 66 ALA B O 1
ATOM 2524 N N . VAL B 1 67 ? -5.391 -0.968 11.547 1 95.44 67 VAL B N 1
ATOM 2525 C CA . VAL B 1 67 ? -6.309 -0.628 12.625 1 95.44 67 VAL B CA 1
ATOM 2526 C C . VAL B 1 67 ? -7.004 0.696 12.32 1 95.44 67 VAL B C 1
ATOM 2528 O O . VAL B 1 67 ? -6.52 1.483 11.5 1 95.44 67 VAL B O 1
ATOM 2531 N N . GLU B 1 68 ? -8.141 0.915 13.047 1 97.44 68 GLU B N 1
ATOM 2532 C CA . GLU B 1 68 ? -8.766 2.23 13.062 1 97.44 68 GLU B CA 1
ATOM 2533 C C . GLU B 1 68 ? -7.984 3.211 13.93 1 97.44 68 GLU B C 1
ATOM 2535 O O . GLU B 1 68 ? -7.496 2.848 15 1 97.44 68 GLU B O 1
ATOM 2540 N N . VAL B 1 69 ? -7.875 4.453 13.484 1 95 69 VAL B N 1
ATOM 2541 C CA . VAL B 1 69 ? -7.172 5.465 14.266 1 95 69 VAL B CA 1
ATOM 2542 C C . VAL B 1 69 ? -8.141 6.574 14.664 1 95 69 VAL B C 1
ATOM 2544 O O . VAL B 1 69 ? -9.188 6.742 14.039 1 95 69 VAL B O 1
ATOM 2547 N N . ASP B 1 70 ? -7.797 7.336 15.633 1 93.69 70 ASP B N 1
ATOM 2548 C CA . ASP B 1 70 ? -8.711 8.312 16.219 1 93.69 70 ASP B CA 1
ATOM 2549 C C . ASP B 1 70 ? -8.648 9.641 15.484 1 93.69 70 ASP B C 1
ATOM 2551 O O . ASP B 1 70 ? -9.602 10.422 15.516 1 93.69 70 ASP B O 1
ATOM 2555 N N . LEU B 1 71 ? -7.547 9.914 14.875 1 93 71 LEU B N 1
ATOM 2556 C CA . LEU B 1 71 ? -7.328 11.188 14.203 1 93 71 LEU B CA 1
ATOM 2557 C C . LEU B 1 71 ? -6.383 11.023 13.023 1 93 71 LEU B C 1
ATOM 2559 O O . LEU B 1 71 ? -5.355 10.344 13.133 1 93 71 LEU B O 1
ATOM 2563 N N . CYS B 1 72 ? -6.762 11.633 11.961 1 94.94 72 CYS B N 1
ATOM 2564 C CA . CYS B 1 72 ? -5.91 11.672 10.781 1 94.94 72 CYS B CA 1
ATOM 2565 C C . CYS B 1 72 ? -6.145 12.945 9.977 1 94.94 72 CYS B C 1
ATOM 2567 O O . CYS B 1 72 ? -7.191 13.109 9.352 1 94.94 72 CYS B O 1
ATOM 2569 N N . GLY B 1 73 ? -5.18 13.805 9.914 1 95.75 73 GLY B N 1
ATOM 2570 C CA . GLY B 1 73 ? -5.309 15.094 9.258 1 95.75 73 GLY B CA 1
ATOM 2571 C C . GLY B 1 73 ? -5.355 14.992 7.742 1 95.75 73 GLY B C 1
ATOM 2572 O O . GLY B 1 73 ? -6.301 15.477 7.113 1 95.75 73 GLY B O 1
ATOM 2573 N N . HIS B 1 74 ? -4.406 14.273 7.168 1 97.44 74 HIS B N 1
ATOM 2574 C CA . HIS B 1 74 ? -4.305 14.266 5.715 1 97.44 74 HIS B CA 1
ATOM 2575 C C . HIS B 1 74 ? -5.512 13.586 5.078 1 97.44 74 HIS B C 1
ATOM 2577 O O . HIS B 1 74 ? -6.012 14.039 4.047 1 97.44 74 HIS B O 1
ATOM 2583 N N . ALA B 1 75 ? -6.031 12.531 5.688 1 98.31 75 ALA B N 1
ATOM 2584 C CA . ALA B 1 75 ? -7.195 11.852 5.125 1 98.31 75 ALA B CA 1
ATOM 2585 C C . ALA B 1 75 ? -8.461 12.672 5.32 1 98.31 75 ALA B C 1
ATOM 2587 O O . ALA B 1 75 ? -9.43 12.523 4.57 1 98.31 75 ALA B O 1
ATOM 2588 N N . THR B 1 76 ? -8.492 13.508 6.395 1 98.38 76 THR B N 1
ATOM 2589 C CA . THR B 1 76 ? -9.578 14.461 6.547 1 98.38 76 THR B CA 1
ATOM 2590 C C . THR B 1 76 ? -9.578 15.477 5.402 1 98.38 76 THR B C 1
ATOM 2592 O O . THR B 1 76 ? -10.625 15.742 4.805 1 98.38 76 THR B O 1
ATOM 2595 N N . LEU B 1 77 ? -8.398 15.984 5.113 1 98.5 77 LEU B N 1
ATOM 2596 C CA . LEU B 1 77 ? -8.273 16.922 4.004 1 98.5 77 LEU B CA 1
ATOM 2597 C C . LEU B 1 77 ? -8.695 16.281 2.689 1 98.5 77 LEU B C 1
ATOM 2599 O O . LEU B 1 77 ? -9.438 16.875 1.907 1 98.5 77 LEU B O 1
ATOM 2603 N N . ALA B 1 78 ? -8.242 15.086 2.441 1 98.81 78 ALA B N 1
ATOM 2604 C CA . ALA B 1 78 ? -8.617 14.336 1.242 1 98.81 78 ALA B CA 1
ATOM 2605 C C . ALA B 1 78 ? -10.125 14.141 1.162 1 98.81 78 ALA B C 1
ATOM 2607 O O . ALA B 1 78 ? -10.727 14.305 0.096 1 98.81 78 ALA B O 1
ATOM 2608 N N . THR B 1 79 ? -10.742 13.758 2.301 1 98.88 79 THR B N 1
ATOM 2609 C CA . THR B 1 79 ? -12.188 13.547 2.348 1 98.88 79 THR B CA 1
ATOM 2610 C C . THR B 1 79 ? -12.93 14.836 2.006 1 98.88 79 THR B C 1
ATOM 2612 O O . THR B 1 79 ? -13.875 14.82 1.208 1 98.88 79 THR B O 1
ATOM 2615 N N . ALA B 1 80 ? -12.477 15.906 2.615 1 98.75 80 ALA B N 1
ATOM 2616 C CA . ALA B 1 80 ? -13.094 17.203 2.326 1 98.75 80 ALA B CA 1
ATOM 2617 C C . ALA B 1 80 ? -12.984 17.531 0.843 1 98.75 80 ALA B C 1
ATOM 2619 O O . ALA B 1 80 ? -13.945 18.016 0.237 1 98.75 80 ALA B O 1
ATOM 2620 N N . TRP B 1 81 ? -11.836 17.312 0.317 1 98.62 81 TRP B N 1
ATOM 2621 C CA . TRP B 1 81 ? -11.641 17.594 -1.104 1 98.62 81 TRP B CA 1
ATOM 2622 C C . TRP B 1 81 ? -12.633 16.797 -1.949 1 98.62 81 TRP B C 1
ATOM 2624 O O . TRP B 1 81 ? -13.242 17.328 -2.873 1 98.62 81 TRP B O 1
ATOM 2634 N N . VAL B 1 82 ? -12.805 15.523 -1.664 1 98.81 82 VAL B N 1
ATOM 2635 C CA . VAL B 1 82 ? -13.727 14.672 -2.406 1 98.81 82 VAL B CA 1
ATOM 2636 C C . VAL B 1 82 ? -15.141 15.227 -2.297 1 98.81 82 VAL B C 1
ATOM 2638 O O . VAL B 1 82 ? -15.859 15.312 -3.295 1 98.81 82 VAL B O 1
ATOM 2641 N N . LEU B 1 83 ? -15.531 15.57 -1.064 1 98.56 83 LEU B N 1
ATOM 2642 C CA . LEU B 1 83 ? -16.875 16.094 -0.852 1 98.56 83 LEU B CA 1
ATOM 2643 C C . LEU B 1 83 ? -17.109 17.359 -1.659 1 98.56 83 LEU B C 1
ATOM 2645 O O . LEU B 1 83 ? -18.125 17.516 -2.322 1 98.56 83 LEU B O 1
ATOM 2649 N N . PHE B 1 84 ? -16.141 18.25 -1.646 1 98.06 84 PHE B N 1
ATOM 2650 C CA . PHE B 1 84 ? -16.266 19.531 -2.344 1 98.06 84 PHE B CA 1
ATOM 2651 C C . PHE B 1 84 ? -16.203 19.328 -3.854 1 98.06 84 PHE B C 1
ATOM 2653 O O . PHE B 1 84 ? -17.062 19.812 -4.586 1 98.06 84 PHE B O 1
ATOM 2660 N N . GLU B 1 85 ? -15.219 18.594 -4.34 1 97.31 85 GLU B N 1
ATOM 2661 C CA . GLU B 1 85 ? -14.828 18.641 -5.746 1 97.31 85 GLU B CA 1
ATOM 2662 C C . GLU B 1 85 ? -15.469 17.5 -6.531 1 97.31 85 GLU B C 1
ATOM 2664 O O . GLU B 1 85 ? -15.664 17.609 -7.746 1 97.31 85 GLU B O 1
ATOM 2669 N N . GLN B 1 86 ? -15.742 16.438 -5.859 1 97.69 86 GLN B N 1
ATOM 2670 C CA . GLN B 1 86 ? -16.25 15.266 -6.578 1 97.69 86 GLN B CA 1
ATOM 2671 C C . GLN B 1 86 ? -17.734 15.047 -6.293 1 97.69 86 GLN B C 1
ATOM 2673 O O . GLN B 1 86 ? -18.469 14.57 -7.156 1 97.69 86 GLN B O 1
ATOM 2678 N N . LEU B 1 87 ? -18.172 15.375 -5.055 1 97.5 87 LEU B N 1
ATOM 2679 C CA . LEU B 1 87 ? -19.547 15.023 -4.664 1 97.5 87 LEU B CA 1
ATOM 2680 C C . LEU B 1 87 ? -20.422 16.266 -4.566 1 97.5 87 LEU B C 1
ATOM 2682 O O . LEU B 1 87 ? -21.594 16.172 -4.223 1 97.5 87 LEU B O 1
ATOM 2686 N N . GLY B 1 88 ? -19.859 17.469 -4.746 1 95.19 88 GLY B N 1
ATOM 2687 C CA . GLY B 1 88 ? -20.609 18.688 -4.973 1 95.19 88 GLY B CA 1
ATOM 2688 C C . GLY B 1 88 ? -21.109 19.328 -3.691 1 95.19 88 GLY B C 1
ATOM 2689 O O . GLY B 1 88 ? -22.141 20 -3.688 1 95.19 88 GLY B O 1
ATOM 2690 N N . ALA B 1 89 ? -20.438 19.047 -2.58 1 95.38 89 ALA B N 1
ATOM 2691 C CA . ALA B 1 89 ? -20.812 19.734 -1.347 1 95.38 89 ALA B CA 1
ATOM 2692 C C . ALA B 1 89 ? -20.734 21.25 -1.517 1 95.38 89 ALA B C 1
ATOM 2694 O O . ALA B 1 89 ? -19.766 21.766 -2.082 1 95.38 89 ALA B O 1
ATOM 2695 N N . ARG B 1 90 ? -21.734 22.047 -0.993 1 92.81 90 ARG B N 1
ATOM 2696 C CA . ARG B 1 90 ? -21.812 23.484 -1.19 1 92.81 90 ARG B CA 1
ATOM 2697 C C . ARG B 1 90 ? -21.578 24.234 0.119 1 92.81 90 ARG B C 1
ATOM 2699 O O . ARG B 1 90 ? -21.547 25.469 0.139 1 92.81 90 ARG B O 1
ATOM 2706 N N . ASP B 1 91 ? -21.422 23.469 1.128 1 90.56 91 ASP B N 1
ATOM 2707 C CA . ASP B 1 91 ? -21.172 24.062 2.432 1 90.56 91 ASP B CA 1
ATOM 2708 C C . ASP B 1 91 ? -19.922 24.938 2.393 1 90.56 91 ASP B C 1
ATOM 2710 O O . ASP B 1 91 ? -18.969 24.641 1.664 1 90.56 91 ASP B O 1
ATOM 2714 N N . GLU B 1 92 ? -19.984 26 3.057 1 91.25 92 GLU B N 1
ATOM 2715 C CA . GLU B 1 92 ? -18.781 26.812 3.223 1 91.25 92 GLU B CA 1
ATOM 2716 C C . GLU B 1 92 ? -17.75 26.094 4.082 1 91.25 92 GLU B C 1
ATOM 2718 O O . GLU B 1 92 ? -16.547 26.172 3.811 1 91.25 92 GLU B O 1
ATOM 2723 N N . VAL B 1 93 ? -18.266 25.516 5.133 1 96 93 VAL B N 1
ATOM 2724 C CA . VAL B 1 93 ? -17.453 24.734 6.062 1 96 93 VAL B CA 1
ATOM 2725 C C . VAL B 1 93 ? -18.016 23.328 6.195 1 96 93 VAL B C 1
ATOM 2727 O O . VAL B 1 93 ? -19.219 23.141 6.398 1 96 93 VAL B O 1
ATOM 2730 N N . LEU B 1 94 ? -17.141 22.375 5.977 1 97.75 94 LEU B N 1
ATOM 2731 C CA . LEU B 1 94 ? -17.516 21 6.285 1 97.75 94 LEU B CA 1
ATOM 2732 C C . LEU B 1 94 ? -17.219 20.672 7.746 1 97.75 94 LEU B C 1
ATOM 2734 O O . LEU B 1 94 ? -16.125 20.969 8.242 1 97.75 94 LEU B O 1
ATOM 2738 N N . ARG B 1 95 ? -18.172 20.094 8.398 1 97.5 95 ARG B N 1
ATOM 2739 C CA . ARG B 1 95 ? -18.016 19.672 9.789 1 97.5 95 ARG B CA 1
ATOM 2740 C C . ARG B 1 95 ? -18.031 18.156 9.906 1 97.5 95 ARG B C 1
ATOM 2742 O O . ARG B 1 95 ? -18.969 17.5 9.445 1 97.5 95 ARG B O 1
ATOM 2749 N N . PHE B 1 96 ? -16.984 17.625 10.562 1 98 96 PHE B N 1
ATOM 2750 C CA . PHE B 1 96 ? -16.828 16.188 10.688 1 98 96 PHE B CA 1
ATOM 2751 C C . PHE B 1 96 ? -16.922 15.758 12.148 1 98 96 PHE B C 1
ATOM 2753 O O . PH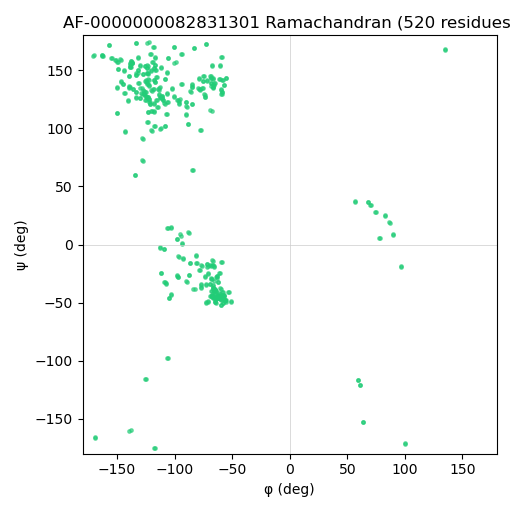E B 1 96 ? -16.188 16.266 13 1 98 96 PHE B O 1
ATOM 2760 N N . ALA B 1 97 ? -17.828 14.844 12.422 1 97.88 97 ALA B N 1
ATOM 2761 C CA . ALA B 1 97 ? -17.844 14.172 13.719 1 97.88 97 ALA B CA 1
ATOM 2762 C C . ALA B 1 97 ? -16.891 12.984 13.734 1 97.88 97 ALA B C 1
ATOM 2764 O O . ALA B 1 97 ? -17.016 12.07 12.922 1 97.88 97 ALA B O 1
ATOM 2765 N N . THR B 1 98 ? -15.914 13.016 14.664 1 96.75 98 THR B N 1
ATOM 2766 C CA . THR B 1 98 ? -14.906 11.969 14.742 1 96.75 98 THR B CA 1
ATOM 2767 C C . THR B 1 98 ? -14.703 11.508 16.188 1 96.75 98 THR B C 1
ATOM 2769 O O . THR B 1 98 ? -15.289 12.07 17.109 1 96.75 98 THR B O 1
ATOM 2772 N N . ARG B 1 99 ? -13.883 10.43 16.406 1 94.88 99 ARG B N 1
ATOM 2773 C CA . ARG B 1 99 ? -13.562 9.945 17.734 1 94.88 99 ARG B CA 1
ATOM 2774 C C . ARG B 1 99 ? -12.75 10.969 18.516 1 94.88 99 ARG B C 1
ATOM 2776 O O . ARG B 1 99 ? -12.719 10.945 19.75 1 94.88 99 ARG B O 1
ATOM 2783 N N . SER B 1 100 ? -12.133 11.914 17.812 1 92.5 100 SER B N 1
ATOM 2784 C CA . SER B 1 100 ? -11.305 12.93 18.453 1 92.5 100 SER B CA 1
ATOM 2785 C C . SER B 1 100 ? -12.039 14.266 18.531 1 92.5 100 SER B C 1
ATOM 2787 O O . SER B 1 100 ? -11.43 15.297 18.797 1 92.5 100 SER B O 1
ATOM 2789 N N . GLY B 1 101 ? -13.359 14.227 18.312 1 94.12 101 GLY B N 1
ATOM 2790 C CA . GLY B 1 101 ? -14.156 15.453 18.328 1 94.12 101 GLY B CA 1
ATOM 2791 C C . GLY B 1 101 ? -14.453 15.984 16.938 1 94.12 101 GLY B C 1
ATOM 2792 O O . GLY B 1 101 ? -14.211 15.297 15.945 1 94.12 101 GLY B O 1
ATOM 2793 N N . GLU B 1 102 ? -15.008 17.156 16.922 1 95.56 102 GLU B N 1
ATOM 2794 C CA . GLU B 1 102 ? -15.391 17.75 15.641 1 95.56 102 GLU B CA 1
ATOM 2795 C C . GLU B 1 102 ? -14.188 18.359 14.938 1 95.56 102 GLU B C 1
ATOM 2797 O O . GLU B 1 102 ? -13.367 19.031 15.562 1 95.56 102 GLU B O 1
ATOM 2802 N N . LEU B 1 103 ? -14.047 18.125 13.711 1 95.69 103 LEU B N 1
ATOM 2803 C CA . LEU B 1 103 ? -13.07 18.766 12.828 1 95.69 103 LEU B CA 1
ATOM 2804 C C . LEU B 1 103 ? -13.758 19.594 11.758 1 95.69 103 LEU B C 1
ATOM 2806 O O . LEU B 1 103 ? -14.828 19.219 11.266 1 95.69 103 LEU B O 1
ATOM 2810 N N . GLN B 1 104 ? -13.141 20.688 11.43 1 96.31 104 GLN B N 1
ATOM 2811 C CA . GLN B 1 104 ? -13.703 21.562 10.406 1 96.31 104 GLN B CA 1
ATOM 2812 C C . GLN B 1 104 ? -12.703 21.797 9.273 1 96.31 104 GLN B C 1
ATOM 2814 O O . GLN B 1 104 ? -11.508 21.922 9.516 1 96.31 104 GLN B O 1
ATOM 2819 N N . VAL B 1 105 ? -13.242 21.75 8.125 1 98 105 VAL B N 1
ATOM 2820 C CA . VAL B 1 105 ? -12.445 22.047 6.938 1 98 105 VAL B CA 1
ATOM 2821 C C . VAL B 1 105 ? -13.156 23.094 6.082 1 98 105 VAL B C 1
ATOM 2823 O O . VAL B 1 105 ? -14.359 23 5.852 1 98 105 VAL B O 1
ATOM 2826 N N . ARG B 1 106 ? -12.477 24.047 5.629 1 97.5 106 ARG B N 1
ATOM 2827 C CA . ARG B 1 106 ? -13.031 25.062 4.738 1 97.5 106 ARG B CA 1
ATOM 2828 C C . ARG B 1 106 ? -12.133 25.281 3.521 1 97.5 106 ARG B C 1
ATOM 2830 O O . ARG B 1 106 ? -10.969 24.891 3.529 1 97.5 106 ARG B O 1
ATOM 2837 N N . ARG B 1 107 ? -12.742 25.859 2.52 1 95.94 107 ARG B N 1
ATOM 2838 C CA . ARG B 1 107 ? -11.945 26.266 1.369 1 95.94 107 ARG B CA 1
ATOM 2839 C C . ARG B 1 107 ? -11.016 27.422 1.732 1 95.94 107 ARG B C 1
ATOM 2841 O O . ARG B 1 107 ? -11.391 28.312 2.504 1 95.94 107 ARG B O 1
ATOM 2848 N N . ALA B 1 108 ? -9.805 27.375 1.242 1 93.62 108 ALA B N 1
ATOM 2849 C CA . ALA B 1 108 ? -8.789 28.406 1.463 1 93.62 108 ALA B CA 1
ATOM 2850 C C . ALA B 1 108 ? -7.934 28.609 0.215 1 93.62 108 ALA B C 1
ATOM 2852 O O . ALA B 1 108 ? -6.918 27.938 0.034 1 93.62 108 ALA B O 1
ATOM 2853 N N . GLY B 1 109 ? -8.305 29.672 -0.605 1 90.94 109 GLY B N 1
ATOM 2854 C CA . GLY B 1 109 ? -7.602 29.859 -1.865 1 90.94 109 GLY B CA 1
ATOM 2855 C C . GLY B 1 109 ? -7.738 28.672 -2.805 1 90.94 109 GLY B C 1
ATOM 2856 O O . GLY B 1 109 ? -8.852 28.25 -3.123 1 90.94 109 GLY B O 1
ATOM 2857 N N . ASP B 1 110 ? -6.488 28.141 -3.111 1 92.12 110 ASP B N 1
ATOM 2858 C CA . ASP B 1 110 ? -6.48 27.016 -4.047 1 92.12 110 ASP B CA 1
ATOM 2859 C C . ASP B 1 110 ? -6.473 25.688 -3.301 1 92.12 110 ASP B C 1
ATOM 2861 O O . ASP B 1 110 ? -6.344 24.625 -3.918 1 92.12 110 ASP B O 1
ATOM 2865 N N . GLY B 1 111 ? -6.66 25.844 -2.006 1 96.69 111 GLY B N 1
ATOM 2866 C CA . GLY B 1 111 ? -6.625 24.609 -1.226 1 96.69 111 GLY B CA 1
ATOM 2867 C C . GLY B 1 111 ? -7.688 24.562 -0.142 1 96.69 111 GLY B C 1
ATOM 2868 O O . GLY B 1 111 ? -8.766 25.156 -0.295 1 96.69 111 GLY B O 1
ATOM 2869 N N . LEU B 1 112 ? -7.473 23.703 0.835 1 98.38 112 LEU B N 1
ATOM 2870 C CA . LEU B 1 112 ? -8.359 23.516 1.976 1 98.38 112 LEU B CA 1
ATOM 2871 C C . LEU B 1 112 ? -7.633 23.797 3.287 1 98.38 112 LEU B C 1
ATOM 2873 O O . LEU B 1 112 ? -6.422 23.578 3.389 1 98.38 112 LEU B O 1
ATOM 2877 N N . ALA B 1 113 ? -8.398 24.266 4.223 1 98.44 113 ALA B N 1
ATOM 2878 C CA . ALA B 1 113 ? -7.832 24.625 5.523 1 98.44 113 ALA B CA 1
ATOM 2879 C C . ALA B 1 113 ? -8.508 23.844 6.645 1 98.44 113 ALA B C 1
ATOM 2881 O O . ALA B 1 113 ? -9.734 23.688 6.652 1 98.44 113 ALA B O 1
ATOM 2882 N N . MET B 1 114 ? -7.668 23.375 7.52 1 97.81 114 MET B N 1
ATOM 2883 C CA . MET B 1 114 ? -8.125 22.703 8.734 1 97.81 114 MET B CA 1
ATOM 2884 C C . MET B 1 114 ? -7.723 23.484 9.977 1 97.81 114 MET B C 1
ATOM 2886 O O . MET B 1 114 ? -6.699 24.172 9.977 1 97.81 114 MET B O 1
ATOM 2890 N N . ASP B 1 115 ? -8.57 23.312 10.969 1 95.12 115 ASP B N 1
ATOM 2891 C CA . ASP B 1 115 ? -8.398 24.062 12.219 1 95.12 115 ASP B CA 1
ATOM 2892 C C . ASP B 1 115 ? -8.078 23.109 13.375 1 95.12 115 ASP B C 1
ATOM 2894 O O . ASP B 1 115 ? -8.914 22.297 13.758 1 95.12 115 ASP B O 1
ATOM 2898 N N . PHE B 1 116 ? -6.871 23.297 13.992 1 94.94 116 PHE B N 1
ATOM 2899 C CA . PHE B 1 116 ? -6.426 22.406 15.062 1 94.94 116 PHE B CA 1
ATOM 2900 C C . PHE B 1 116 ? -5.961 23.219 16.266 1 94.94 116 PHE B C 1
ATOM 2902 O O . PHE B 1 116 ? -5.551 24.375 16.125 1 94.94 116 PHE B O 1
ATOM 2909 N N . PRO B 1 117 ? -6.051 22.594 17.406 1 94.81 117 PRO B N 1
ATOM 2910 C CA . PRO B 1 117 ? -5.363 23.234 18.547 1 94.81 117 PRO B CA 1
ATOM 2911 C C . PRO B 1 117 ? -3.844 23.203 18.391 1 94.81 117 PRO B C 1
ATOM 2913 O O . PRO B 1 117 ? -3.275 22.203 17.969 1 94.81 117 PRO B O 1
ATOM 2916 N N . ALA B 1 118 ? -3.246 24.344 18.703 1 96.94 118 ALA B N 1
ATOM 2917 C CA . ALA B 1 118 ? -1.786 24.406 18.719 1 96.94 118 ALA B CA 1
ATOM 2918 C C . ALA B 1 118 ? -1.218 23.641 19.922 1 96.94 118 ALA B C 1
ATOM 2920 O O . ALA B 1 118 ? -1.779 23.703 21.016 1 96.94 118 ALA B O 1
ATOM 2921 N N . LYS B 1 119 ? -0.165 23.016 19.641 1 96.62 119 LYS B N 1
ATOM 2922 C CA . LYS B 1 119 ? 0.595 22.422 20.75 1 96.62 119 LYS B CA 1
ATOM 2923 C C . LYS B 1 119 ? 1.787 23.297 21.125 1 96.62 119 LYS B C 1
ATOM 2925 O O . LYS B 1 119 ? 2.229 24.125 20.328 1 96.62 119 LYS B O 1
ATOM 2930 N N . GLN B 1 120 ? 2.213 23.141 22.328 1 95.25 120 GLN B N 1
ATOM 2931 C CA . GLN B 1 120 ? 3.332 23.922 22.828 1 95.25 120 GLN B CA 1
ATOM 2932 C C . GLN B 1 120 ? 4.555 23.047 23.078 1 95.25 120 GLN B C 1
ATOM 2934 O O . GLN B 1 120 ? 4.68 22.438 24.141 1 95.25 120 GLN B O 1
ATOM 2939 N N . PRO B 1 121 ? 5.477 23.109 22.078 1 97.38 121 PRO B N 1
ATOM 2940 C CA . PRO B 1 121 ? 6.676 22.281 22.281 1 97.38 121 PRO B CA 1
ATOM 2941 C C . PRO B 1 121 ? 7.52 22.75 23.469 1 97.38 121 PRO B C 1
ATOM 2943 O O . PRO B 1 121 ? 7.707 23.953 23.672 1 97.38 121 PRO B O 1
ATOM 2946 N N . VAL B 1 122 ? 8.016 21.781 24.234 1 97.81 122 VAL B N 1
ATOM 2947 C CA . VAL B 1 122 ? 8.844 22.062 25.391 1 97.81 122 VAL B CA 1
ATOM 2948 C C . VAL B 1 122 ? 10.266 21.562 25.156 1 97.81 122 VAL B C 1
ATOM 2950 O O . VAL B 1 122 ? 10.461 20.406 24.75 1 97.81 122 VAL B O 1
ATOM 2953 N N . ALA B 1 123 ? 11.227 22.406 25.453 1 97.94 123 ALA B N 1
ATOM 2954 C CA . ALA B 1 123 ? 12.625 22.031 25.25 1 97.94 123 ALA B CA 1
ATOM 2955 C C . ALA B 1 123 ? 13.039 20.891 26.172 1 97.94 123 ALA B C 1
ATOM 2957 O O . ALA B 1 123 ? 12.641 20.859 27.344 1 97.94 123 ALA B O 1
ATOM 2958 N N . GLU B 1 124 ? 13.75 20 25.578 1 97.25 124 GLU B N 1
ATOM 2959 C CA . GLU B 1 124 ? 14.297 18.891 26.328 1 97.25 124 GLU B CA 1
ATOM 2960 C C . GLU B 1 124 ? 15.734 18.578 25.891 1 97.25 124 GLU B C 1
ATOM 2962 O O . GLU B 1 124 ? 16.141 18.953 24.797 1 97.25 124 GLU B O 1
ATOM 2967 N N . ALA B 1 125 ? 16.469 17.922 26.875 1 97.5 125 ALA B N 1
ATOM 2968 C CA . ALA B 1 125 ? 17.797 17.438 26.516 1 97.5 125 ALA B CA 1
ATOM 2969 C C . ALA B 1 125 ? 17.688 16.281 25.516 1 97.5 125 ALA B C 1
ATOM 2971 O O . ALA B 1 125 ? 16.781 15.445 25.609 1 97.5 125 ALA B O 1
ATOM 2972 N N . VAL B 1 126 ? 18.609 16.25 24.609 1 97.81 126 VAL B N 1
ATOM 2973 C CA . VAL B 1 126 ? 18.625 15.156 23.641 1 97.81 126 VAL B CA 1
ATOM 2974 C C . VAL B 1 126 ? 19 13.859 24.344 1 97.81 126 VAL B C 1
ATOM 2976 O O . VAL B 1 126 ? 20.109 13.727 24.875 1 97.81 126 VAL B O 1
ATOM 2979 N N . PRO B 1 127 ? 18.125 12.922 24.391 1 97.44 127 PRO B N 1
ATOM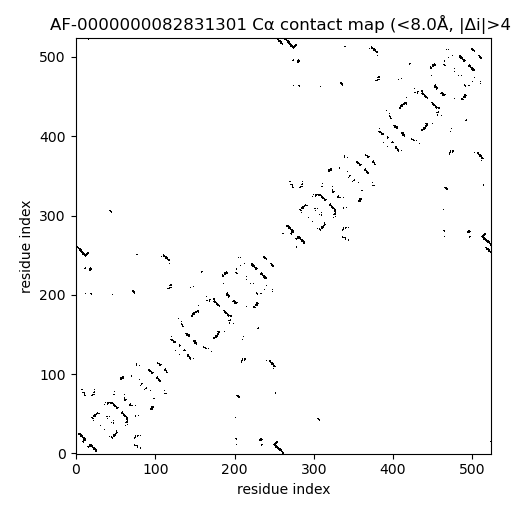 2980 C CA . PRO B 1 127 ? 18.469 11.664 25.062 1 97.44 127 PRO B CA 1
ATOM 2981 C C . PRO B 1 127 ? 19.562 10.875 24.312 1 97.44 127 PRO B C 1
ATOM 2983 O O . PRO B 1 127 ? 19.656 10.953 23.094 1 97.44 127 PRO B O 1
ATOM 2986 N N . PRO B 1 128 ? 20.281 10.07 25.094 1 97 128 PRO B N 1
ATOM 2987 C CA . PRO B 1 128 ? 21.312 9.258 24.469 1 97 128 PRO B CA 1
ATOM 2988 C C . PRO B 1 128 ? 20.75 8.312 23.406 1 97 128 PRO B C 1
ATOM 2990 O O . PRO B 1 128 ? 19.688 7.73 23.594 1 97 128 PRO B O 1
ATOM 2993 N N . GLY B 1 129 ? 21.438 8.312 22.266 1 97.94 129 GLY B N 1
ATOM 2994 C CA . GLY B 1 129 ? 21.078 7.34 21.234 1 97.94 129 GLY B CA 1
ATOM 2995 C C . GLY B 1 129 ? 20.156 7.898 20.172 1 97.94 129 GLY B C 1
ATOM 2996 O O . GLY B 1 129 ? 20.016 7.316 19.094 1 97.94 129 GLY B O 1
ATOM 2997 N N . LEU B 1 130 ? 19.469 8.992 20.438 1 98.25 130 LEU B N 1
ATOM 2998 C CA . LEU B 1 130 ? 18.469 9.523 19.516 1 98.25 130 LEU B CA 1
ATOM 2999 C C . LEU B 1 130 ? 19.125 9.969 18.203 1 98.25 130 LEU B C 1
ATOM 3001 O O . LEU B 1 130 ? 18.688 9.586 17.125 1 98.25 130 LEU B O 1
ATOM 3005 N N . LEU B 1 131 ? 20.172 10.75 18.344 1 98.44 131 LEU B N 1
ATOM 3006 C CA . LEU B 1 131 ? 20.844 11.266 17.156 1 98.44 131 LEU B CA 1
ATOM 3007 C C . LEU B 1 131 ? 21.484 10.141 16.359 1 98.44 131 LEU B C 1
ATOM 3009 O O . LEU B 1 131 ? 21.469 10.148 15.125 1 98.44 131 LEU B O 1
ATOM 3013 N N . GLN B 1 132 ? 22.031 9.188 17.062 1 97.81 132 GLN B N 1
ATOM 3014 C CA . GLN B 1 132 ? 22.578 8.016 16.391 1 97.81 132 GLN B CA 1
ATOM 3015 C C . GLN B 1 132 ? 21.516 7.266 15.602 1 97.81 132 GLN B C 1
ATOM 3017 O O . GLN B 1 132 ? 21.734 6.852 14.469 1 97.81 132 GLN B O 1
ATOM 3022 N N . ALA B 1 133 ? 20.359 7.129 16.203 1 97.88 133 ALA B N 1
ATOM 3023 C CA . ALA B 1 133 ? 19.234 6.449 15.547 1 97.88 133 ALA B CA 1
ATOM 3024 C C . ALA B 1 133 ? 18.797 7.199 14.289 1 97.88 133 ALA B C 1
ATOM 3026 O O . ALA B 1 133 ? 18.328 6.59 13.328 1 97.88 133 ALA B O 1
ATOM 3027 N N . LEU B 1 134 ? 19.031 8.469 14.289 1 98.31 134 LEU B N 1
ATOM 3028 C CA . LEU B 1 134 ? 18.594 9.312 13.18 1 98.31 134 LEU B CA 1
ATOM 3029 C C . LEU B 1 134 ? 19.703 9.445 12.141 1 98.31 134 LEU B C 1
ATOM 3031 O O . LEU B 1 134 ? 19.484 9.977 11.047 1 98.31 134 LEU B O 1
ATOM 3035 N N . GLY B 1 135 ? 20.922 9.023 12.477 1 97.56 135 GLY B N 1
ATOM 3036 C CA . GLY B 1 135 ? 22.078 9.234 11.617 1 97.56 135 GLY B CA 1
ATOM 3037 C C . GLY B 1 135 ? 22.562 10.672 11.625 1 97.56 135 GLY B C 1
ATOM 3038 O O . GLY B 1 135 ? 23.047 11.164 10.602 1 97.56 135 GLY B O 1
ATOM 3039 N N . LEU B 1 136 ? 22.344 11.367 12.695 1 98 136 LEU B N 1
ATOM 3040 C CA . LEU B 1 136 ? 22.75 12.758 12.82 1 98 136 LEU B CA 1
ATOM 3041 C C . LEU B 1 136 ? 23.922 12.906 13.773 1 98 136 LEU B C 1
ATOM 3043 O O . LEU B 1 136 ? 23.984 12.227 14.805 1 98 136 LEU B O 1
ATOM 3047 N N . ALA B 1 137 ? 24.797 13.773 13.469 1 96.5 137 ALA B N 1
ATOM 3048 C CA . ALA B 1 137 ? 25.953 14.031 14.328 1 96.5 137 ALA B CA 1
ATOM 3049 C C . ALA B 1 137 ? 25.594 15.016 15.438 1 96.5 137 ALA B C 1
ATOM 3051 O O . ALA B 1 137 ? 26.125 14.93 16.547 1 96.5 137 ALA B O 1
ATOM 3052 N N . GLU B 1 138 ? 24.781 16.016 15.148 1 96.31 138 GLU B N 1
ATOM 3053 C CA . GLU B 1 138 ? 24.406 17.062 16.094 1 96.31 138 GLU B CA 1
ATOM 3054 C C . GLU B 1 138 ? 23 17.578 15.812 1 96.31 138 GLU B C 1
ATOM 3056 O O . GLU B 1 138 ? 22.453 17.359 14.727 1 96.31 138 GLU B O 1
ATOM 3061 N N . ALA B 1 139 ? 22.422 18.125 16.781 1 98 139 ALA B N 1
ATOM 3062 C CA . ALA B 1 139 ? 21.156 18.859 16.688 1 98 139 ALA B CA 1
ATOM 3063 C C . ALA B 1 139 ? 21.25 20.188 17.438 1 98 139 ALA B C 1
ATOM 3065 O O . ALA B 1 139 ? 21.984 20.297 18.422 1 98 139 ALA B O 1
ATOM 3066 N N . ARG B 1 140 ? 20.609 21.141 16.953 1 97.81 140 ARG B N 1
ATOM 3067 C CA . ARG B 1 140 ? 20.547 22.438 17.625 1 97.81 140 ARG B CA 1
ATOM 3068 C C . ARG B 1 140 ? 19.766 22.328 18.938 1 97.81 140 ARG B C 1
ATOM 3070 O O . ARG B 1 140 ? 20.156 22.922 19.938 1 97.81 140 ARG B O 1
ATOM 3077 N N . ALA B 1 141 ? 18.625 21.641 18.875 1 98.31 141 ALA B N 1
ATOM 3078 C CA . ALA B 1 141 ? 17.75 21.531 20.031 1 98.31 141 ALA B CA 1
ATOM 3079 C C . ALA B 1 141 ? 16.766 20.391 19.859 1 98.31 141 ALA B C 1
ATOM 3081 O O . ALA B 1 141 ? 16.594 19.859 18.766 1 98.31 141 ALA B O 1
ATOM 3082 N N . LEU B 1 142 ? 16.219 20 20.922 1 98.62 142 LEU B N 1
ATOM 3083 C CA . LEU B 1 142 ? 15.117 19.047 20.969 1 98.62 142 LEU B CA 1
ATOM 3084 C C . LEU B 1 142 ? 13.93 19.609 21.734 1 98.62 142 LEU B C 1
ATOM 3086 O O . LEU B 1 142 ? 14.102 20.203 22.812 1 98.62 142 LEU B O 1
ATOM 3090 N N . TYR B 1 143 ? 12.797 19.5 21.156 1 98.56 143 TYR B N 1
ATOM 3091 C CA . TYR B 1 143 ? 11.547 19.828 21.828 1 98.56 143 TYR B CA 1
ATOM 3092 C C . TYR B 1 143 ? 10.617 18.609 21.875 1 98.56 143 TYR B C 1
ATOM 3094 O O . TYR B 1 143 ? 10.852 17.609 21.188 1 98.56 143 TYR B O 1
ATOM 3102 N N . ARG B 1 144 ? 9.602 18.672 22.734 1 97.75 144 ARG B N 1
ATOM 3103 C CA . ARG B 1 144 ? 8.695 17.531 22.859 1 97.75 144 ARG B CA 1
ATOM 3104 C C . ARG B 1 144 ? 7.246 18 23 1 97.75 144 ARG B C 1
ATOM 3106 O O . ARG B 1 144 ? 6.969 18.984 23.688 1 97.75 144 ARG B O 1
ATOM 3113 N N . THR B 1 145 ? 6.348 17.406 22.297 1 96.06 145 THR B N 1
ATOM 3114 C CA . THR B 1 145 ? 4.91 17.312 22.516 1 96.06 145 THR B CA 1
ATOM 3115 C C . THR B 1 145 ? 4.461 15.852 22.547 1 96.06 145 THR B C 1
ATOM 3117 O O . THR B 1 145 ? 4.824 15.102 23.453 1 96.06 145 THR B O 1
ATOM 3120 N N . ASP B 1 146 ? 3.607 15.406 21.578 1 92.44 146 ASP B N 1
ATOM 3121 C CA . ASP B 1 146 ? 3.357 13.992 21.328 1 92.44 146 ASP B CA 1
ATOM 3122 C C . ASP B 1 146 ? 4.492 13.359 20.531 1 92.44 146 ASP B C 1
ATOM 3124 O O . ASP B 1 146 ? 4.746 12.156 20.625 1 92.44 146 ASP B O 1
ATOM 3128 N N . ASP B 1 147 ? 5.176 14.312 19.859 1 96.31 147 ASP B N 1
ATOM 3129 C CA . ASP B 1 147 ? 6.336 13.961 19.047 1 96.31 147 ASP B CA 1
ATOM 3130 C C . ASP B 1 147 ? 7.605 14.617 19.578 1 96.31 147 ASP B C 1
ATOM 3132 O O . ASP B 1 147 ? 7.535 15.625 20.281 1 96.31 147 ASP B O 1
ATOM 3136 N N . TYR B 1 148 ? 8.703 14 19.297 1 98.25 148 TYR B N 1
ATOM 3137 C CA . TYR B 1 148 ? 9.961 14.727 19.344 1 98.25 148 TYR B CA 1
ATOM 3138 C C . TYR B 1 148 ? 10.117 15.641 18.141 1 98.25 148 TYR B C 1
ATOM 3140 O O . TYR B 1 148 ? 9.797 15.258 17.016 1 98.25 148 TYR B O 1
ATOM 3148 N N . LEU B 1 149 ? 10.523 16.828 18.406 1 98.62 149 LEU B N 1
ATOM 3149 C CA . LEU B 1 149 ? 10.992 17.75 17.359 1 98.62 149 LEU B CA 1
ATOM 3150 C C . LEU B 1 149 ? 12.508 17.938 17.438 1 98.62 149 LEU B C 1
ATOM 3152 O O . LEU B 1 149 ? 13 18.656 18.312 1 98.62 149 LEU B O 1
ATOM 3156 N N . VAL B 1 150 ? 13.195 17.297 16.594 1 98.88 150 VAL B N 1
ATOM 3157 C CA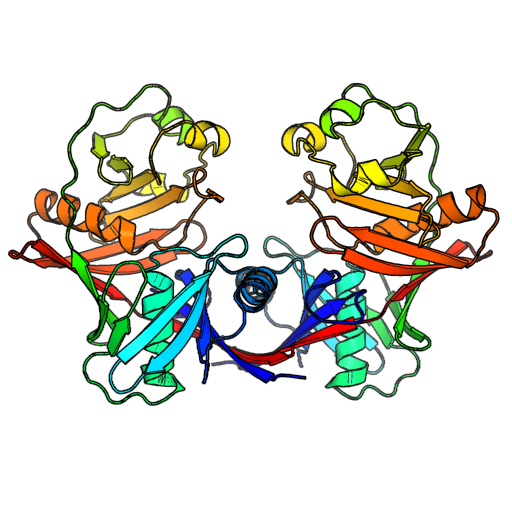 . VAL B 1 150 ? 14.648 17.453 16.516 1 98.88 150 VAL B CA 1
ATOM 3158 C C . VAL B 1 150 ? 15 18.562 15.539 1 98.88 150 VAL B C 1
ATOM 3160 O O . VAL B 1 150 ? 14.828 18.422 14.328 1 98.88 150 VAL B O 1
ATOM 3163 N N . VAL B 1 151 ? 15.531 19.641 16.062 1 98.81 151 VAL B N 1
ATOM 3164 C CA . VAL B 1 151 ? 15.828 20.828 15.25 1 98.81 151 VAL B CA 1
ATOM 3165 C C . VAL B 1 151 ? 17.297 20.812 14.82 1 98.81 151 VAL B C 1
ATOM 3167 O O . VAL B 1 151 ? 18.188 20.703 15.664 1 98.81 151 VAL B O 1
ATOM 3170 N N . ILE B 1 152 ? 17.484 20.812 13.547 1 98.62 152 ILE B N 1
ATOM 3171 C CA . ILE B 1 152 ? 18.828 20.922 13.031 1 98.62 152 ILE B CA 1
ATOM 3172 C C . ILE B 1 152 ? 18.969 22.203 12.203 1 98.62 152 ILE B C 1
ATOM 3174 O O . ILE B 1 152 ? 17.969 22.859 11.891 1 98.62 152 ILE B O 1
ATOM 3178 N N . ASP B 1 153 ? 20.188 22.578 11.82 1 96.81 153 ASP B N 1
ATOM 3179 C CA . ASP B 1 153 ? 20.406 23.875 11.195 1 96.81 153 ASP B CA 1
ATOM 3180 C C . ASP B 1 153 ? 20.453 23.75 9.672 1 96.81 153 ASP B C 1
ATOM 3182 O O . ASP B 1 153 ? 20.094 24.688 8.953 1 96.81 153 ASP B O 1
ATOM 3186 N N . ASP B 1 154 ? 20.844 22.562 9.227 1 96.94 154 ASP B N 1
ATOM 3187 C CA . ASP B 1 154 ? 21.156 22.406 7.809 1 96.94 154 ASP B CA 1
ATOM 3188 C C . ASP B 1 154 ? 20.078 21.594 7.102 1 96.94 154 ASP B C 1
ATOM 3190 O O . ASP B 1 154 ? 20 20.375 7.27 1 96.94 154 ASP B O 1
ATOM 3194 N N . GLU B 1 155 ? 19.312 22.25 6.195 1 97 155 GLU B N 1
ATOM 3195 C CA . GLU B 1 155 ? 18.234 21.562 5.492 1 97 155 GLU B CA 1
ATOM 3196 C C . GLU B 1 155 ? 18.781 20.5 4.547 1 97 155 GLU B C 1
ATOM 3198 O O . GLU B 1 155 ? 18.078 19.578 4.16 1 97 155 GLU B O 1
ATOM 3203 N N . ALA B 1 156 ? 20.047 20.531 4.191 1 96.06 156 ALA B N 1
ATOM 3204 C CA . ALA B 1 156 ? 20.656 19.594 3.256 1 96.06 156 ALA B CA 1
ATOM 3205 C C . ALA B 1 156 ? 20.734 18.188 3.861 1 96.06 156 ALA B C 1
ATOM 3207 O O . ALA B 1 156 ? 20.859 17.203 3.137 1 96.06 156 ALA B O 1
ATOM 3208 N N . LEU B 1 157 ? 20.609 18.141 5.188 1 96.88 157 LEU B N 1
ATOM 3209 C CA . LEU B 1 157 ? 20.719 16.859 5.875 1 96.88 157 LEU B CA 1
ATOM 3210 C C . LEU B 1 157 ? 19.375 16.141 5.918 1 96.88 157 LEU B C 1
ATOM 3212 O O . LEU B 1 157 ? 19.297 14.938 6.184 1 96.88 157 LEU B O 1
ATOM 3216 N N . ILE B 1 158 ? 18.297 16.859 5.66 1 97.19 158 ILE B N 1
ATOM 3217 C CA . ILE B 1 158 ? 16.938 16.344 5.824 1 97.19 158 ILE B CA 1
ATOM 3218 C C . ILE B 1 158 ? 16.688 15.227 4.82 1 97.19 158 ILE B C 1
ATOM 3220 O O . ILE B 1 158 ? 16.25 14.141 5.191 1 97.19 158 ILE B O 1
ATOM 3224 N N . ASP B 1 159 ? 17.031 15.367 3.541 1 93.88 159 ASP B N 1
ATOM 3225 C CA . ASP B 1 159 ? 16.734 14.422 2.473 1 93.88 159 ASP B CA 1
ATOM 3226 C C . ASP B 1 159 ? 17.531 13.125 2.66 1 93.88 159 ASP B C 1
ATOM 3228 O O . ASP B 1 159 ? 17.047 12.047 2.312 1 93.88 159 ASP B O 1
ATOM 3232 N N . GLY B 1 160 ? 18.672 13.242 3.271 1 93.62 160 GLY B N 1
ATOM 3233 C CA . GLY B 1 160 ? 19.578 12.109 3.33 1 93.62 160 GLY B CA 1
ATOM 3234 C C . GLY B 1 160 ? 19.406 11.273 4.586 1 93.62 160 GLY B C 1
ATOM 3235 O O . GLY B 1 160 ? 20.109 10.289 4.785 1 93.62 160 GLY B O 1
ATOM 3236 N N . LEU B 1 161 ? 18.469 11.68 5.418 1 96.81 161 LEU B N 1
ATOM 3237 C CA . LEU B 1 161 ? 18.281 10.945 6.66 1 96.81 161 LEU B CA 1
ATOM 3238 C C . LEU B 1 161 ? 17.953 9.477 6.383 1 96.81 161 LEU B C 1
ATOM 3240 O O . LEU B 1 161 ? 17.141 9.18 5.5 1 96.81 161 LEU B O 1
ATOM 3244 N N . LYS B 1 162 ? 18.641 8.562 7.051 1 94.25 162 LYS B N 1
ATOM 3245 C CA . LYS B 1 162 ? 18.406 7.121 7.008 1 94.25 162 LYS B CA 1
ATOM 3246 C C . LYS B 1 162 ? 18.281 6.547 8.414 1 94.25 162 LYS B C 1
ATOM 3248 O O . LYS B 1 162 ? 19.172 5.828 8.883 1 94.25 162 LYS B O 1
ATOM 3253 N N . PRO B 1 163 ? 17.188 6.832 9.047 1 97.12 163 PRO B N 1
ATOM 3254 C CA . PRO B 1 163 ? 17.016 6.422 10.445 1 97.12 163 PRO B CA 1
ATOM 3255 C C . PRO B 1 163 ? 17.078 4.906 10.625 1 97.12 163 PRO B C 1
ATOM 3257 O O . PRO B 1 163 ? 16.656 4.16 9.727 1 97.12 163 PRO B O 1
ATOM 3260 N N . ASP B 1 164 ? 17.672 4.488 11.703 1 95 164 ASP B N 1
ATOM 3261 C CA . ASP B 1 164 ? 17.484 3.131 12.203 1 95 164 ASP B CA 1
ATOM 3262 C C . ASP B 1 164 ? 16.141 2.994 12.922 1 95 164 ASP B C 1
ATOM 3264 O O . ASP B 1 164 ? 16.031 3.301 14.109 1 95 164 ASP B O 1
ATOM 3268 N N . PHE B 1 165 ? 15.164 2.471 12.227 1 94.12 165 PHE B N 1
ATOM 3269 C CA . PHE B 1 165 ? 13.797 2.486 12.719 1 94.12 165 PHE B CA 1
ATOM 3270 C C . PHE B 1 165 ? 13.656 1.6 13.953 1 94.12 165 PHE B C 1
ATOM 3272 O O . PHE B 1 165 ? 12.859 1.895 14.844 1 94.12 165 PHE B O 1
ATOM 3279 N N . ALA B 1 166 ? 14.367 0.539 13.977 1 89 166 ALA B N 1
ATOM 3280 C CA . ALA B 1 166 ? 14.344 -0.306 15.164 1 89 166 ALA B CA 1
ATOM 3281 C C . ALA B 1 166 ? 14.836 0.456 16.391 1 89 166 ALA B C 1
ATOM 3283 O O . ALA B 1 166 ? 14.219 0.404 17.453 1 89 166 ALA B O 1
ATOM 3284 N N . ALA B 1 167 ? 15.961 1.156 16.219 1 94.75 167 ALA B N 1
ATOM 3285 C CA . ALA B 1 167 ? 16.5 1.958 17.312 1 94.75 167 ALA B CA 1
ATOM 3286 C C . ALA B 1 167 ? 15.562 3.102 17.688 1 94.75 167 ALA B C 1
ATOM 3288 O O . ALA B 1 167 ? 15.398 3.422 18.859 1 94.75 167 ALA B O 1
ATOM 3289 N N . LEU B 1 168 ? 14.977 3.66 16.703 1 96.19 168 LEU B N 1
ATOM 3290 C CA . LEU B 1 168 ? 14.102 4.809 16.922 1 96.19 168 LEU B CA 1
ATOM 3291 C C . LEU B 1 168 ? 12.844 4.398 17.672 1 96.19 168 LEU B C 1
ATOM 3293 O O . LEU B 1 168 ? 12.297 5.195 18.438 1 96.19 168 LEU B O 1
ATOM 3297 N N . ALA B 1 169 ? 12.43 3.172 17.484 1 94.38 169 ALA B N 1
ATOM 3298 C CA . ALA B 1 169 ? 11.219 2.658 18.109 1 94.38 169 ALA B CA 1
ATOM 3299 C C . ALA B 1 169 ? 11.391 2.549 19.625 1 94.38 169 ALA B C 1
ATOM 3301 O O . ALA B 1 169 ? 10.414 2.4 20.359 1 94.38 169 ALA B O 1
ATOM 3302 N N . ALA B 1 170 ? 12.562 2.643 20.109 1 93.81 170 ALA B N 1
ATOM 3303 C CA . ALA B 1 170 ? 12.859 2.49 21.531 1 93.81 170 ALA B CA 1
ATOM 3304 C C . ALA B 1 170 ? 12.469 3.742 22.312 1 93.81 170 ALA B C 1
ATOM 3306 O O . ALA B 1 170 ? 12.359 3.709 23.531 1 93.81 170 ALA B O 1
ATOM 3307 N N . PHE B 1 171 ? 12.297 4.816 21.625 1 95.81 171 PHE B N 1
ATOM 3308 C CA . PHE B 1 171 ? 11.961 6.07 22.297 1 95.81 171 PHE B CA 1
ATOM 3309 C C . PHE B 1 171 ? 10.461 6.172 22.531 1 95.81 171 PHE B C 1
ATOM 3311 O O . PHE B 1 171 ? 9.664 5.871 21.641 1 95.81 171 PHE B O 1
ATOM 3318 N N . ASP B 1 172 ? 10.062 6.594 23.734 1 93.25 172 ASP B N 1
ATOM 3319 C CA . ASP B 1 172 ? 8.664 6.594 24.156 1 93.25 172 ASP B CA 1
ATOM 3320 C C . ASP B 1 172 ? 7.945 7.855 23.688 1 93.25 172 ASP B C 1
ATOM 3322 O O . ASP B 1 172 ? 7.492 8.664 24.5 1 93.25 172 ASP B O 1
ATOM 3326 N N . VAL B 1 173 ? 7.816 8.055 22.406 1 94.62 173 VAL B N 1
ATOM 3327 C CA . VAL B 1 173 ? 7.086 9.125 21.75 1 94.62 173 VAL B CA 1
ATOM 3328 C C . VAL B 1 173 ? 6.297 8.555 20.562 1 94.62 173 VAL B C 1
ATOM 3330 O O . VAL B 1 173 ? 6.586 7.449 20.094 1 94.62 173 VAL B O 1
ATOM 3333 N N . ARG B 1 174 ? 5.25 9.273 20.188 1 93 174 ARG B N 1
ATOM 3334 C CA . ARG B 1 174 ? 4.477 8.883 19.016 1 93 174 ARG B CA 1
ATOM 3335 C C . ARG B 1 174 ? 5.355 8.828 17.766 1 93 174 ARG B C 1
ATOM 3337 O O . ARG B 1 174 ? 5.34 7.832 17.047 1 93 174 ARG B O 1
ATOM 3344 N N . GLY B 1 175 ? 6.094 9.922 17.578 1 96.56 175 GLY B N 1
ATOM 3345 C CA . GLY B 1 175 ? 6.973 10.039 16.422 1 96.56 175 GLY B CA 1
ATOM 3346 C C . GLY B 1 175 ? 8.102 11.031 16.625 1 96.56 175 GLY B C 1
ATOM 3347 O O . GLY B 1 175 ? 8.211 11.648 17.688 1 96.56 175 GLY B O 1
ATOM 3348 N N . VAL B 1 176 ? 9.008 11.055 15.688 1 98.25 176 VAL B N 1
ATOM 3349 C CA . VAL B 1 176 ? 10.156 11.953 15.703 1 98.25 176 VAL B CA 1
ATOM 3350 C C . VAL B 1 176 ? 10.172 12.789 14.422 1 98.25 176 VAL B C 1
ATOM 3352 O O . VAL B 1 176 ? 10.32 12.25 13.32 1 98.25 176 VAL B O 1
ATOM 3355 N N . ALA B 1 177 ? 9.977 14.055 14.594 1 98.5 177 ALA B N 1
ATOM 3356 C CA . ALA B 1 177 ? 10.125 14.992 13.484 1 98.5 177 ALA B CA 1
ATOM 3357 C C . ALA B 1 177 ? 11.516 15.617 13.469 1 98.5 177 ALA B C 1
ATOM 3359 O O . ALA B 1 177 ? 11.961 16.156 14.484 1 98.5 177 ALA B O 1
ATOM 3360 N N . VAL B 1 178 ? 12.203 15.508 12.383 1 98.88 178 VAL B N 1
ATOM 3361 C CA . VAL B 1 178 ? 13.438 16.25 12.164 1 98.88 178 VAL B CA 1
ATOM 3362 C C . VAL B 1 178 ? 13.172 17.453 11.273 1 98.88 178 VAL B C 1
ATOM 3364 O O . VAL B 1 178 ? 12.57 17.328 10.203 1 98.88 178 VAL B O 1
ATOM 3367 N N . THR B 1 179 ? 13.586 18.625 11.734 1 98.88 179 THR B N 1
ATOM 3368 C CA . THR B 1 179 ? 13.195 19.828 11.023 1 98.88 179 THR B CA 1
ATOM 3369 C C . THR B 1 179 ? 14.359 20.812 10.945 1 98.88 179 THR B C 1
ATOM 3371 O O . THR B 1 179 ? 15.266 20.781 11.781 1 98.88 179 THR B O 1
ATOM 3374 N N . ALA B 1 180 ? 14.344 21.641 9.93 1 98.81 180 ALA B N 1
ATOM 3375 C CA . ALA B 1 180 ? 15.375 22.641 9.664 1 98.81 180 ALA B CA 1
ATOM 3376 C C . ALA B 1 180 ? 14.781 23.859 8.969 1 98.81 180 ALA B C 1
ATOM 3378 O O . ALA B 1 180 ? 13.75 23.766 8.305 1 98.81 180 ALA B O 1
ATOM 3379 N N . PRO B 1 181 ? 15.391 25.031 9.195 1 98.38 181 PRO B N 1
ATOM 3380 C CA . PRO B 1 181 ? 15.008 26.156 8.344 1 98.38 181 PRO B CA 1
ATOM 3381 C C . PRO B 1 181 ? 15.281 25.891 6.863 1 98.38 181 PRO B C 1
ATOM 3383 O O . PRO B 1 181 ? 16.141 25.078 6.527 1 98.38 181 PRO B O 1
ATOM 3386 N N . SER B 1 182 ? 14.555 26.531 6.062 1 98.06 182 SER B N 1
ATOM 3387 C CA . SER B 1 182 ? 14.68 26.266 4.633 1 98.06 182 SER B CA 1
ATOM 3388 C C . SER B 1 182 ? 14.766 27.578 3.844 1 98.06 182 SER B C 1
ATOM 3390 O O . SER B 1 182 ? 14.133 28.562 4.207 1 98.06 182 SER B O 1
ATOM 3392 N N . ALA B 1 183 ? 15.5 27.531 2.76 1 95.38 183 ALA B N 1
ATOM 3393 C CA . ALA B 1 183 ? 15.602 28.672 1.855 1 95.38 183 ALA B CA 1
ATOM 3394 C C . ALA B 1 183 ? 14.359 28.797 0.977 1 95.38 183 ALA B C 1
ATOM 3396 O O . ALA B 1 183 ? 13.953 29.891 0.602 1 95.38 183 ALA B O 1
ATOM 3397 N N . ARG B 1 184 ? 13.727 27.766 0.583 1 96.44 184 ARG B N 1
ATOM 3398 C CA . ARG B 1 184 ? 12.594 27.75 -0.341 1 96.44 184 ARG B CA 1
ATOM 3399 C C . ARG B 1 184 ? 11.273 27.875 0.409 1 96.44 184 ARG B C 1
ATOM 3401 O O . ARG B 1 184 ? 10.281 28.359 -0.143 1 96.44 184 ARG B O 1
ATOM 3408 N N . HIS B 1 185 ? 11.289 27.344 1.602 1 98.31 185 HIS B N 1
ATOM 3409 C CA . HIS B 1 185 ? 10.18 27.422 2.543 1 98.31 185 HIS B CA 1
ATOM 3410 C C . HIS B 1 185 ? 10.625 28.031 3.867 1 98.31 185 HIS B C 1
ATOM 3412 O O . HIS B 1 185 ? 11.797 28.375 4.035 1 98.31 185 HIS B O 1
ATOM 3418 N N . ASP B 1 186 ? 9.641 28.266 4.754 1 98.69 186 ASP B N 1
ATOM 3419 C CA . ASP B 1 186 ? 10.078 28.703 6.082 1 98.69 186 ASP B CA 1
ATOM 3420 C C . ASP B 1 186 ? 10.805 27.562 6.805 1 98.69 186 ASP B C 1
ATOM 3422 O O . ASP B 1 186 ? 11.82 27.797 7.461 1 98.69 186 ASP B O 1
ATOM 3426 N N . PHE B 1 187 ? 10.297 26.297 6.66 1 98.81 187 PHE B N 1
ATOM 3427 C CA . PHE B 1 187 ? 10.992 25.156 7.234 1 98.81 187 PHE B CA 1
ATOM 3428 C C . PHE B 1 187 ? 10.641 23.875 6.48 1 98.81 187 PHE B C 1
ATOM 3430 O O . PHE B 1 187 ? 9.664 23.844 5.738 1 98.81 187 PHE B O 1
ATOM 3437 N N . VAL B 1 188 ? 11.477 22.844 6.625 1 98.75 188 VAL B N 1
ATOM 3438 C CA . VAL B 1 188 ? 11.266 21.5 6.078 1 98.75 188 VAL B CA 1
ATOM 3439 C C . VAL B 1 188 ? 11.367 20.469 7.199 1 98.75 188 VAL B C 1
ATOM 3441 O O . VAL B 1 188 ? 11.969 20.719 8.242 1 98.75 188 VAL B O 1
ATOM 3444 N N . SER B 1 189 ? 10.727 19.391 7.016 1 98.81 189 SER B N 1
ATOM 3445 C CA . SER B 1 189 ? 10.766 18.344 8.031 1 98.81 189 SER B CA 1
ATOM 3446 C C . SER B 1 189 ? 10.578 16.969 7.414 1 98.81 189 SER B C 1
ATOM 3448 O O . SER B 1 189 ? 10.148 16.844 6.262 1 98.81 189 SER B O 1
ATOM 3450 N N . ARG B 1 190 ? 10.977 15.977 8.047 1 98.62 190 ARG B N 1
ATOM 3451 C CA . ARG B 1 190 ? 10.562 14.586 7.902 1 98.62 190 ARG B CA 1
ATOM 3452 C C . ARG B 1 190 ? 10.047 14.031 9.219 1 98.62 190 ARG B C 1
ATOM 3454 O O . ARG B 1 190 ? 10.484 14.453 10.297 1 98.62 190 ARG B O 1
ATOM 3461 N N . TRP B 1 191 ? 9.133 13.172 9.164 1 98 191 TRP B N 1
ATOM 3462 C CA . TRP B 1 191 ? 8.508 12.609 10.352 1 98 191 TRP B CA 1
ATOM 3463 C C . TRP B 1 191 ? 8.578 11.086 10.344 1 98 191 TRP B C 1
ATOM 3465 O O . TRP B 1 191 ? 8.203 10.453 9.359 1 98 191 TRP B O 1
ATOM 3475 N N . PHE B 1 192 ? 9.078 10.469 11.438 1 97.44 192 PHE B N 1
ATOM 3476 C CA . PHE B 1 192 ? 9.266 9.031 11.578 1 97.44 192 PHE B CA 1
ATOM 3477 C C . PHE B 1 192 ? 8.508 8.508 12.789 1 97.44 192 PHE B C 1
ATOM 3479 O O . PHE B 1 192 ? 8.625 9.047 13.891 1 97.44 192 PHE B O 1
ATOM 3486 N N . GLY B 1 193 ? 7.656 7.457 12.57 1 94.88 193 GLY B N 1
ATOM 3487 C CA . GLY B 1 193 ? 6.871 6.902 13.664 1 94.88 193 GLY B CA 1
ATOM 3488 C C . GLY B 1 193 ? 6.895 5.387 13.703 1 94.88 193 GLY B C 1
ATOM 3489 O O . GLY B 1 193 ? 5.844 4.742 13.625 1 94.88 193 GLY B O 1
ATOM 3490 N N . PRO B 1 194 ? 8.07 4.801 13.852 1 91.44 194 PRO B N 1
ATOM 3491 C CA . PRO B 1 194 ? 8.117 3.336 13.883 1 91.44 194 PRO B CA 1
ATOM 3492 C C . PRO B 1 194 ? 7.316 2.74 15.039 1 91.44 194 PRO B C 1
ATOM 3494 O O . PRO B 1 194 ? 6.805 1.624 14.93 1 91.44 194 PRO B O 1
ATOM 3497 N N . ARG B 1 195 ? 7.102 3.453 16.094 1 87.94 195 ARG B N 1
ATOM 3498 C CA . ARG B 1 195 ? 6.383 2.949 17.25 1 87.94 195 ARG B CA 1
ATOM 3499 C C . ARG B 1 195 ? 4.898 2.779 16.953 1 87.94 195 ARG B C 1
ATOM 3501 O O . ARG B 1 195 ? 4.219 1.971 17.594 1 87.94 195 ARG B O 1
ATOM 3508 N N . VAL B 1 196 ? 4.434 3.506 16.031 1 85.88 196 VAL B N 1
ATOM 3509 C CA . VAL B 1 196 ? 3.02 3.404 15.688 1 85.88 196 VAL B CA 1
ATOM 3510 C C . VAL B 1 196 ? 2.859 2.652 14.367 1 85.88 196 VAL B C 1
ATOM 3512 O O . VAL B 1 196 ? 1.831 2.775 13.695 1 85.88 196 VAL B O 1
ATOM 3515 N N . GLY B 1 197 ? 3.904 2.021 13.977 1 81.31 197 GLY B N 1
ATOM 3516 C CA . GLY B 1 197 ? 3.824 1.112 12.844 1 81.31 197 GLY B CA 1
ATOM 3517 C C . GLY B 1 197 ? 4.086 1.792 11.516 1 81.31 197 GLY B C 1
ATOM 3518 O O . GLY B 1 197 ? 3.824 1.217 10.453 1 81.31 197 GLY B O 1
ATOM 3519 N N . VAL B 1 198 ? 4.523 3.029 11.492 1 87.56 198 VAL B N 1
ATOM 3520 C CA . VAL B 1 198 ? 4.797 3.801 10.281 1 87.56 198 VAL B CA 1
ATOM 3521 C C . VAL B 1 198 ? 6.238 4.301 10.305 1 87.56 198 VAL B C 1
ATOM 3523 O O . VAL B 1 198 ? 6.574 5.223 11.055 1 87.56 198 VAL B O 1
ATOM 3526 N N . ASN B 1 199 ? 7.004 3.668 9.523 1 90.62 199 ASN B N 1
ATOM 3527 C CA . ASN B 1 199 ? 8.391 4.125 9.508 1 90.62 199 ASN B CA 1
ATOM 3528 C C . ASN B 1 199 ? 8.484 5.613 9.188 1 90.62 199 ASN B C 1
ATOM 3530 O O . ASN B 1 199 ? 9.094 6.379 9.93 1 90.62 199 ASN B O 1
ATOM 3534 N N . GLU B 1 200 ? 7.789 6.012 8.102 1 95.38 200 GLU B N 1
ATOM 3535 C CA . GLU B 1 200 ? 7.762 7.422 7.719 1 95.38 200 GLU B CA 1
ATOM 3536 C C . GLU B 1 200 ? 6.395 7.816 7.168 1 95.38 200 GLU B C 1
ATOM 3538 O O . GLU B 1 200 ? 5.809 7.086 6.363 1 95.38 200 GLU B O 1
ATOM 3543 N N . ASP B 1 201 ? 5.891 8.844 7.66 1 95.62 201 ASP B N 1
ATOM 3544 C CA . ASP B 1 201 ? 4.707 9.477 7.094 1 95.62 201 ASP B CA 1
ATOM 3545 C C . ASP B 1 201 ? 5.094 10.633 6.176 1 95.62 201 ASP B C 1
ATOM 3547 O O . ASP B 1 201 ? 5.816 11.547 6.586 1 95.62 201 ASP B O 1
ATOM 3551 N N . PRO B 1 202 ? 4.66 10.633 4.953 1 96.25 202 PRO B N 1
ATOM 3552 C CA . PRO B 1 202 ? 5.121 11.648 3.998 1 96.25 202 PRO B CA 1
ATOM 3553 C C . PRO B 1 202 ? 4.742 13.062 4.414 1 96.25 202 PRO B C 1
ATOM 3555 O O . PRO B 1 202 ? 5.535 13.992 4.242 1 96.25 202 PRO B O 1
ATOM 3558 N N . VAL B 1 203 ? 3.529 13.234 4.828 1 97.75 203 VAL B N 1
ATOM 3559 C CA . VAL B 1 203 ? 3.049 14.516 5.336 1 97.75 203 VAL B CA 1
ATOM 3560 C C . VAL B 1 203 ? 2.139 14.281 6.539 1 97.75 203 VAL B C 1
ATOM 3562 O O . VAL B 1 203 ? 1.135 13.57 6.441 1 97.75 203 VAL B O 1
ATOM 3565 N N . THR B 1 204 ? 2.479 14.883 7.602 1 96.12 204 THR B N 1
ATOM 3566 C CA . THR B 1 204 ? 1.787 14.664 8.867 1 96.12 204 THR B CA 1
ATOM 3567 C C . THR B 1 204 ? 1.139 15.953 9.359 1 96.12 204 THR B C 1
ATOM 3569 O O . THR B 1 204 ? 1.785 16.766 10.023 1 96.12 204 THR B O 1
ATOM 3572 N N . GLY B 1 205 ? -0.128 16.062 9.172 1 93.69 205 GLY B N 1
ATOM 3573 C CA . GLY B 1 205 ? -0.837 17.234 9.633 1 93.69 205 GLY B CA 1
ATOM 3574 C C . GLY B 1 205 ? -0.657 17.5 11.117 1 93.69 205 GLY B C 1
ATOM 3575 O O . GLY B 1 205 ? -0.324 18.609 11.523 1 93.69 205 GLY B O 1
ATOM 3576 N N . SER B 1 206 ? -0.817 16.484 11.914 1 92.75 206 SER B N 1
ATOM 3577 C CA . SER B 1 206 ? -0.748 16.625 13.367 1 92.75 206 SER B CA 1
ATOM 3578 C C . SER B 1 206 ? 0.632 17.094 13.812 1 92.75 206 SER B C 1
ATOM 3580 O O . SER B 1 206 ? 0.758 17.797 14.812 1 92.75 206 SER B O 1
ATOM 3582 N N . ALA B 1 207 ? 1.659 16.719 13.117 1 96.44 207 ALA B N 1
ATOM 3583 C CA . ALA B 1 207 ? 3.01 17.141 13.461 1 96.44 207 ALA B CA 1
ATOM 3584 C C . ALA B 1 207 ? 3.15 18.656 13.336 1 96.44 207 ALA B C 1
ATOM 3586 O O . ALA B 1 207 ? 3.924 19.281 14.062 1 96.44 207 ALA B O 1
ATOM 3587 N N . HIS B 1 208 ? 2.369 19.219 12.461 1 97.94 208 HIS B N 1
ATOM 3588 C CA . HIS B 1 208 ? 2.494 20.641 12.188 1 97.94 208 HIS B CA 1
ATOM 3589 C C . HIS B 1 208 ? 1.762 21.469 13.234 1 97.94 208 HIS B C 1
ATOM 3591 O O . HIS B 1 208 ? 1.893 22.703 13.258 1 97.94 208 HIS B O 1
ATOM 3597 N N . THR B 1 209 ? 1.006 20.781 14.07 1 97.25 209 THR B N 1
ATOM 3598 C CA . THR B 1 209 ? 0.455 21.484 15.227 1 97.25 209 THR B CA 1
ATOM 3599 C C . THR B 1 209 ? 1.547 21.781 16.25 1 97.25 209 THR B C 1
ATOM 3601 O O . THR B 1 209 ? 1.353 22.594 17.156 1 97.25 209 THR B O 1
ATOM 3604 N N . SER B 1 210 ? 2.656 21.141 16.156 1 98 210 SER B N 1
ATOM 3605 C CA . SER B 1 210 ? 3.828 21.375 16.984 1 98 210 SER B CA 1
ATOM 3606 C C . SER B 1 210 ? 4.902 22.156 16.234 1 98 210 SER B C 1
ATOM 3608 O O . SER B 1 210 ? 5.48 23.094 16.766 1 98 210 SER B O 1
ATOM 3610 N N . LEU B 1 211 ? 5.125 21.781 15.016 1 98.69 211 LEU B N 1
ATOM 3611 C CA . LEU B 1 211 ? 6.18 22.375 14.195 1 98.69 211 LEU B CA 1
ATOM 3612 C C . LEU B 1 211 ? 5.895 23.844 13.922 1 98.69 211 LEU B C 1
ATOM 3614 O O . LEU B 1 211 ? 6.789 24.688 14.023 1 98.69 211 LEU B O 1
ATOM 3618 N N . ALA B 1 212 ? 4.648 24.156 13.617 1 98.62 212 ALA B N 1
ATOM 3619 C CA . ALA B 1 212 ? 4.293 25.531 13.227 1 98.62 212 ALA B CA 1
ATOM 3620 C C . ALA B 1 212 ? 4.496 26.5 14.383 1 98.62 212 ALA B C 1
ATOM 3622 O O . ALA B 1 212 ? 5.141 27.531 14.227 1 98.62 212 ALA B O 1
ATOM 3623 N N . PRO B 1 213 ? 3.977 26.156 15.586 1 98.25 213 PRO B N 1
ATOM 3624 C CA . PRO B 1 213 ? 4.223 27.062 16.719 1 98.25 213 PRO B CA 1
ATOM 3625 C C . PRO B 1 213 ? 5.711 27.266 17 1 98.25 213 PRO B C 1
ATOM 3627 O O . PRO B 1 213 ? 6.145 28.375 17.281 1 98.25 213 PRO B O 1
ATOM 3630 N N . TYR B 1 214 ? 6.508 26.25 16.922 1 98.56 214 TYR B N 1
ATOM 3631 C CA . TYR B 1 214 ? 7.945 26.375 17.156 1 98.56 214 TYR B CA 1
ATOM 3632 C C . TYR B 1 214 ? 8.57 27.359 16.156 1 98.56 214 TYR B C 1
ATOM 3634 O O . TYR B 1 214 ? 9.266 28.297 16.547 1 98.56 214 TYR B O 1
ATOM 3642 N N . TRP B 1 215 ? 8.312 27.141 14.906 1 98.56 215 TRP B N 1
ATOM 3643 C CA . TRP B 1 215 ? 8.969 27.938 13.867 1 98.56 215 TRP B CA 1
ATOM 3644 C C . TRP B 1 215 ? 8.414 29.344 13.82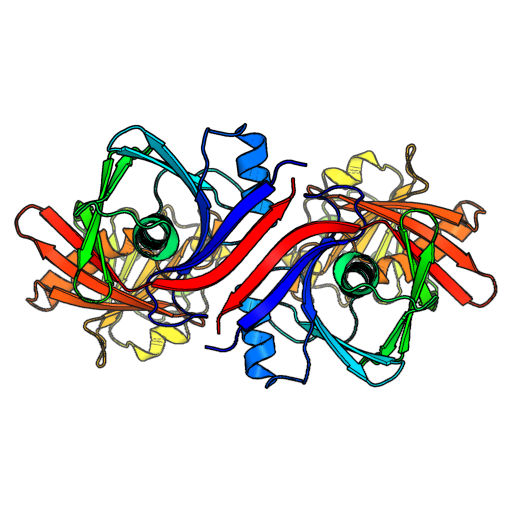8 1 98.56 215 TRP B C 1
ATOM 3646 O O . TRP B 1 215 ? 9.133 30.297 13.508 1 98.56 215 TRP B O 1
ATOM 3656 N N . ALA B 1 216 ? 7.105 29.469 14.117 1 98.38 216 ALA B N 1
ATOM 3657 C CA . ALA B 1 216 ? 6.531 30.812 14.227 1 98.38 216 ALA B CA 1
ATOM 3658 C C . ALA B 1 216 ? 7.285 31.641 15.258 1 98.38 216 ALA B C 1
ATOM 3660 O O . ALA B 1 216 ? 7.645 32.781 14.984 1 98.38 216 ALA B O 1
ATOM 3661 N N . GLN B 1 217 ? 7.52 31.094 16.375 1 97.19 217 GLN B N 1
ATOM 3662 C CA . GLN B 1 217 ? 8.25 31.781 17.438 1 97.19 217 GLN B CA 1
ATOM 3663 C C . GLN B 1 217 ? 9.688 32.062 17.016 1 97.19 217 GLN B C 1
ATOM 3665 O O . GLN B 1 217 ? 10.172 33.188 17.172 1 97.19 217 GLN B O 1
ATOM 3670 N N . ARG B 1 218 ? 10.344 31.125 16.469 1 97.25 218 ARG B N 1
ATOM 3671 C CA . ARG B 1 218 ? 11.75 31.266 16.094 1 97.25 218 ARG B CA 1
ATOM 3672 C C . ARG B 1 218 ? 11.938 32.312 15.016 1 97.25 218 ARG B C 1
ATOM 3674 O O . ARG B 1 218 ? 12.906 33.094 15.047 1 97.25 218 ARG B O 1
ATOM 3681 N N . LEU B 1 219 ? 11.023 32.344 14.078 1 97.62 219 LEU B N 1
ATOM 3682 C CA . LEU B 1 219 ? 11.203 33.188 12.906 1 97.62 219 LEU B CA 1
ATOM 3683 C C . LEU B 1 219 ? 10.477 34.531 13.078 1 97.62 219 LEU B C 1
ATOM 3685 O O . LEU B 1 219 ? 10.648 35.438 12.266 1 97.62 219 LEU B O 1
ATOM 3689 N N . GLY B 1 220 ? 9.664 34.625 14.078 1 97.62 220 GLY B N 1
ATOM 3690 C CA . GLY B 1 220 ? 8.867 35.844 14.273 1 97.62 220 GLY B CA 1
ATOM 3691 C C . GLY B 1 220 ? 7.781 36 13.227 1 97.62 220 GLY B C 1
ATOM 3692 O O . GLY B 1 220 ? 7.562 37.125 12.719 1 97.62 220 GLY B O 1
ATOM 3693 N N . LYS B 1 221 ? 7.211 34.906 12.766 1 97.38 221 LYS B N 1
ATOM 3694 C CA . LYS B 1 221 ? 6.148 34.875 11.766 1 97.38 221 LYS B CA 1
ATOM 3695 C C . LYS B 1 221 ? 4.883 34.219 12.328 1 97.38 221 LYS B C 1
ATOM 3697 O O . LYS B 1 221 ? 4.941 33.469 13.305 1 97.38 221 LYS B O 1
ATOM 3702 N N . THR B 1 222 ? 3.758 34.531 11.742 1 97.88 222 THR B N 1
ATOM 3703 C CA . THR B 1 222 ? 2.514 33.844 12.117 1 97.88 222 THR B CA 1
ATOM 3704 C C . THR B 1 222 ? 2 32.969 10.984 1 97.88 222 THR B C 1
ATOM 3706 O O . THR B 1 222 ? 1.153 32.125 11.195 1 97.88 222 THR B O 1
ATOM 3709 N N . VAL B 1 223 ? 2.389 33.312 9.781 1 98.25 223 VAL B N 1
ATOM 3710 C CA . VAL B 1 223 ? 2.082 32.5 8.609 1 98.25 223 VAL B CA 1
ATOM 3711 C C . VAL B 1 223 ? 3.365 31.875 8.055 1 98.25 223 VAL B C 1
ATOM 3713 O O . VAL B 1 223 ? 4.34 32.594 7.801 1 98.25 223 VAL B O 1
ATOM 3716 N N . LEU B 1 224 ? 3.332 30.547 7.895 1 98.62 224 LEU B N 1
ATOM 3717 C CA . LEU B 1 224 ? 4.547 29.828 7.527 1 98.62 224 LEU B CA 1
ATOM 3718 C C . LEU B 1 224 ? 4.281 28.875 6.367 1 98.62 224 LEU B C 1
ATOM 3720 O O . LEU B 1 224 ? 3.23 28.234 6.312 1 98.62 224 LEU B O 1
ATOM 3724 N N . SER B 1 225 ? 5.219 28.812 5.414 1 98.56 225 SER B N 1
ATOM 3725 C CA . SER B 1 225 ? 5.25 27.75 4.406 1 98.56 225 SER B CA 1
ATOM 3726 C C . SER B 1 225 ? 6.152 26.609 4.836 1 98.56 225 SER B C 1
ATOM 3728 O O . SER B 1 225 ? 7.223 26.828 5.41 1 98.56 225 SER B O 1
ATOM 3730 N N . ALA B 1 226 ? 5.699 25.406 4.598 1 98.69 226 ALA B N 1
ATOM 3731 C CA . ALA B 1 226 ? 6.461 24.234 5.016 1 98.69 226 ALA B CA 1
ATOM 3732 C C . ALA B 1 226 ? 6.441 23.156 3.938 1 98.69 226 ALA B C 1
ATOM 3734 O O . ALA B 1 226 ? 5.523 23.109 3.115 1 98.69 226 ALA B O 1
ATOM 3735 N N . GLU B 1 227 ? 7.453 22.312 3.887 1 98.69 227 GLU B N 1
ATOM 3736 C CA . GLU B 1 227 ? 7.508 21.078 3.113 1 98.69 227 GLU B CA 1
ATOM 3737 C C . GLU B 1 227 ? 7.934 19.906 3.984 1 98.69 227 GLU B C 1
ATOM 3739 O O . GLU B 1 227 ? 8.867 20.016 4.785 1 98.69 227 GLU B O 1
ATOM 3744 N N . GLN B 1 228 ? 7.195 18.844 3.918 1 98.56 228 GLN B N 1
ATOM 3745 C CA . GLN B 1 228 ? 7.559 17.625 4.633 1 98.56 228 GLN B CA 1
ATOM 3746 C C . GLN B 1 228 ? 7.801 16.469 3.666 1 98.56 228 GLN B C 1
ATOM 3748 O O . GLN B 1 228 ? 7.074 16.312 2.682 1 98.56 228 GLN B O 1
ATOM 3753 N N . GLY B 1 229 ? 8.766 15.703 3.979 1 97.25 229 GLY B N 1
ATOM 3754 C CA . GLY B 1 229 ? 8.891 14.438 3.273 1 97.25 229 GLY B CA 1
ATOM 3755 C C . GLY B 1 229 ? 10.312 14.141 2.83 1 97.25 229 GLY B C 1
ATOM 3756 O O . GLY B 1 229 ? 11.188 15 2.926 1 97.25 229 GLY B O 1
ATOM 3757 N N . GLY B 1 230 ? 10.555 12.906 2.412 1 93.06 230 GLY B N 1
ATOM 3758 C CA . GLY B 1 230 ? 11.789 12.445 1.781 1 93.06 230 GLY B CA 1
ATOM 3759 C C . GLY B 1 230 ? 11.641 12.211 0.291 1 93.06 230 GLY B C 1
ATOM 3760 O O . GLY B 1 230 ? 11.57 13.156 -0.492 1 93.06 230 GLY B O 1
ATOM 3761 N N . ALA B 1 231 ? 11.422 10.906 -0.064 1 87.06 231 ALA B N 1
ATOM 3762 C CA . ALA B 1 231 ? 11.211 10.555 -1.466 1 87.06 231 ALA B CA 1
ATOM 3763 C C . ALA B 1 231 ? 9.914 11.164 -1.996 1 87.06 231 ALA B C 1
ATOM 3765 O O . ALA B 1 231 ? 9.828 11.523 -3.172 1 87.06 231 ALA B O 1
ATOM 3766 N N . ARG B 1 232 ? 8.938 11.156 -1.192 1 93.81 232 ARG B N 1
ATOM 3767 C CA . ARG B 1 232 ? 7.641 11.773 -1.444 1 93.81 232 ARG B CA 1
ATOM 3768 C C . ARG B 1 232 ? 7.43 12.984 -0.546 1 93.81 232 ARG B C 1
ATOM 3770 O O . ARG B 1 232 ? 7.578 12.898 0.674 1 93.81 232 ARG B O 1
ATOM 3777 N N . LYS B 1 233 ? 7.098 14.156 -1.214 1 97.44 233 LYS B N 1
ATOM 3778 C CA . LYS B 1 233 ? 7.027 15.398 -0.453 1 97.44 233 LYS B CA 1
ATOM 3779 C C . LYS B 1 233 ? 5.66 16.062 -0.602 1 97.44 233 LYS B C 1
ATOM 3781 O O . LYS B 1 233 ? 4.957 15.828 -1.59 1 97.44 233 LYS B O 1
ATOM 3786 N N . GLY B 1 234 ? 5.293 16.781 0.394 1 98.38 234 GLY B N 1
ATOM 3787 C CA . GLY B 1 234 ? 4.09 17.594 0.383 1 98.38 234 GLY B CA 1
ATOM 3788 C C . GLY B 1 234 ? 4.293 18.969 0.977 1 98.38 234 GLY B C 1
ATOM 3789 O O . GLY B 1 234 ? 5.25 19.188 1.725 1 98.38 234 GLY B O 1
ATOM 3790 N N . GLN B 1 235 ? 3.467 19.891 0.6 1 98.38 235 GLN B N 1
ATOM 3791 C CA . GLN B 1 235 ? 3.57 21.281 1.022 1 98.38 235 GLN B CA 1
ATOM 3792 C C . GLN B 1 235 ? 2.35 21.703 1.833 1 98.38 235 GLN B C 1
ATOM 3794 O O . GLN B 1 235 ? 1.221 21.328 1.504 1 98.38 235 GLN B O 1
ATOM 3799 N N . LEU B 1 236 ? 2.676 22.469 2.857 1 98.25 236 LEU B N 1
ATOM 3800 C CA . LEU B 1 236 ? 1.64 22.984 3.748 1 98.25 236 LEU B CA 1
ATOM 3801 C C . LEU B 1 236 ? 1.821 24.469 3.988 1 98.25 236 LEU B C 1
ATOM 3803 O O . LEU B 1 236 ? 2.939 24.984 3.904 1 98.25 236 LEU B O 1
ATOM 3807 N N . ARG B 1 237 ? 0.752 25.156 4.219 1 98.31 237 ARG B N 1
ATOM 3808 C CA . ARG B 1 237 ? 0.733 26.5 4.805 1 98.31 237 ARG B CA 1
ATOM 3809 C C . ARG B 1 237 ? 0.144 26.469 6.211 1 98.31 237 ARG B C 1
ATOM 3811 O O . ARG B 1 237 ? -0.939 25.922 6.426 1 98.31 237 ARG B O 1
ATOM 3818 N N . CYS B 1 238 ? 0.869 27.031 7.152 1 98.38 238 CYS B N 1
ATOM 3819 C CA . CYS B 1 238 ? 0.433 27.047 8.547 1 98.38 238 CYS B CA 1
ATOM 3820 C C . CYS B 1 238 ? 0.243 28.469 9.047 1 98.38 238 CYS B C 1
ATOM 3822 O O . CYS B 1 238 ? 1.062 29.344 8.758 1 98.38 238 CYS B O 1
ATOM 3824 N N . GLU B 1 239 ? -0.8 28.703 9.688 1 98.38 239 GLU B N 1
ATOM 3825 C CA . GLU B 1 239 ? -1.057 29.969 10.359 1 98.38 239 GLU B CA 1
ATOM 3826 C C . GLU B 1 239 ? -1.256 29.766 11.859 1 98.38 239 GLU B C 1
ATOM 3828 O O . GLU B 1 239 ? -2.207 29.094 12.281 1 98.38 239 GLU B O 1
ATOM 3833 N N . VAL B 1 240 ? -0.371 30.297 12.625 1 98.38 240 VAL B N 1
ATOM 3834 C CA . VAL B 1 240 ? -0.477 30.234 14.078 1 98.38 240 VAL B CA 1
ATOM 3835 C C . VAL B 1 240 ? -1.248 31.453 14.594 1 98.38 240 VAL B C 1
ATOM 3837 O O . VAL B 1 240 ? -0.841 32.594 14.367 1 98.38 240 VAL B O 1
ATOM 3840 N N . ARG B 1 241 ? -2.283 31.156 15.281 1 97.38 241 ARG B N 1
ATOM 3841 C CA . ARG B 1 241 ? -3.152 32.219 15.75 1 97.38 241 ARG B CA 1
ATOM 3842 C C . ARG B 1 241 ? -2.973 32.469 17.25 1 97.38 241 ARG B C 1
ATOM 3844 O O . ARG B 1 241 ? -2.561 31.578 17.984 1 97.38 241 ARG B O 1
ATOM 3851 N N . ASP B 1 242 ? -3.4 33.656 17.672 1 95.12 242 ASP B N 1
ATOM 3852 C CA . ASP B 1 242 ? -3.234 34.094 19.062 1 95.12 242 ASP B CA 1
ATOM 3853 C C . ASP B 1 242 ? -4.184 33.312 19.984 1 95.12 242 ASP B C 1
ATOM 3855 O O . ASP B 1 242 ? -3.934 33.219 21.188 1 95.12 242 ASP B O 1
ATOM 3859 N N . ASN B 1 243 ? -5.152 32.75 19.453 1 95.88 243 ASN B N 1
ATOM 3860 C CA . ASN B 1 243 ? -6.156 32.062 20.266 1 95.88 243 ASN B CA 1
ATOM 3861 C C . ASN B 1 243 ? -5.777 30.625 20.531 1 95.88 243 ASN B C 1
ATOM 3863 O O . ASN B 1 243 ? -6.629 29.812 20.906 1 95.88 243 ASN B O 1
ATOM 3867 N N . GLY B 1 244 ? -4.617 30.234 20.219 1 95.5 244 GLY B N 1
ATOM 3868 C CA . GLY B 1 244 ? -4.148 28.891 20.516 1 95.5 244 GLY B CA 1
ATOM 3869 C C . GLY B 1 244 ? -4.496 27.875 19.438 1 95.5 244 GLY B C 1
ATOM 3870 O O . GLY B 1 244 ? -4.488 26.672 19.672 1 95.5 244 GLY B O 1
ATOM 3871 N N . ARG B 1 245 ? -4.809 28.438 18.25 1 96.19 245 ARG B N 1
ATOM 3872 C CA . ARG B 1 245 ? -5.156 27.562 17.141 1 96.19 245 ARG B CA 1
ATOM 3873 C C . ARG B 1 245 ? -4.082 27.609 16.047 1 96.19 245 ARG B C 1
ATOM 3875 O O . ARG B 1 245 ? -3.348 28.594 15.938 1 96.19 245 ARG B O 1
ATOM 3882 N N . VAL B 1 246 ? -3.936 26.609 15.344 1 97.31 246 VAL B N 1
ATOM 3883 C CA . VAL B 1 246 ? -3.121 26.547 14.133 1 97.31 246 VAL B CA 1
ATOM 3884 C C . VAL B 1 246 ? -3.988 26.125 12.945 1 97.31 246 VAL B C 1
ATOM 3886 O O . VAL B 1 246 ? -4.668 25.109 13 1 97.31 246 VAL B O 1
ATOM 3889 N N . ILE B 1 247 ? -4.051 26.969 11.93 1 97.75 247 ILE B N 1
ATOM 3890 C CA . ILE B 1 247 ? -4.711 26.625 10.672 1 97.75 247 ILE B CA 1
ATOM 3891 C C . ILE B 1 247 ? -3.709 25.984 9.727 1 97.75 247 ILE B C 1
ATOM 3893 O O . ILE B 1 247 ? -2.666 26.562 9.414 1 97.75 247 ILE B O 1
ATOM 3897 N N . ILE B 1 248 ? -3.963 24.766 9.336 1 98.19 248 ILE B N 1
ATOM 3898 C CA . ILE B 1 248 ? -3.121 24.016 8.414 1 98.19 248 ILE B CA 1
ATOM 3899 C C . ILE B 1 248 ? -3.836 23.875 7.07 1 98.19 248 ILE B C 1
ATOM 3901 O O . ILE B 1 248 ? -4.941 23.328 7.008 1 98.19 248 ILE B O 1
ATOM 3905 N N . SER B 1 249 ? -3.217 24.359 6.031 1 98.31 249 SER B N 1
ATOM 3906 C CA . SER B 1 249 ? -3.832 24.344 4.711 1 98.31 249 SER B CA 1
ATOM 3907 C C . SER B 1 249 ? -2.947 23.625 3.695 1 98.31 249 SER B C 1
ATOM 3909 O O . SER B 1 249 ? -1.726 23.578 3.848 1 98.31 249 SER B O 1
ATOM 3911 N N . GLY B 1 250 ? -3.518 23.109 2.705 1 98.19 250 GLY B N 1
ATOM 3912 C CA . GLY B 1 250 ? -2.82 22.469 1.599 1 98.19 250 GLY B CA 1
ATOM 3913 C C . GLY B 1 250 ? -3.732 22.125 0.436 1 98.19 250 GLY B C 1
ATOM 3914 O O . GLY B 1 250 ? -4.957 22.188 0.561 1 98.19 250 GLY B O 1
ATOM 3915 N N . GLN B 1 251 ? -3.178 21.891 -0.693 1 98.44 251 GLN B N 1
ATOM 3916 C CA . GLN B 1 251 ? -3.902 21.438 -1.875 1 98.44 251 GLN B CA 1
ATOM 3917 C C . GLN B 1 251 ? -4.113 19.922 -1.845 1 98.44 251 GLN B C 1
ATOM 3919 O O . GLN B 1 251 ? -3.652 19.25 -0.925 1 98.44 251 GLN B O 1
ATOM 3924 N N . ALA B 1 252 ? -4.906 19.422 -2.701 1 98.38 252 ALA B N 1
ATOM 3925 C CA . ALA B 1 252 ? -5.141 18 -2.906 1 98.38 252 ALA B CA 1
ATOM 3926 C C . ALA B 1 252 ? -5.254 17.672 -4.391 1 98.38 252 ALA B C 1
ATOM 3928 O O . ALA B 1 252 ? -5.793 18.453 -5.168 1 98.38 252 ALA B O 1
ATOM 3929 N N . ALA B 1 253 ? -4.785 16.547 -4.77 1 98.31 253 ALA B N 1
ATOM 3930 C CA . ALA B 1 253 ? -4.809 16.109 -6.164 1 98.31 253 ALA B CA 1
ATOM 3931 C C . ALA B 1 253 ? -5.453 14.734 -6.297 1 98.31 253 ALA B C 1
ATOM 3933 O O . ALA B 1 253 ? -5.078 13.797 -5.59 1 98.31 253 ALA B O 1
ATOM 3934 N N . LEU B 1 254 ? -6.406 14.594 -7.188 1 98.69 254 LEU B N 1
ATOM 3935 C CA . LEU B 1 254 ? -7.047 13.312 -7.461 1 98.69 254 LEU B CA 1
ATOM 3936 C C . LEU B 1 254 ? -6.113 12.398 -8.25 1 98.69 254 LEU B C 1
ATOM 3938 O O . LEU B 1 254 ? -5.609 12.781 -9.305 1 98.69 254 LEU B O 1
ATOM 3942 N N . TYR B 1 255 ? -5.918 11.227 -7.75 1 98.75 255 TYR B N 1
ATOM 3943 C CA . TYR B 1 255 ? -5.125 10.242 -8.469 1 98.75 255 TYR B CA 1
ATOM 3944 C C . TYR B 1 255 ? -6.016 9.172 -9.086 1 98.75 255 TYR B C 1
ATOM 3946 O O . TYR B 1 255 ? -5.824 8.789 -10.25 1 98.75 255 TYR B O 1
ATOM 3954 N N . LEU B 1 256 ? -6.961 8.68 -8.297 1 98.88 256 LEU B N 1
ATOM 3955 C CA . LEU B 1 256 ? -7.789 7.566 -8.742 1 98.88 256 LEU B CA 1
ATOM 3956 C C . LEU B 1 256 ? -9.258 7.809 -8.406 1 98.88 256 LEU B C 1
ATOM 3958 O O . LEU B 1 256 ? -9.57 8.281 -7.309 1 98.88 256 LEU B O 1
ATOM 3962 N N . ARG B 1 257 ? -10.141 7.582 -9.312 1 98.81 257 ARG B N 1
ATOM 3963 C CA . ARG B 1 257 ? -11.586 7.52 -9.125 1 98.81 257 ARG B CA 1
ATOM 3964 C C . ARG B 1 257 ? -12.148 6.203 -9.641 1 98.81 257 ARG B C 1
ATOM 3966 O O . ARG B 1 257 ? -11.898 5.82 -10.789 1 98.81 257 ARG B O 1
ATOM 3973 N N . GLY B 1 258 ? -12.852 5.453 -8.805 1 98.44 258 GLY B N 1
ATOM 3974 C CA . GLY B 1 258 ? -13.406 4.191 -9.258 1 98.44 258 GLY B CA 1
ATOM 3975 C C . GLY B 1 258 ? -14.398 3.584 -8.281 1 98.44 258 GLY B C 1
ATOM 3976 O O . GLY B 1 258 ? -14.969 4.293 -7.449 1 98.44 258 GLY B O 1
ATOM 3977 N N . ALA B 1 259 ? -14.711 2.32 -8.5 1 98.62 259 ALA B N 1
ATOM 3978 C CA . ALA B 1 259 ? -15.602 1.542 -7.637 1 98.62 259 ALA B CA 1
ATOM 3979 C C . ALA B 1 259 ? -14.898 0.293 -7.113 1 98.62 259 ALA B C 1
ATOM 3981 O O . ALA B 1 259 ? -14.109 -0.328 -7.828 1 98.62 259 ALA B O 1
ATOM 3982 N N . ILE B 1 260 ? -15.211 0.033 -5.898 1 98.69 260 ILE B N 1
ATOM 3983 C CA . ILE B 1 260 ? -14.719 -1.226 -5.348 1 98.69 260 ILE B CA 1
ATOM 3984 C C . ILE B 1 260 ? -15.875 -2.223 -5.234 1 98.69 260 ILE B C 1
ATOM 3986 O O . ILE B 1 260 ? -17.031 -1.829 -5.043 1 98.69 260 ILE B O 1
ATOM 3990 N N . PHE B 1 261 ? -15.523 -3.514 -5.402 1 98.19 261 PHE B N 1
ATOM 3991 C CA . PHE B 1 261 ? -16.469 -4.621 -5.418 1 98.19 261 PHE B CA 1
ATOM 3992 C C . PHE B 1 261 ? -16.188 -5.59 -4.277 1 98.19 261 PHE B C 1
ATOM 3994 O O . PHE B 1 261 ? -15.078 -6.125 -4.172 1 98.19 261 PHE B O 1
ATOM 4001 N N . LEU B 1 262 ? -17.219 -5.758 -3.451 1 95.06 262 LEU B N 1
ATOM 4002 C CA . LEU B 1 262 ? -17 -6.559 -2.252 1 95.06 262 LEU B CA 1
ATOM 4003 C C . LEU B 1 262 ? -17.719 -7.902 -2.359 1 95.06 262 LEU B C 1
ATOM 4005 O O . LEU B 1 262 ? -18.766 -8 -3.006 1 95.06 262 LEU B O 1
#

Organism: NCBI:txid1287738

=== Feature glossary ===
Key to the feature types in this record:

pLDDT. pLDDT is the predicted lDDT-Cα score: AlphaFold's confidence that the local environment of each residue (all inter-atomic distances within 15 Å) is correctly placed. It is a per-residue number between 0 and 100, with higher meaning more reliable.

Radius of gyration, Cα contacts, bounding box. The geometric summary reports three shape descriptors. Rg (radius of gyration) measures how spread out the Cα atoms are about their centre of mass; compact globular proteins have small Rg, elongated or unfolded ones large. Cα contacts (<8 Å, |i−j|>4) count long-range residue pairs in spatial proximity — high for tightly packed folds, near zero for rods or random coil. The bounding-box extents give the protein's footprint along x, y, z in Å.

Backbone torsions (φ/ψ). Backbone dihedral angles. Every residue except chain termini has a φ (preceding-C → N → Cα → C) and a ψ (N → Cα → C → next-N). They are reported in degrees following the IUPAC sign convention. Secondary structure is essentially a statement about which (φ, ψ) basin each residue occupies.

Contact-map, Ramachandran, and PAE plots. Plot images: a contact map (which residues are close in 3D, as an N×N binary image), a Ramachandran scatter (backbone torsion angles, revealing secondary-structure composition at a glance), and — for AlphaFold structures — a PAE heatmap (pairwise prediction confidence).

Predicted aligned error. Predicted Aligned Error (PAE) is an AlphaFold confidence matrix: entry (i, j) is the expected error in the position of residue j, in ångströms, when the prediction is superimposed on the true structure at residue i. Low PAE within a block of residues means that block is internally rigid and well-predicted; high PAE between two blocks means their relative placement is uncertain even if each block individually is confident.

Secondary structure (3-state, P-SEA). Three-state secondary structure (P-SEA) collapses the eight DSSP classes into helix (a), strand (b), and coil (c). P-SEA assigns these from Cα geometry alone — distances and angles — without requiring backbone oxygens, so it works on any Cα trace.

Solvent-accessible surface area. Solvent-accessible surface area (SASA) is the area in Å² traced out by the centre of a 1.4 Å probe sphere (a water molecule) rolled over the protein's van der Waals surface (Shrake–Rupley / Lee–Richards construction). Buried residues have near-zero SASA; fully exposed residues can exceed 200 Å². The total SASA scales roughly with the number of surface residues.

Foldseek 3Di. The Foldseek 3Di string encodes local tertiary geometry as a 20-letter alphabet — one character per residue — derived from the relative positions of nearby Cα atoms. Unlike the amino-acid sequence, 3Di is a direct function of the 3D structure, so two proteins with the same fold have similar 3Di strings even at low sequence identity.

B-factor. For experimental (PDB) structures, the B-factor (temperature factor) quantifies the positional spread of each atom in the crystal — a combination of thermal vibration and static disorder — in units of Å². High B-factors mark flexible loops or poorly resolved regions; low B-factors mark the rigid, well-ordered core.

mmCIF coordinates. The mmCIF block holds the 3D Cartesian coordinates of each backbone atom (N, Cα, C, O) in ångströms. mmCIF is the PDB's canonical archive format — a tagged-loop text representation of the atomic model.

InterPro / GO / CATH / organism. Functional annotations link the protein to curated databases. InterPro entries identify conserved domains and families by matching the sequence against member-database signatures (Pfam, PROSITE, CDD, …). Gene Ontology (GO) terms describe molecular function, biological process, and cellular component in a controlled vocabulary. CATH places the structure in a hierarchical fold classification (Class/Architecture/Topology/Homologous-superfamily). The organism is the source species.

Rendered structure images. Structure images are PyMOL renders from six orthogonal camera directions. Cartoon representation draws helices as coils and strands as arrows; sticks shows the backbone as bonds; surface shows the solvent-excluded envelope. Rainbow coloring maps sequence position to hue (blue→red, N→C); chain coloring assigns a distinct color per polypeptide.

Sequence. This is the polypeptide sequence — one letter per residue, N-terminus first. Length ranges from a few dozen residues for small domains to over a thousand for large multi-domain proteins.

Secondary structure (8-state, DSSP). The SS8 string is DSSP's per-residue secondary-structure call. α-helix (H) means an i→i+4 H-bond ladder; β-strand (E) means the residue participates in a β-sheet; 3₁₀ (G) and π (I) are tighter and wider helices; T/S are turns/bends; '-' is loop.

Nearest PDB structures. Structural nearest neighbors (via Foldseek easy-search vs the PDB). Reported per hit: target PDB id, E-value, and alignment TM-score. A TM-score above ~0.5 is the conventional threshold for 'same fold'.